Protein AF-A0AAV1I4Q6-F1 (afdb_monomer)

Mean predicted aligned error: 13.08 Å

Nearest PDB structures (foldseek):
  8sxq-assembly2_B  TM=5.895E-01  e=7.368E-01  Legionella pneumophila
  5jjo-assembly1_A  TM=5.258E-01  e=2.546E+00  Pseudomonas aeruginosa PAO1

InterPro domains:
  IPR011990 Tetratricopeptide-like helical domain superfamily [G3DSA:1.25.40.10] (28-161)

Secondary structure (DSSP, 8-state):
------------HHHHHHHHHHH-TT--GGG--HHHHHHHHHHHHTT-TTPPP-HHHHHHHHHHHHHTT-TTHHHHHHHHHHHTT--HHHHHHHHHHHHHTT-TTHHHHHHHHHHH-SSSSS---HHHHHHHHHHHTT-SSHHHHHHHHHHHHHHHHTT--SSPPTT-----TTHHHHHHHH--TT----------------------PPPP------------TTS------------STT-TT-HHHHHHHHHHHHHHHTTT----S-HHHHHHHHHHHSS--HHHHHHHHHHHHT---SPBTTTTB-HHHHHHHHHHHHHSGGGTTTHHHHHHHHHHHHHHTEETTEEPPHHHHHHHHHHTTTTTSSSTTS-----HHHHHHHHHHHHHHHHHHHHHT--HHHHHHHHTT---HHHHHHHHHHHHHHIIIIITTTSS-HHHHHHHHHHHHHH-

Sequence (456 aa):
MLFIAQGRRRRKPNAVLKKALQSSPRFTDAHLSAAEHIRVAEMYHYGRHEVVQDTARAMHHYREALAGGESRANMHVGILLYESSGPADECVACLLRAVGAGHHAALLHLGRVYEFGMIPRHHSDRLIAREIYRIASLSPDADVAREARTRGADIMASGASDEWVKGAAPLPPTVLTELRRVWNPEGTIPGPAQNEFRHRNAVHHRPRAPPRRRFNILAEQPVDIEAMVFQAPEMRIRNDSQNVHDSTVMAGTNAALRKLADKGYSTDGDTKATVVEMINASSLDSAGKENALRVLQSLGNDEHSRYGKSEQDALALVCARIEDPVNTENRAVLSDMLAQNLADNVVDGMIMCSSGKINRLTQTLQVLDADQTLVDIKPKWAVREEIADNASKVRDDVLGGLTDEERKGYDDDTDTTAAGRMRDALTQQCRKSYVEAGILSEEQLEAELSPFLTEF

Solvent-accessible surface area (backbone atoms only — not comparable to full-atom values): 25893 Å² total; per-residue (Å²): 136,89,82,82,81,81,76,77,74,79,73,55,68,67,63,53,51,50,49,46,67,74,74,35,103,75,69,56,77,91,74,57,50,31,72,50,22,43,56,54,12,48,27,21,58,56,33,40,94,90,35,70,64,32,62,68,61,13,50,52,25,24,51,50,5,43,75,61,66,34,61,70,29,27,32,54,50,15,50,50,25,60,76,66,57,43,64,58,70,59,21,53,53,23,16,50,52,11,30,46,63,53,37,64,63,24,36,58,55,50,16,45,44,25,50,27,20,65,38,51,74,42,51,46,37,59,67,61,14,36,52,38,16,55,57,28,38,58,39,82,51,65,66,47,13,49,53,19,46,51,53,35,48,50,50,57,73,70,62,67,60,96,66,80,66,89,82,67,76,77,71,63,91,47,59,70,53,50,44,64,70,35,55,58,73,83,60,74,59,75,71,77,79,75,76,82,76,84,75,83,86,84,85,88,89,83,88,86,86,84,84,92,78,83,93,78,94,76,83,93,77,86,83,79,77,85,78,74,77,83,70,73,72,82,75,76,80,73,58,69,86,72,49,68,83,35,67,32,28,53,35,12,41,41,49,24,52,49,57,47,54,73,70,68,65,72,60,84,69,81,53,63,64,60,49,50,52,34,37,71,73,27,89,62,54,76,67,40,40,52,36,18,52,56,44,64,71,65,52,44,79,63,66,34,89,89,62,79,40,18,46,46,43,45,44,26,46,43,50,51,52,44,69,32,76,80,20,63,89,38,27,68,61,38,38,32,38,43,30,50,39,33,20,65,37,42,58,97,87,37,74,59,55,71,64,41,49,42,43,37,47,57,52,33,45,43,81,61,35,76,58,65,80,53,39,66,66,48,47,58,69,55,54,48,46,53,49,32,44,47,37,37,49,42,43,52,57,55,59,73,70,47,53,74,67,57,44,48,27,43,78,68,73,74,36,62,65,66,33,49,53,35,43,54,53,44,51,56,55,49,40,57,66,26,38,76,66,51,41,35,54,69,70,56,46,51,65,68,42,45,68,39,58,74,44,81

Structure (mmCIF, N/CA/C/O backbone):
data_AF-A0AAV1I4Q6-F1
#
_entry.id   AF-A0AAV1I4Q6-F1
#
loop_
_atom_site.group_PDB
_atom_site.id
_atom_site.type_symbol
_atom_site.label_atom_id
_atom_site.label_alt_id
_atom_site.label_comp_id
_atom_site.label_asym_id
_atom_site.label_entity_id
_atom_site.label_seq_id
_atom_site.pdbx_PDB_ins_code
_atom_site.Cartn_x
_atom_site.Cartn_y
_atom_site.Cartn_z
_atom_site.occupancy
_atom_site.B_iso_or_equiv
_atom_site.auth_seq_id
_atom_site.auth_comp_id
_atom_site.auth_asym_id
_atom_site.auth_atom_id
_atom_site.pdbx_PDB_model_num
ATOM 1 N N . MET A 1 1 ? 50.032 -15.014 -28.961 1.00 33.94 1 MET A N 1
ATOM 2 C CA . MET A 1 1 ? 49.672 -13.591 -29.134 1.00 33.94 1 MET A CA 1
ATOM 3 C C . MET A 1 1 ? 48.203 -13.433 -28.778 1.00 33.94 1 MET A C 1
ATOM 5 O O . MET A 1 1 ? 47.351 -13.869 -29.538 1.00 33.94 1 MET A O 1
ATOM 9 N N . LEU A 1 2 ? 47.938 -12.927 -27.571 1.00 23.94 2 LEU A N 1
ATOM 10 C CA . LEU A 1 2 ? 46.602 -12.658 -27.033 1.00 23.94 2 LEU A CA 1
ATOM 11 C C . LEU A 1 2 ? 46.004 -11.426 -27.733 1.00 23.94 2 LEU A C 1
ATOM 13 O O . LEU A 1 2 ? 46.603 -10.355 -27.674 1.00 23.94 2 LEU A O 1
ATOM 17 N N . PHE A 1 3 ? 44.816 -11.554 -28.323 1.00 24.64 3 PHE A N 1
ATOM 18 C CA . PHE A 1 3 ? 43.959 -10.416 -28.660 1.00 24.64 3 PHE A CA 1
ATOM 19 C C . PHE A 1 3 ? 42.902 -10.275 -27.559 1.00 24.64 3 PHE A C 1
ATOM 21 O O . PHE A 1 3 ? 41.996 -11.096 -27.442 1.00 24.64 3 PHE A O 1
ATOM 28 N N . ILE A 1 4 ? 43.043 -9.246 -26.722 1.00 27.42 4 ILE A N 1
ATOM 29 C CA . ILE A 1 4 ? 42.044 -8.868 -25.718 1.00 27.42 4 ILE A CA 1
ATOM 30 C C . ILE A 1 4 ? 40.996 -7.996 -26.414 1.00 27.42 4 ILE A C 1
ATOM 32 O O . ILE A 1 4 ? 41.237 -6.826 -26.706 1.00 27.42 4 ILE A O 1
ATOM 36 N N . ALA A 1 5 ? 39.819 -8.567 -26.657 1.00 25.33 5 ALA A N 1
ATOM 37 C CA . ALA A 1 5 ? 38.618 -7.820 -27.000 1.00 25.33 5 ALA A CA 1
ATOM 38 C C . ALA A 1 5 ? 38.092 -7.114 -25.737 1.00 25.33 5 ALA A C 1
ATOM 40 O O . ALA A 1 5 ? 37.440 -7.721 -24.888 1.00 25.33 5 ALA A O 1
ATOM 41 N N . GLN A 1 6 ? 38.377 -5.818 -25.589 1.00 27.73 6 GLN A N 1
ATOM 42 C CA . GLN A 1 6 ? 37.713 -4.986 -24.585 1.00 27.73 6 GLN A CA 1
ATOM 43 C C . GLN A 1 6 ? 36.282 -4.673 -25.038 1.00 27.73 6 GLN A C 1
ATOM 45 O O . GLN A 1 6 ? 36.007 -3.644 -25.655 1.00 27.73 6 GLN A O 1
ATOM 50 N N . GLY A 1 7 ? 35.348 -5.558 -24.695 1.00 24.92 7 GLY A N 1
ATOM 51 C CA . GLY A 1 7 ? 33.927 -5.237 -24.691 1.00 24.92 7 GLY A CA 1
ATOM 52 C C . GLY A 1 7 ? 33.654 -4.152 -23.649 1.00 24.92 7 GLY A C 1
ATOM 53 O O . GLY A 1 7 ? 33.565 -4.432 -22.453 1.00 24.92 7 GLY A O 1
ATOM 54 N N . ARG A 1 8 ? 33.521 -2.893 -24.082 1.00 29.20 8 ARG A N 1
ATOM 55 C CA . ARG A 1 8 ? 32.974 -1.823 -23.238 1.00 29.20 8 ARG A CA 1
ATOM 56 C C . ARG A 1 8 ? 31.532 -2.194 -22.892 1.00 29.20 8 ARG A C 1
ATOM 58 O O . ARG A 1 8 ? 30.624 -1.948 -23.682 1.00 29.20 8 ARG A O 1
ATOM 65 N N . ARG A 1 9 ? 31.315 -2.782 -21.710 1.00 31.78 9 ARG A N 1
ATOM 66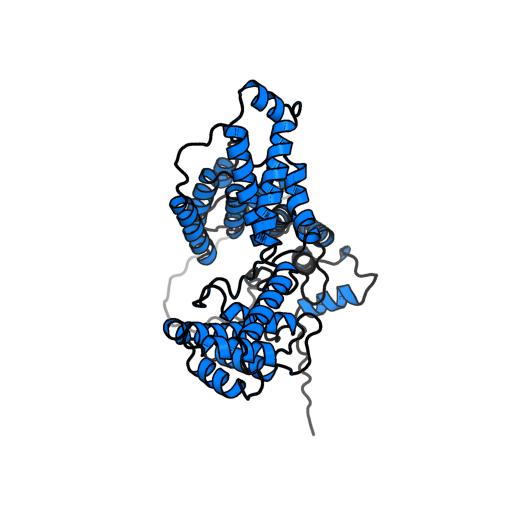 C CA . ARG A 1 9 ? 29.982 -2.916 -21.105 1.00 31.78 9 ARG A CA 1
ATOM 67 C C . ARG A 1 9 ? 29.333 -1.528 -21.122 1.00 31.78 9 ARG A C 1
ATOM 69 O O . ARG A 1 9 ? 29.797 -0.633 -20.412 1.00 31.78 9 ARG A O 1
ATOM 76 N N . ARG A 1 10 ? 28.305 -1.325 -21.956 1.00 34.28 10 ARG A N 1
ATOM 77 C CA . ARG A 1 10 ? 27.480 -0.109 -21.923 1.00 34.28 10 ARG A CA 1
ATOM 78 C C . ARG A 1 10 ? 26.954 0.021 -20.494 1.00 34.28 10 ARG A C 1
ATOM 80 O O . ARG A 1 10 ? 26.211 -0.839 -20.029 1.00 34.28 10 ARG A O 1
ATOM 87 N N . ARG A 1 11 ? 27.407 1.041 -19.759 1.00 35.88 11 ARG A N 1
ATOM 88 C CA . ARG A 1 11 ? 26.876 1.327 -18.420 1.00 35.88 11 ARG A CA 1
ATOM 89 C C . ARG A 1 11 ? 25.388 1.627 -18.577 1.00 35.88 11 ARG A C 1
ATOM 91 O O . ARG A 1 11 ? 25.022 2.393 -19.465 1.00 35.88 11 ARG A O 1
ATOM 98 N N . LYS A 1 12 ? 24.546 1.003 -17.748 1.00 45.59 12 LYS A N 1
ATOM 99 C CA . LYS A 1 12 ? 23.098 1.245 -17.766 1.00 45.59 12 LYS A CA 1
ATOM 100 C C . LYS A 1 12 ? 22.833 2.753 -17.603 1.00 45.59 12 LYS A C 1
ATOM 102 O O . LYS A 1 12 ? 23.526 3.368 -16.787 1.00 45.59 12 LYS A O 1
ATOM 107 N N . PRO A 1 13 ? 21.868 3.349 -18.329 1.00 54.97 13 PRO A N 1
ATOM 108 C CA . PRO A 1 13 ? 21.629 4.799 -18.331 1.00 54.97 13 PRO A CA 1
ATOM 109 C C . PRO A 1 13 ? 21.530 5.409 -16.924 1.00 54.97 13 PRO A C 1
ATOM 111 O O . PRO A 1 13 ? 22.144 6.436 -16.646 1.00 54.97 13 PRO A O 1
ATOM 114 N N . ASN A 1 14 ? 20.873 4.707 -15.997 1.00 52.88 14 ASN A N 1
ATOM 115 C CA . ASN A 1 14 ? 20.680 5.163 -14.618 1.00 52.88 14 ASN A CA 1
ATOM 116 C C . ASN A 1 14 ? 21.990 5.240 -13.815 1.00 52.88 14 ASN A C 1
ATOM 118 O O . ASN A 1 14 ? 22.148 6.120 -12.978 1.00 52.88 14 ASN A O 1
ATOM 122 N N . ALA A 1 15 ? 22.976 4.382 -14.104 1.00 57.41 15 ALA A N 1
ATOM 123 C CA . ALA A 1 15 ? 24.288 4.433 -13.452 1.00 57.41 15 ALA A CA 1
ATOM 124 C C . ALA A 1 15 ? 25.138 5.622 -13.938 1.00 57.41 15 ALA A C 1
ATOM 126 O O . ALA A 1 15 ? 26.004 6.112 -13.211 1.00 57.41 15 ALA A O 1
ATOM 127 N N . VAL A 1 16 ? 24.903 6.085 -15.171 1.00 60.69 16 VAL A N 1
ATOM 128 C CA . VAL A 1 16 ? 25.545 7.286 -15.725 1.00 60.69 16 VAL A CA 1
ATOM 129 C C . VAL A 1 16 ? 24.915 8.540 -15.119 1.00 60.69 16 VAL A C 1
ATOM 131 O O . VAL A 1 16 ? 25.653 9.396 -14.636 1.00 60.69 16 VAL A O 1
ATOM 134 N N . LEU A 1 17 ? 23.580 8.594 -15.058 1.00 61.66 17 LEU A N 1
ATOM 135 C CA . LEU A 1 17 ? 22.816 9.675 -14.420 1.00 61.66 17 LEU A CA 1
ATOM 136 C C . LEU A 1 17 ? 23.141 9.803 -12.924 1.00 61.66 17 LEU A C 1
ATOM 138 O O . LEU A 1 17 ? 23.484 10.893 -12.478 1.00 61.66 17 LEU A O 1
ATOM 142 N N . LYS A 1 18 ? 23.172 8.691 -12.172 1.00 63.41 18 LYS A N 1
ATOM 143 C CA . LYS A 1 18 ? 23.610 8.670 -10.763 1.00 63.41 18 LYS A CA 1
ATOM 144 C C . LYS A 1 18 ? 24.990 9.302 -10.595 1.00 63.41 18 LYS A C 1
ATOM 146 O O . LYS A 1 18 ? 25.177 10.190 -9.767 1.00 63.41 18 LYS A O 1
ATOM 151 N N . LYS A 1 19 ? 25.969 8.850 -11.389 1.00 61.34 19 LYS A N 1
ATOM 152 C CA . LYS A 1 19 ? 27.333 9.382 -11.312 1.00 61.34 19 LYS A CA 1
ATOM 153 C C . LYS A 1 19 ? 27.348 10.876 -11.640 1.00 61.34 1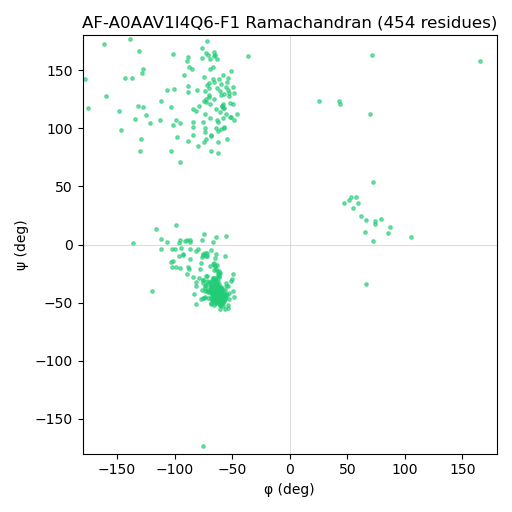9 LYS A C 1
ATOM 155 O O . LYS A 1 19 ? 28.062 11.613 -10.972 1.00 61.34 19 LYS A O 1
ATOM 160 N N . ALA A 1 20 ? 26.575 11.326 -12.624 1.00 60.16 20 ALA A N 1
ATOM 161 C CA . ALA A 1 20 ? 26.487 12.737 -12.985 1.00 60.16 20 ALA A CA 1
ATOM 162 C C . ALA A 1 20 ? 25.894 13.601 -11.851 1.00 60.16 20 ALA A C 1
ATOM 164 O O . ALA A 1 20 ? 26.474 14.639 -11.541 1.00 60.16 20 ALA A O 1
ATOM 165 N N . LEU A 1 21 ? 24.842 13.121 -11.174 1.00 62.12 21 LEU A N 1
ATOM 166 C CA . LEU A 1 21 ? 24.227 13.779 -10.011 1.00 62.12 21 LEU A CA 1
ATOM 167 C C . LEU A 1 21 ? 25.166 13.834 -8.790 1.00 62.12 21 LEU A C 1
ATOM 169 O O . LEU A 1 21 ? 25.215 14.843 -8.098 1.00 62.12 21 LEU A O 1
ATOM 173 N N . GLN A 1 22 ? 25.932 12.767 -8.527 1.00 60.41 22 GLN A N 1
ATOM 174 C CA . GLN A 1 22 ? 26.811 12.673 -7.348 1.00 60.41 22 GLN A CA 1
ATOM 175 C C . GLN A 1 22 ? 28.189 13.340 -7.525 1.00 60.41 22 GLN A C 1
ATOM 177 O O . GLN A 1 22 ? 28.803 13.744 -6.542 1.00 60.41 22 GLN A O 1
ATOM 182 N N . SER A 1 23 ? 28.721 13.418 -8.752 1.00 52.22 23 SER A N 1
ATOM 183 C CA . SER A 1 23 ? 30.114 13.844 -9.001 1.00 52.22 23 SER A CA 1
ATOM 184 C C . SER A 1 23 ? 30.291 15.281 -9.489 1.00 52.22 23 SER A C 1
ATOM 186 O O . SER A 1 23 ? 31.431 15.717 -9.646 1.00 52.22 23 SER A O 1
ATOM 188 N N . SER A 1 24 ? 29.210 16.030 -9.730 1.00 47.75 24 SER A N 1
ATOM 189 C CA . SER A 1 24 ? 29.313 17.374 -10.299 1.00 47.75 24 SER A CA 1
ATOM 190 C C . SER A 1 24 ? 28.430 18.390 -9.567 1.00 47.75 24 SER A C 1
ATOM 192 O O . SER A 1 24 ? 27.225 18.422 -9.801 1.00 47.75 24 SER A O 1
ATOM 194 N N . PRO A 1 25 ? 29.012 19.321 -8.785 1.00 44.41 25 PRO A N 1
ATOM 195 C CA . PRO A 1 25 ? 28.301 20.513 -8.306 1.00 44.41 25 PRO A CA 1
ATOM 196 C C . PRO A 1 25 ? 27.921 21.492 -9.441 1.00 44.41 25 PRO A C 1
ATOM 198 O O . PRO A 1 25 ? 27.380 22.560 -9.181 1.00 44.41 25 PRO A O 1
ATOM 201 N N . ARG A 1 26 ? 28.221 21.146 -10.704 1.00 41.97 26 ARG A N 1
ATOM 202 C CA . ARG A 1 26 ? 27.833 21.862 -11.929 1.00 41.97 26 ARG A CA 1
ATOM 203 C C . ARG A 1 26 ? 26.906 21.042 -12.831 1.00 41.97 26 ARG A C 1
ATOM 205 O O . ARG A 1 26 ? 26.774 21.381 -14.003 1.00 41.97 26 ARG A O 1
ATOM 212 N N . PHE A 1 27 ? 26.321 19.939 -12.356 1.00 53.28 27 PHE A N 1
ATOM 213 C CA . PHE A 1 27 ? 25.252 19.289 -13.114 1.00 53.28 27 PHE A CA 1
ATOM 214 C C . PHE A 1 27 ? 24.039 20.222 -13.097 1.00 53.28 27 PHE A C 1
ATOM 216 O O . PHE A 1 27 ? 23.304 20.283 -12.119 1.00 53.28 27 PHE A O 1
ATOM 223 N N . THR A 1 28 ? 23.921 21.043 -14.135 1.00 55.88 28 THR A N 1
ATOM 224 C CA . THR A 1 28 ? 22.830 21.995 -14.299 1.00 55.88 28 THR A CA 1
ATOM 225 C C . THR A 1 28 ? 21.679 21.308 -15.022 1.00 55.88 28 THR A C 1
ATOM 227 O O . THR A 1 28 ? 21.898 20.637 -16.032 1.00 55.88 28 THR A O 1
ATOM 230 N N . ASP A 1 29 ? 20.454 21.531 -14.543 1.00 60.56 29 ASP A N 1
ATOM 231 C CA . ASP A 1 29 ? 19.204 21.026 -15.138 1.00 60.56 29 ASP A CA 1
ATOM 232 C C . ASP A 1 29 ? 19.104 21.296 -16.652 1.00 60.56 29 ASP A C 1
ATOM 234 O O . ASP A 1 29 ? 18.505 20.523 -17.388 1.00 60.56 29 ASP A O 1
ATOM 238 N N . ALA A 1 30 ? 19.798 22.334 -17.134 1.00 60.41 30 ALA A N 1
ATOM 239 C CA . ALA A 1 30 ? 19.842 22.801 -18.519 1.00 60.41 30 ALA A CA 1
ATOM 240 C C . ALA A 1 30 ? 20.265 21.769 -19.593 1.00 60.41 30 ALA A C 1
ATOM 242 O O . ALA A 1 30 ? 20.174 22.075 -20.782 1.00 60.41 30 ALA A O 1
ATOM 243 N N . HIS A 1 31 ? 20.759 20.583 -19.221 1.00 69.50 31 HIS A N 1
ATOM 244 C CA . HIS A 1 31 ? 21.171 19.536 -20.170 1.00 69.50 31 HIS A CA 1
ATOM 245 C C . HIS A 1 31 ? 20.285 18.288 -20.167 1.00 69.50 31 HIS A C 1
ATOM 247 O O . HIS A 1 31 ? 20.525 17.385 -20.970 1.00 69.50 31 HIS A O 1
ATOM 253 N N . LEU A 1 32 ? 19.293 18.216 -19.282 1.00 81.06 32 LEU A N 1
ATOM 254 C CA . LEU A 1 32 ? 18.386 17.080 -19.218 1.00 81.06 32 LEU A CA 1
ATOM 255 C C . LEU A 1 32 ? 17.301 17.211 -20.291 1.00 81.06 32 LEU A C 1
ATOM 257 O O . LEU A 1 32 ? 16.669 18.252 -20.453 1.00 81.06 32 LEU A O 1
ATOM 261 N N . SER A 1 33 ? 17.053 16.131 -21.025 1.00 86.56 33 SER A N 1
ATOM 262 C CA . SER A 1 33 ? 15.824 16.004 -21.809 1.00 86.56 33 SER A CA 1
ATOM 263 C C . SER A 1 33 ? 14.609 15.837 -20.887 1.00 86.56 33 SER A C 1
ATOM 265 O O . SER A 1 33 ? 14.732 15.374 -19.751 1.00 86.56 33 SER A O 1
ATOM 267 N N . ALA A 1 34 ? 13.407 16.128 -21.392 1.00 85.94 34 ALA A N 1
ATOM 268 C CA . ALA A 1 34 ? 12.164 15.963 -20.630 1.00 85.94 34 ALA A CA 1
ATOM 269 C C . ALA A 1 34 ? 11.982 14.530 -20.075 1.00 85.94 34 ALA A C 1
ATOM 271 O O . ALA A 1 34 ? 11.538 14.337 -18.945 1.00 85.94 34 ALA A O 1
ATOM 272 N N . ALA A 1 35 ? 12.415 13.511 -20.825 1.00 84.06 35 ALA A N 1
ATOM 273 C CA . ALA A 1 35 ? 12.391 12.120 -20.371 1.00 84.06 35 ALA A CA 1
ATOM 274 C C . ALA A 1 35 ? 13.445 11.813 -19.288 1.00 84.06 35 ALA A C 1
ATOM 276 O O . ALA A 1 35 ? 13.230 10.947 -18.440 1.00 84.06 35 ALA A O 1
ATOM 277 N N . GLU A 1 36 ? 14.595 12.490 -19.302 1.00 85.19 36 GLU A N 1
ATOM 278 C CA . GLU A 1 36 ? 15.604 12.342 -18.248 1.00 85.19 36 GLU A CA 1
ATOM 279 C C . GLU A 1 36 ? 15.185 13.058 -16.966 1.00 85.1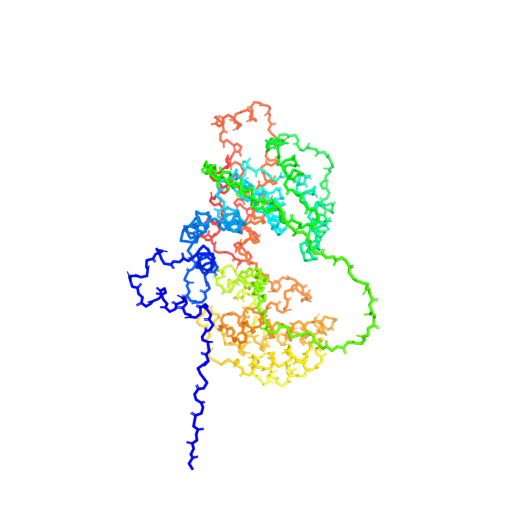9 36 GLU A C 1
ATOM 281 O O . GLU A 1 36 ? 15.438 12.529 -15.886 1.00 85.19 36 GLU A O 1
ATOM 286 N N . HIS A 1 37 ? 14.471 14.181 -17.073 1.00 87.69 37 HIS A N 1
ATOM 287 C CA . HIS A 1 37 ? 13.838 14.829 -15.928 1.00 87.69 37 HIS A CA 1
ATOM 288 C C . HIS A 1 37 ? 12.891 13.888 -15.179 1.00 87.69 37 HIS A C 1
ATOM 290 O O . HIS A 1 37 ? 12.990 13.812 -13.959 1.00 87.69 37 HIS A O 1
ATOM 296 N N . ILE A 1 38 ? 12.062 13.095 -15.875 1.00 86.00 38 ILE A N 1
ATOM 297 C CA . ILE A 1 38 ? 11.237 12.061 -15.219 1.00 86.00 38 ILE A CA 1
ATOM 298 C C . ILE A 1 38 ? 12.107 11.078 -14.435 1.00 86.00 38 ILE A C 1
ATOM 300 O O . ILE A 1 38 ? 11.829 10.812 -13.273 1.00 86.00 38 ILE A O 1
ATOM 304 N N . ARG A 1 39 ? 13.190 10.565 -15.029 1.00 84.19 39 ARG A N 1
ATOM 305 C CA . ARG A 1 39 ? 14.050 9.582 -14.348 1.00 84.19 39 ARG A CA 1
ATOM 306 C C . ARG A 1 39 ? 14.710 10.158 -13.101 1.00 84.19 39 ARG A C 1
ATOM 308 O O . ARG A 1 39 ? 14.813 9.467 -12.094 1.00 84.19 39 ARG A O 1
ATOM 315 N N . VAL A 1 40 ? 15.183 11.401 -13.167 1.00 84.31 40 VAL A N 1
ATOM 316 C CA . VAL A 1 40 ? 15.771 12.082 -12.005 1.00 84.31 40 VAL A CA 1
ATOM 317 C C . VAL A 1 40 ? 14.699 12.347 -10.948 1.00 84.31 40 VAL A C 1
ATOM 319 O O . VAL A 1 40 ? 14.934 12.097 -9.767 1.00 84.31 40 VAL A O 1
ATOM 322 N N . ALA A 1 41 ? 13.509 12.780 -11.367 1.00 87.38 41 ALA A N 1
ATOM 323 C CA . ALA A 1 41 ? 12.373 12.972 -10.480 1.00 87.38 41 ALA A CA 1
ATOM 324 C C . ALA A 1 41 ? 12.000 11.675 -9.755 1.00 87.38 41 ALA A C 1
ATOM 326 O O . ALA A 1 41 ? 11.847 11.699 -8.544 1.00 87.38 41 ALA A O 1
ATOM 327 N N . GLU A 1 42 ? 11.941 10.536 -10.448 1.00 81.25 42 GLU A N 1
ATOM 328 C CA . GLU A 1 42 ? 11.680 9.224 -9.846 1.00 81.25 42 GLU A CA 1
ATOM 329 C C . GLU A 1 42 ? 12.765 8.813 -8.843 1.00 81.25 42 GLU A C 1
ATOM 331 O O . GLU A 1 42 ? 12.452 8.234 -7.805 1.00 81.25 42 GLU A O 1
ATOM 336 N N . MET A 1 43 ? 14.040 9.126 -9.109 1.00 77.75 43 MET A N 1
ATOM 337 C CA . MET A 1 43 ? 15.117 8.856 -8.149 1.00 77.75 43 MET A CA 1
ATOM 338 C C . MET A 1 43 ? 14.899 9.604 -6.834 1.00 77.75 43 MET A C 1
ATOM 340 O O . MET A 1 43 ? 15.042 8.996 -5.776 1.00 77.75 43 MET A O 1
ATOM 344 N N . TYR A 1 44 ? 14.524 10.885 -6.898 1.00 81.12 44 TYR A N 1
ATOM 345 C CA . TYR A 1 44 ? 14.198 11.676 -5.711 1.00 81.12 44 TYR A CA 1
ATOM 346 C C . TYR A 1 44 ? 12.846 11.297 -5.098 1.00 81.12 44 TYR A C 1
ATOM 348 O O . TYR A 1 44 ? 12.730 11.252 -3.882 1.00 81.12 44 TYR A O 1
ATOM 356 N N . HIS A 1 45 ? 11.834 10.987 -5.907 1.00 80.50 45 HIS A N 1
ATOM 357 C CA . HIS A 1 45 ? 10.494 10.634 -5.437 1.00 80.50 45 HIS A CA 1
ATOM 358 C C . HIS A 1 45 ? 10.525 9.352 -4.604 1.00 80.50 45 HIS A C 1
ATOM 360 O O . HIS A 1 45 ? 9.906 9.276 -3.548 1.00 80.50 45 HIS A O 1
ATOM 366 N N . TYR A 1 46 ? 11.299 8.371 -5.065 1.00 71.25 46 TYR A N 1
ATOM 367 C CA . TYR A 1 46 ? 11.353 7.027 -4.499 1.00 71.25 46 TYR A CA 1
ATOM 368 C C . TYR A 1 46 ? 12.637 6.737 -3.713 1.00 71.25 46 TYR A C 1
ATOM 370 O O . TYR A 1 46 ? 12.844 5.612 -3.275 1.00 71.25 46 TYR A O 1
ATOM 378 N N . GLY A 1 47 ? 13.546 7.706 -3.581 1.00 66.62 47 GLY A N 1
ATOM 379 C CA . GLY A 1 47 ? 14.821 7.506 -2.886 1.00 66.62 47 GLY A CA 1
ATOM 380 C C . GLY A 1 47 ? 15.675 6.366 -3.471 1.00 66.62 47 GLY A C 1
ATOM 381 O O . GLY A 1 47 ? 16.236 5.547 -2.741 1.00 66.62 47 GLY A O 1
ATOM 382 N N . ARG A 1 48 ? 15.737 6.248 -4.804 1.00 64.31 48 ARG A N 1
ATOM 383 C CA . ARG A 1 48 ? 16.410 5.124 -5.481 1.00 64.31 48 ARG A CA 1
ATOM 384 C C . ARG A 1 48 ? 17.884 5.385 -5.736 1.00 64.31 48 ARG A C 1
ATOM 386 O O . ARG A 1 48 ? 18.333 6.514 -5.880 1.00 64.31 48 ARG A O 1
ATOM 393 N N . HIS A 1 49 ? 18.637 4.298 -5.906 1.00 64.75 49 HIS A N 1
ATOM 394 C CA . HIS A 1 49 ? 20.041 4.340 -6.323 1.00 64.75 49 HIS A CA 1
ATOM 395 C C . HIS A 1 49 ? 20.959 5.136 -5.373 1.00 64.75 49 HIS A C 1
ATOM 397 O O . HIS A 1 49 ? 21.922 5.745 -5.839 1.00 64.75 49 HIS A O 1
ATOM 403 N N . GLU A 1 50 ? 20.700 5.075 -4.059 1.00 63.28 50 GLU A N 1
ATOM 404 C CA . GLU A 1 50 ? 21.400 5.844 -3.005 1.00 63.28 50 GLU A CA 1
ATOM 405 C C . GLU A 1 50 ? 21.159 7.363 -3.075 1.00 63.28 50 GLU A C 1
ATOM 407 O O . GLU A 1 50 ? 21.946 8.150 -2.549 1.00 63.28 50 GLU A O 1
ATOM 412 N N . VAL A 1 51 ? 20.081 7.791 -3.734 1.00 66.50 51 VAL A N 1
ATOM 413 C CA . VAL A 1 51 ? 19.560 9.155 -3.623 1.00 66.50 51 VAL A CA 1
ATOM 414 C C . VAL A 1 51 ? 18.577 9.181 -2.457 1.00 66.50 51 VAL A C 1
ATOM 416 O O . VAL A 1 51 ? 17.729 8.302 -2.349 1.00 66.50 51 VAL A O 1
ATOM 419 N N . VAL A 1 52 ? 18.703 10.160 -1.561 1.00 69.69 52 VAL A N 1
ATOM 420 C CA . VAL A 1 52 ? 17.739 10.345 -0.466 1.00 69.69 52 VAL A CA 1
ATOM 421 C C . VAL A 1 52 ? 16.423 10.850 -1.051 1.00 69.69 52 VAL A C 1
ATOM 423 O O . VAL A 1 52 ? 16.436 11.687 -1.956 1.00 69.69 52 VAL A O 1
ATOM 426 N N . GLN A 1 53 ? 15.303 10.335 -0.544 1.00 76.75 53 GLN A N 1
ATOM 427 C CA . GLN A 1 53 ? 13.983 10.790 -0.955 1.00 76.75 53 GLN A CA 1
ATOM 428 C C . GLN A 1 53 ? 13.836 12.305 -0.723 1.00 76.75 53 GLN A C 1
ATOM 430 O O . GLN A 1 53 ? 14.123 12.796 0.366 1.00 76.75 53 GLN A O 1
ATOM 435 N N . ASP A 1 54 ? 13.396 13.038 -1.745 1.00 80.44 54 ASP A N 1
ATOM 436 C CA . ASP A 1 54 ? 13.193 14.490 -1.712 1.00 80.44 54 ASP A CA 1
ATOM 437 C C . ASP A 1 54 ? 12.006 14.852 -2.616 1.00 80.44 54 ASP A C 1
ATOM 439 O O . ASP A 1 54 ? 12.115 14.936 -3.843 1.00 80.44 54 ASP A O 1
ATOM 443 N N . THR A 1 55 ? 10.839 15.035 -2.000 1.00 84.88 55 THR A N 1
ATOM 444 C CA . THR A 1 55 ? 9.583 15.318 -2.709 1.00 84.88 55 THR A CA 1
ATOM 445 C C . THR A 1 55 ? 9.615 16.664 -3.428 1.00 84.88 55 THR A C 1
ATOM 447 O O . THR A 1 55 ? 9.064 16.785 -4.521 1.00 84.88 55 THR A O 1
ATOM 450 N N . ALA A 1 56 ? 10.303 17.667 -2.876 1.00 87.62 56 ALA A N 1
ATOM 451 C CA . ALA A 1 56 ? 10.403 18.990 -3.482 1.00 87.62 56 ALA A CA 1
ATOM 452 C C . ALA A 1 56 ? 11.233 18.945 -4.772 1.00 87.62 56 ALA A C 1
ATOM 454 O O . ALA A 1 56 ? 10.810 19.473 -5.804 1.00 87.62 56 ALA A O 1
ATOM 455 N N . ARG A 1 57 ? 12.380 18.254 -4.752 1.00 87.50 57 ARG A N 1
ATOM 456 C CA . ARG A 1 57 ? 13.194 18.046 -5.962 1.00 87.50 57 ARG A CA 1
ATOM 457 C C . ARG A 1 57 ? 12.498 17.158 -6.982 1.00 87.50 57 ARG A C 1
ATOM 459 O O . ARG A 1 57 ? 12.590 17.429 -8.178 1.00 87.50 57 ARG A O 1
ATOM 466 N N . ALA A 1 58 ? 11.788 16.126 -6.528 1.00 89.62 58 ALA A N 1
ATOM 467 C CA . ALA A 1 58 ? 10.975 15.302 -7.412 1.00 89.62 58 ALA A CA 1
ATOM 468 C C . ALA A 1 58 ? 9.926 16.150 -8.148 1.00 89.62 58 ALA A C 1
ATOM 470 O O . ALA A 1 58 ? 9.863 16.113 -9.376 1.00 89.62 58 ALA A O 1
ATOM 471 N N . MET A 1 59 ? 9.167 16.973 -7.414 1.00 93.00 59 MET A N 1
ATOM 472 C CA . MET A 1 59 ? 8.158 17.868 -7.986 1.00 93.00 59 MET A CA 1
ATOM 473 C C . MET A 1 59 ? 8.766 18.849 -8.991 1.00 93.00 59 MET A C 1
ATOM 475 O O . MET A 1 59 ? 8.226 19.018 -10.084 1.00 93.00 59 MET A O 1
ATOM 479 N N . HIS A 1 60 ? 9.904 19.464 -8.646 1.00 93.00 60 HIS A N 1
ATOM 480 C CA . HIS A 1 60 ? 10.643 20.355 -9.545 1.00 93.00 60 HIS A CA 1
ATOM 481 C C . HIS A 1 60 ? 10.944 19.671 -10.881 1.00 93.00 60 HIS A C 1
ATOM 483 O O . HIS A 1 60 ? 10.530 20.150 -11.933 1.00 93.00 60 HIS A O 1
ATOM 489 N N . HIS A 1 61 ? 11.574 18.496 -10.854 1.00 91.25 61 HIS A N 1
ATOM 490 C CA . HIS A 1 61 ? 11.928 17.793 -12.084 1.00 91.25 61 HIS A CA 1
ATOM 491 C C . HIS A 1 61 ? 10.714 17.266 -12.865 1.00 91.25 61 HIS A C 1
ATOM 493 O O . HIS A 1 61 ? 10.737 17.301 -14.095 1.00 91.25 61 HIS A O 1
ATOM 499 N N . TYR A 1 62 ? 9.633 16.827 -12.211 1.00 94.06 62 TYR A N 1
ATOM 500 C CA . TYR A 1 62 ? 8.405 16.485 -12.938 1.00 94.06 62 TYR A CA 1
ATOM 501 C C . TYR A 1 62 ? 7.798 17.706 -13.644 1.00 94.06 62 TYR A C 1
ATOM 503 O O . TYR A 1 62 ? 7.329 17.589 -14.777 1.00 94.06 62 TYR A O 1
ATOM 511 N N . ARG A 1 63 ? 7.840 18.890 -13.020 1.00 94.31 63 ARG A N 1
ATOM 512 C CA . ARG A 1 63 ? 7.378 20.137 -13.648 1.00 94.31 63 ARG A CA 1
ATOM 513 C C . ARG A 1 63 ? 8.275 20.569 -14.811 1.00 94.31 63 ARG A C 1
ATOM 515 O O . ARG A 1 63 ? 7.742 20.972 -15.842 1.00 94.31 63 ARG A O 1
ATOM 522 N N . GLU A 1 64 ? 9.590 20.384 -14.713 1.00 92.44 64 GLU A N 1
ATOM 523 C CA . GLU A 1 64 ? 10.508 20.599 -15.844 1.00 92.44 64 GLU A CA 1
ATOM 524 C C . GLU A 1 64 ? 10.222 19.637 -17.010 1.00 92.44 64 GLU A C 1
ATOM 526 O O . GLU A 1 64 ? 10.201 20.047 -18.171 1.00 92.44 64 GLU A O 1
ATOM 531 N N . ALA A 1 65 ? 9.910 18.366 -16.729 1.00 92.25 65 ALA A N 1
ATOM 532 C CA . ALA A 1 65 ? 9.490 17.420 -17.764 1.00 92.25 65 ALA A CA 1
ATOM 533 C C . ALA A 1 65 ? 8.206 17.883 -18.481 1.00 92.25 65 ALA A C 1
ATOM 535 O O . ALA A 1 65 ? 8.137 17.839 -19.712 1.00 92.25 65 ALA A O 1
ATOM 536 N N . LEU A 1 66 ? 7.218 18.392 -17.733 1.00 91.94 66 LEU A N 1
ATOM 537 C CA . LEU A 1 66 ? 6.002 18.980 -18.308 1.00 91.94 66 LEU A CA 1
ATOM 538 C C . LEU A 1 66 ? 6.300 20.210 -19.170 1.00 91.94 66 LEU A C 1
ATOM 540 O O . LEU A 1 66 ? 5.751 20.326 -20.267 1.00 91.94 66 LEU A O 1
ATOM 544 N N . ALA A 1 67 ? 7.180 21.103 -18.709 1.00 92.00 67 ALA A N 1
ATOM 545 C CA . ALA A 1 67 ? 7.617 22.271 -19.475 1.00 92.00 67 ALA A CA 1
ATOM 546 C C . ALA A 1 67 ? 8.327 21.865 -20.780 1.00 92.00 67 ALA A C 1
ATOM 548 O O . ALA A 1 67 ? 8.157 22.514 -21.812 1.00 92.00 67 ALA A O 1
ATOM 549 N N . GLY A 1 68 ? 9.050 20.743 -20.757 1.00 86.50 68 GLY A N 1
ATOM 550 C CA . GLY A 1 68 ? 9.655 20.105 -21.925 1.00 86.50 68 GLY A CA 1
ATOM 551 C C . GLY A 1 68 ? 8.685 19.322 -22.825 1.00 86.50 68 GLY A C 1
ATOM 552 O O . GLY A 1 68 ? 9.134 18.707 -23.792 1.00 86.50 68 GLY A O 1
ATOM 553 N N . GLY A 1 69 ? 7.377 19.331 -22.536 1.00 86.69 69 GLY A N 1
ATOM 554 C CA . GLY A 1 69 ? 6.333 18.698 -23.351 1.00 86.69 69 GLY A CA 1
ATOM 555 C C . GLY A 1 69 ? 6.096 17.210 -23.079 1.00 86.69 69 GLY A C 1
ATOM 556 O O . GLY A 1 69 ? 5.367 16.561 -23.829 1.00 86.69 69 GLY A O 1
ATOM 557 N N . GLU A 1 70 ? 6.681 16.648 -22.021 1.00 88.38 70 GLU A N 1
ATOM 558 C CA . GLU A 1 70 ? 6.504 15.241 -21.662 1.00 88.38 70 GLU A CA 1
ATOM 559 C C . GLU A 1 70 ? 5.219 15.042 -20.844 1.00 88.38 70 GLU A C 1
ATOM 561 O O . GLU A 1 70 ? 5.195 15.184 -19.620 1.00 88.38 70 GLU A O 1
ATOM 566 N N . SER A 1 71 ? 4.125 14.695 -21.525 1.00 85.88 71 SER A N 1
ATOM 567 C CA . SER A 1 71 ? 2.796 14.549 -20.915 1.00 85.88 71 SER A CA 1
ATOM 568 C C . SER A 1 71 ? 2.720 13.457 -19.843 1.00 85.88 71 SER A C 1
ATOM 570 O O . SER A 1 71 ? 1.900 13.595 -18.929 1.00 85.88 71 SER A O 1
ATOM 572 N N . ARG A 1 72 ? 3.595 12.436 -19.889 1.00 85.38 72 ARG A N 1
ATOM 573 C CA . ARG A 1 72 ? 3.706 11.382 -18.859 1.00 85.38 72 ARG A CA 1
ATOM 574 C C . ARG A 1 72 ? 3.930 11.934 -17.463 1.00 85.38 72 ARG A C 1
ATOM 576 O O . ARG A 1 72 ? 3.429 11.369 -16.492 1.00 85.38 72 ARG A O 1
ATOM 583 N N . ALA A 1 73 ? 4.637 13.057 -17.353 1.00 89.69 73 ALA A N 1
ATOM 584 C CA . ALA A 1 73 ? 4.919 13.674 -16.067 1.00 89.69 73 ALA A CA 1
ATOM 585 C C . ALA A 1 73 ? 3.642 14.109 -15.326 1.00 89.69 73 ALA A C 1
ATOM 587 O O . ALA A 1 73 ? 3.659 14.156 -14.101 1.00 89.69 73 ALA A O 1
ATOM 588 N N . ASN A 1 74 ? 2.511 14.328 -16.017 1.00 91.94 74 ASN A N 1
ATOM 589 C CA . ASN A 1 74 ? 1.241 14.658 -15.358 1.00 91.94 74 ASN A CA 1
ATOM 590 C C . ASN A 1 74 ? 0.791 13.552 -14.399 1.00 91.94 74 ASN A C 1
ATOM 592 O O . ASN A 1 74 ? 0.282 13.857 -13.324 1.00 91.94 74 ASN A O 1
ATOM 596 N N . MET A 1 75 ? 1.004 12.282 -14.763 1.00 91.75 75 MET A N 1
ATOM 597 C CA . MET A 1 75 ? 0.652 11.160 -13.893 1.00 91.75 75 MET A CA 1
ATOM 598 C C . MET A 1 75 ? 1.460 11.231 -12.597 1.00 91.75 75 MET A C 1
ATOM 600 O O . MET A 1 75 ? 0.898 11.156 -11.511 1.00 91.75 75 MET A O 1
ATOM 604 N N . HIS A 1 76 ? 2.770 11.443 -12.715 1.00 91.12 76 HIS A N 1
ATOM 605 C CA . HIS A 1 76 ? 3.668 11.497 -11.569 1.00 91.12 76 HIS A CA 1
ATOM 606 C C . HIS A 1 76 ? 3.442 12.724 -10.681 1.00 91.12 76 HIS A C 1
ATOM 608 O O . HIS A 1 76 ? 3.511 12.595 -9.464 1.00 91.12 76 HIS A O 1
ATOM 614 N N . VAL A 1 77 ? 3.130 13.890 -11.262 1.00 94.38 77 VAL A N 1
ATOM 615 C CA . VAL A 1 77 ? 2.733 15.074 -10.481 1.00 94.38 77 VAL A CA 1
ATOM 616 C C . VAL A 1 77 ? 1.461 14.783 -9.691 1.00 94.38 77 VAL A C 1
ATOM 618 O O . VAL A 1 77 ? 1.428 15.054 -8.497 1.00 94.38 77 VAL A O 1
ATOM 621 N N . GLY A 1 78 ? 0.442 14.191 -10.324 1.00 91.94 78 GLY A N 1
ATOM 622 C CA . GLY A 1 78 ? -0.800 13.820 -9.643 1.00 91.94 78 GLY A CA 1
ATOM 623 C C . GLY A 1 78 ? -0.567 12.845 -8.487 1.00 91.94 78 GLY A C 1
ATOM 624 O O . GLY A 1 78 ? -1.048 13.075 -7.384 1.00 91.94 78 GLY A O 1
ATOM 625 N N . ILE A 1 79 ? 0.241 11.803 -8.707 1.00 89.44 79 ILE A N 1
ATOM 626 C CA . ILE A 1 79 ? 0.617 10.842 -7.657 1.00 89.44 79 ILE A CA 1
ATOM 627 C C . ILE A 1 79 ? 1.348 11.540 -6.510 1.00 89.44 79 ILE A C 1
ATOM 629 O O . ILE A 1 79 ? 0.977 11.357 -5.358 1.00 89.44 79 ILE A O 1
ATOM 633 N N . LEU A 1 80 ? 2.353 12.365 -6.812 1.00 88.56 80 LEU A N 1
ATOM 634 C CA . LEU A 1 80 ? 3.135 13.047 -5.785 1.00 88.56 80 LEU A CA 1
ATOM 635 C C . LEU A 1 80 ? 2.268 14.014 -4.969 1.00 88.56 80 LEU A C 1
ATOM 637 O O . LEU A 1 80 ? 2.419 14.071 -3.754 1.00 88.56 80 LEU A O 1
ATOM 641 N N . LEU A 1 81 ? 1.342 14.732 -5.615 1.00 88.81 81 LEU A N 1
ATOM 642 C CA . LEU A 1 81 ? 0.367 15.585 -4.931 1.00 88.81 81 LEU A CA 1
ATOM 643 C C . LEU A 1 81 ? -0.568 14.772 -4.035 1.00 88.81 81 LEU A C 1
ATOM 645 O O . LEU A 1 81 ? -0.837 15.192 -2.916 1.00 88.81 81 LEU A O 1
ATOM 649 N N . TYR A 1 82 ? -1.045 13.618 -4.498 1.00 85.69 82 TYR A N 1
ATOM 650 C CA . TYR A 1 82 ? -1.850 12.718 -3.677 1.00 85.69 82 TYR A CA 1
ATOM 651 C C . TYR A 1 82 ? -1.072 12.230 -2.449 1.00 85.69 82 TYR A C 1
ATOM 653 O O . TYR A 1 82 ? -1.517 12.400 -1.316 1.00 85.69 82 TYR A O 1
ATOM 661 N N . GLU A 1 83 ? 0.129 11.693 -2.665 1.00 80.88 83 GLU A N 1
ATOM 662 C CA . GLU A 1 83 ? 0.979 11.154 -1.604 1.00 80.88 83 GLU A CA 1
ATOM 663 C C . GLU A 1 83 ? 1.413 12.225 -0.602 1.00 80.88 83 GLU A C 1
ATOM 665 O O . GLU A 1 83 ? 1.532 11.926 0.584 1.00 80.88 83 GLU A O 1
ATOM 670 N N . SER A 1 84 ? 1.657 13.458 -1.051 1.00 79.81 84 SER A N 1
ATOM 671 C CA . SER A 1 84 ? 2.068 14.573 -0.196 1.00 79.81 84 SER A CA 1
ATOM 672 C C . SER A 1 84 ? 0.905 15.373 0.391 1.00 79.81 84 SER A C 1
ATOM 674 O O . SER A 1 84 ? 1.171 16.411 0.993 1.00 79.81 84 SER A O 1
ATOM 676 N N . SER A 1 85 ? -0.348 14.963 0.162 1.00 78.88 85 SER A N 1
ATOM 677 C 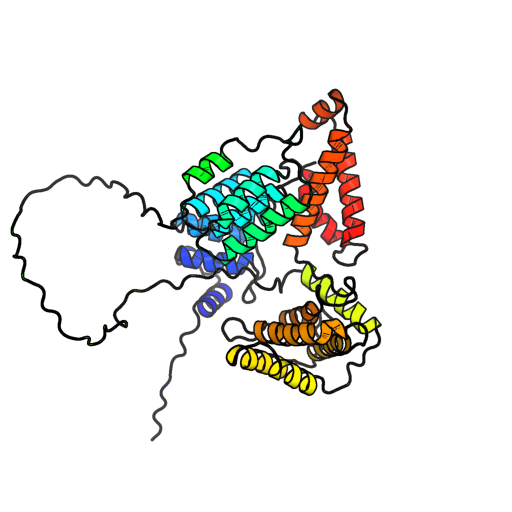CA . SER A 1 85 ? -1.544 15.724 0.565 1.00 78.88 85 SER A CA 1
ATOM 678 C C . SER A 1 85 ? -1.522 17.175 0.049 1.00 78.88 85 SER A C 1
ATOM 680 O O . SER A 1 85 ? -1.830 18.122 0.765 1.00 78.88 85 SER A O 1
ATOM 682 N N . GLY A 1 86 ? -1.079 17.357 -1.198 1.00 83.25 86 GLY A N 1
ATOM 683 C CA . GLY A 1 86 ? -1.051 18.643 -1.895 1.00 83.25 86 GLY A CA 1
ATOM 684 C C . GLY A 1 86 ? -2.437 19.099 -2.382 1.00 83.25 86 GLY A C 1
ATOM 685 O O . GLY A 1 86 ? -3.443 18.457 -2.093 1.00 83.25 86 GLY A O 1
ATOM 686 N N . PRO A 1 87 ? -2.524 20.195 -3.157 1.00 85.69 87 PRO A N 1
ATOM 687 C CA . PRO A 1 87 ? -3.806 20.729 -3.622 1.00 85.69 87 PRO A CA 1
ATOM 688 C C . PRO A 1 87 ? -4.626 19.718 -4.443 1.00 85.69 87 PRO A C 1
ATOM 690 O O . PRO A 1 87 ? -4.184 19.263 -5.505 1.00 85.69 87 PRO A O 1
ATOM 693 N N . ALA A 1 88 ? -5.839 19.398 -3.979 1.00 83.50 88 ALA A N 1
ATOM 694 C CA . ALA A 1 88 ? -6.684 18.366 -4.586 1.00 83.50 88 ALA A CA 1
ATOM 695 C C . ALA A 1 88 ? -7.093 18.686 -6.032 1.00 83.50 88 ALA A C 1
ATOM 697 O O . ALA A 1 88 ? -7.037 17.810 -6.896 1.00 83.50 88 ALA A O 1
ATOM 698 N N . ASP A 1 89 ? -7.418 19.947 -6.326 1.00 84.75 89 ASP A N 1
ATOM 699 C CA . ASP A 1 89 ? -7.778 20.380 -7.680 1.00 84.75 89 ASP A CA 1
ATOM 700 C C . ASP A 1 89 ? -6.626 20.183 -8.677 1.00 84.75 89 ASP A C 1
ATOM 702 O O . ASP A 1 89 ? -6.836 19.719 -9.801 1.00 84.75 89 ASP A O 1
ATOM 706 N N . GLU A 1 90 ? -5.388 20.490 -8.267 1.00 89.88 90 GLU A N 1
ATOM 707 C CA . GLU A 1 90 ? -4.201 20.277 -9.103 1.00 89.88 90 GLU A CA 1
ATOM 708 C C . GLU A 1 90 ? -3.945 18.777 -9.305 1.00 89.88 90 GLU A C 1
ATOM 710 O O . GLU A 1 90 ? -3.684 18.349 -10.432 1.00 89.88 90 GLU A O 1
ATOM 715 N N . CYS A 1 91 ? -4.094 17.972 -8.246 1.00 90.75 91 CYS A N 1
ATOM 716 C CA . CYS A 1 91 ? -3.972 16.516 -8.303 1.00 90.75 91 CYS A CA 1
ATOM 717 C C . CYS A 1 91 ? -4.940 15.910 -9.332 1.00 90.75 91 CYS A C 1
ATOM 719 O O . CYS A 1 91 ? -4.508 15.253 -10.287 1.00 90.75 91 CYS A O 1
ATOM 721 N N . VAL A 1 92 ? -6.240 16.203 -9.205 1.00 90.06 92 VAL A N 1
ATOM 722 C CA . VAL A 1 92 ? -7.289 15.714 -10.113 1.00 90.06 92 VAL A CA 1
ATOM 723 C C . VAL A 1 92 ? -7.041 16.187 -11.547 1.00 90.06 92 VAL A C 1
ATOM 725 O O . VAL A 1 92 ? -7.105 15.385 -12.482 1.00 90.06 92 VAL A O 1
ATOM 728 N N . ALA A 1 93 ? -6.692 17.462 -11.748 1.00 90.62 93 ALA A N 1
ATOM 729 C CA . ALA A 1 93 ? -6.417 18.005 -13.077 1.00 90.62 93 ALA A CA 1
ATOM 730 C C . ALA A 1 93 ? -5.188 17.360 -13.744 1.00 90.62 93 ALA A C 1
ATOM 732 O O . ALA A 1 93 ? -5.184 17.114 -14.954 1.00 90.62 93 ALA A O 1
ATOM 733 N N . CYS A 1 94 ? -4.128 17.078 -12.984 1.00 92.69 94 CYS A N 1
ATOM 734 C CA . CYS A 1 94 ? -2.961 16.340 -13.463 1.00 92.69 94 CYS A CA 1
ATOM 735 C C . CYS A 1 94 ? -3.329 14.908 -13.869 1.00 92.69 94 CYS A C 1
ATOM 737 O O . CYS A 1 94 ? -2.998 14.484 -14.979 1.00 92.69 94 CYS A O 1
ATOM 739 N N . LEU A 1 95 ? -4.073 14.186 -13.032 1.00 91.94 95 LEU A N 1
ATOM 740 C CA . LEU A 1 95 ? -4.488 12.816 -13.335 1.00 91.94 95 LEU A CA 1
ATOM 741 C C . LEU A 1 95 ? -5.404 12.752 -14.566 1.00 91.94 95 LEU A C 1
ATOM 743 O O . LEU A 1 95 ? -5.155 11.943 -15.458 1.00 91.94 95 LEU A O 1
ATOM 747 N N . LEU A 1 96 ? -6.382 13.654 -14.702 1.00 91.25 96 LEU A N 1
ATOM 748 C CA . LEU A 1 96 ? -7.238 13.733 -15.896 1.00 91.25 96 LEU A CA 1
ATOM 749 C C . LEU A 1 96 ? -6.438 14.017 -17.177 1.00 91.25 96 LEU A C 1
ATOM 751 O O . LEU A 1 96 ? -6.683 13.394 -18.212 1.00 91.25 96 LEU A O 1
ATOM 755 N N . ARG A 1 97 ? -5.440 14.911 -17.122 1.00 89.81 97 ARG A N 1
ATOM 756 C CA . ARG A 1 97 ? -4.539 15.157 -18.263 1.00 89.81 97 ARG A CA 1
ATOM 757 C C . ARG A 1 97 ? -3.730 13.917 -18.635 1.00 89.81 97 ARG A C 1
ATOM 759 O O . ARG A 1 97 ? -3.543 13.655 -19.821 1.00 89.81 97 ARG A O 1
ATOM 766 N N . ALA A 1 98 ? -3.272 13.149 -17.648 1.00 90.81 98 ALA A N 1
ATOM 767 C CA . ALA A 1 98 ? -2.569 11.895 -17.892 1.00 90.81 98 ALA A CA 1
ATOM 768 C C . ALA A 1 98 ? -3.479 10.848 -18.557 1.00 90.81 98 ALA A C 1
ATOM 770 O O . ALA A 1 98 ? -3.057 10.207 -19.521 1.00 90.81 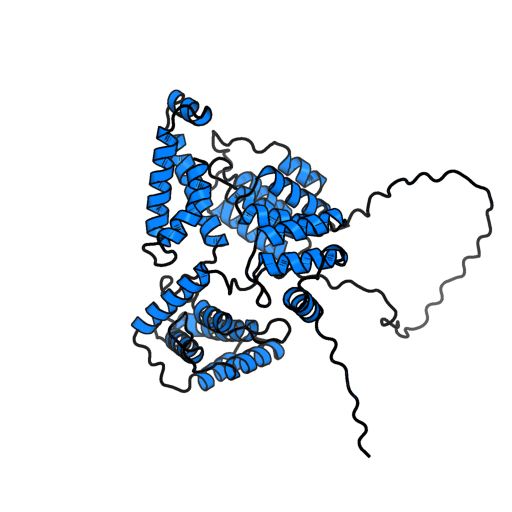98 ALA A O 1
ATOM 771 N N . VAL A 1 99 ? -4.740 10.738 -18.120 1.00 89.00 99 VAL A N 1
ATOM 772 C CA . VAL A 1 99 ? -5.743 9.879 -18.769 1.00 89.00 99 VAL A CA 1
ATOM 773 C C . VAL A 1 99 ? -5.947 10.284 -20.233 1.00 89.00 99 VAL A C 1
ATOM 775 O O . VAL A 1 99 ? -5.873 9.427 -21.111 1.00 89.00 99 VAL A O 1
ATOM 778 N N . GLY A 1 100 ? -6.109 11.581 -20.517 1.00 86.38 100 GLY A N 1
ATOM 779 C CA . GLY A 1 100 ? -6.254 12.093 -21.889 1.00 86.38 100 GLY A CA 1
ATOM 780 C C . GLY A 1 100 ? -5.042 11.868 -22.795 1.00 86.38 100 GLY A C 1
ATOM 781 O O . GLY A 1 100 ? -5.179 11.829 -24.016 1.00 86.38 100 GLY A O 1
ATOM 782 N N . ALA A 1 101 ? -3.859 11.679 -22.209 1.00 84.31 101 ALA A N 1
ATOM 783 C CA . ALA A 1 101 ? -2.640 11.304 -22.921 1.00 84.31 101 ALA A CA 1
ATOM 784 C C . ALA A 1 101 ? -2.483 9.779 -23.110 1.00 84.31 101 ALA A C 1
ATOM 786 O O . ALA A 1 101 ? -1.479 9.336 -23.665 1.00 84.31 101 ALA A O 1
ATOM 787 N N . GLY A 1 102 ? -3.451 8.971 -22.661 1.00 84.00 102 GLY A N 1
ATOM 788 C CA . GLY A 1 102 ? -3.419 7.510 -22.762 1.00 84.00 102 GLY A CA 1
ATOM 789 C C . GLY A 1 102 ? -2.712 6.807 -21.598 1.00 84.00 102 GLY A C 1
ATOM 790 O O . GLY A 1 102 ? -2.390 5.623 -21.707 1.00 84.00 102 GLY A O 1
ATOM 791 N N . HIS A 1 103 ? -2.466 7.477 -20.468 1.00 86.12 103 HIS A N 1
ATOM 792 C CA . HIS A 1 103 ? -1.896 6.839 -19.274 1.00 86.12 103 HIS A CA 1
ATOM 793 C C . HIS A 1 103 ? -2.999 6.260 -18.391 1.00 86.12 103 HIS A C 1
ATOM 795 O O . HIS A 1 103 ? -3.503 6.905 -17.477 1.00 86.12 103 HIS A O 1
ATOM 801 N N . HIS A 1 104 ? -3.360 5.010 -18.665 1.00 85.19 104 HIS A N 1
ATOM 802 C CA . HIS A 1 104 ? -4.505 4.342 -18.052 1.00 85.19 104 HIS A CA 1
ATOM 803 C C . HIS A 1 104 ? -4.335 4.127 -16.538 1.00 85.19 104 HIS A C 1
ATOM 805 O O . HIS A 1 104 ? -5.311 4.202 -15.798 1.00 85.19 104 HIS A O 1
ATOM 811 N N . ALA A 1 105 ? -3.098 3.964 -16.050 1.00 87.50 105 ALA A N 1
ATOM 812 C CA . ALA A 1 105 ? -2.801 3.866 -14.618 1.00 87.50 105 ALA A CA 1
ATOM 813 C C . ALA A 1 105 ? -3.218 5.119 -13.819 1.00 87.50 105 ALA A C 1
ATOM 815 O O . ALA A 1 105 ? -3.530 5.015 -12.634 1.00 87.50 105 ALA A O 1
ATOM 816 N N . ALA A 1 106 ? -3.315 6.292 -14.462 1.00 90.12 106 ALA A N 1
ATOM 817 C CA . ALA A 1 106 ? -3.802 7.509 -13.814 1.00 90.12 106 ALA A CA 1
ATOM 818 C C . ALA A 1 106 ? -5.255 7.380 -13.323 1.00 90.12 106 ALA A C 1
ATOM 820 O O . ALA A 1 106 ? -5.634 8.051 -12.367 1.00 90.12 106 ALA A O 1
ATOM 821 N N . LEU A 1 107 ? -6.057 6.488 -13.917 1.00 91.50 107 LEU A N 1
ATOM 822 C CA . LEU A 1 107 ? -7.410 6.204 -13.441 1.00 91.50 107 LEU A CA 1
ATOM 823 C C . LEU A 1 107 ? -7.433 5.534 -12.071 1.00 91.50 107 LEU A C 1
ATOM 825 O O . LEU A 1 107 ? -8.338 5.808 -11.292 1.00 91.50 107 LEU A O 1
ATOM 829 N N . LEU A 1 108 ? -6.471 4.652 -11.776 1.00 91.31 108 LEU A N 1
ATOM 830 C CA . LEU A 1 108 ? -6.406 3.994 -10.470 1.00 91.31 108 LEU A CA 1
ATOM 831 C C . LEU A 1 108 ? -6.151 5.027 -9.376 1.00 91.31 108 LEU A C 1
ATOM 833 O O . LEU A 1 108 ? -6.821 5.013 -8.347 1.00 91.31 108 LEU A O 1
ATOM 837 N N . HIS A 1 109 ? -5.227 5.952 -9.636 1.00 91.12 109 HIS A N 1
ATOM 838 C CA . HIS A 1 109 ? -4.928 7.059 -8.735 1.00 91.12 109 HIS A CA 1
ATOM 839 C C . HIS A 1 109 ? -6.093 8.038 -8.625 1.00 91.12 109 HIS A C 1
ATOM 841 O O . HIS A 1 109 ? -6.416 8.461 -7.522 1.00 91.12 109 HIS A O 1
ATOM 847 N N . LEU A 1 110 ? -6.778 8.339 -9.733 1.00 91.06 110 LEU A N 1
ATOM 848 C CA . LEU A 1 110 ? -7.977 9.171 -9.691 1.00 91.06 110 LEU A CA 1
ATOM 849 C C . LEU A 1 110 ? -9.061 8.494 -8.846 1.00 91.06 110 LEU A C 1
ATOM 851 O O . LEU A 1 110 ? -9.641 9.137 -7.986 1.00 91.06 110 LEU A O 1
ATOM 855 N N . GLY A 1 111 ? -9.277 7.188 -9.011 1.00 91.12 111 GLY A N 1
ATOM 856 C CA . GLY A 1 111 ? -10.181 6.419 -8.159 1.00 91.12 111 GLY A CA 1
ATOM 857 C C . GLY A 1 111 ? -9.795 6.503 -6.680 1.00 91.12 111 GLY A C 1
ATOM 858 O O . GLY A 1 111 ? -10.668 6.753 -5.862 1.00 91.12 111 GLY A O 1
ATOM 859 N N . ARG A 1 112 ? -8.498 6.397 -6.344 1.00 89.94 112 ARG A N 1
ATOM 860 C CA . ARG A 1 112 ? -7.991 6.471 -4.956 1.00 89.94 112 ARG A CA 1
ATOM 861 C C . ARG A 1 112 ? -8.218 7.834 -4.314 1.00 89.94 112 ARG A C 1
ATOM 863 O O . ARG A 1 112 ? -8.595 7.898 -3.148 1.00 89.94 112 ARG A O 1
ATOM 870 N N . VAL A 1 113 ? -8.028 8.909 -5.085 1.00 88.19 113 VAL A N 1
ATOM 871 C CA . VAL A 1 113 ? -8.327 10.285 -4.656 1.00 88.19 113 VAL A CA 1
ATOM 872 C C . VAL A 1 113 ? -9.771 10.392 -4.168 1.00 88.19 113 VAL A C 1
ATOM 874 O O . VAL A 1 113 ? -10.011 10.978 -3.118 1.00 88.19 113 VAL A O 1
ATOM 877 N N . TYR A 1 114 ? -10.721 9.788 -4.888 1.00 86.50 114 TYR A N 1
ATOM 878 C CA . TYR A 1 114 ? -12.125 9.769 -4.475 1.00 86.50 114 TYR A CA 1
ATOM 879 C C . TYR A 1 114 ? -12.426 8.685 -3.434 1.00 86.50 114 TYR A C 1
ATOM 881 O O . TYR A 1 114 ? -13.274 8.898 -2.585 1.00 86.50 114 TYR A O 1
ATOM 889 N N . GLU A 1 115 ? -11.760 7.534 -3.444 1.00 86.19 115 GLU A N 1
ATOM 890 C CA . GLU A 1 115 ? -12.039 6.452 -2.491 1.00 86.19 115 GLU A CA 1
ATOM 891 C C . GLU A 1 115 ? -11.661 6.834 -1.059 1.00 86.19 115 GLU A C 1
ATOM 893 O O . GLU A 1 115 ? -12.429 6.571 -0.137 1.00 86.19 115 GLU A O 1
ATOM 898 N N . PHE A 1 116 ? -10.508 7.477 -0.882 1.00 83.94 116 PHE A N 1
ATOM 899 C CA . PHE A 1 116 ? -9.989 7.845 0.437 1.00 83.94 116 PHE A CA 1
ATOM 900 C C . PHE A 1 116 ? -10.210 9.319 0.785 1.00 83.94 116 PHE A C 1
ATOM 902 O O . PHE A 1 116 ? -10.094 9.697 1.948 1.00 83.94 116 PHE A O 1
ATOM 909 N N . GLY A 1 117 ? -10.554 10.152 -0.202 1.00 81.56 117 GLY A N 1
ATOM 910 C CA . GLY A 1 117 ? -10.493 11.604 -0.054 1.00 81.56 117 GLY A CA 1
ATOM 911 C C . GLY A 1 117 ? -9.043 12.100 -0.012 1.00 81.56 117 GLY A C 1
ATOM 912 O O . GLY A 1 117 ? -8.107 11.327 0.196 1.00 81.56 117 GLY A O 1
ATOM 913 N N . MET A 1 118 ? -8.831 13.400 -0.233 1.00 76.00 118 MET A N 1
ATOM 914 C CA . MET A 1 118 ? -7.486 13.997 -0.145 1.00 76.00 118 MET A CA 1
ATOM 915 C C . MET A 1 118 ? -7.194 14.703 1.181 1.00 76.00 118 MET A C 1
ATOM 917 O O . MET A 1 118 ? -6.022 14.873 1.495 1.00 76.00 118 MET A O 1
ATOM 921 N N . ILE A 1 119 ? -8.212 15.073 1.962 1.00 63.53 119 ILE A N 1
ATOM 922 C CA . ILE A 1 119 ? -8.098 15.702 3.295 1.00 63.53 119 ILE A CA 1
ATOM 923 C C . ILE A 1 119 ? -9.437 15.538 4.035 1.00 63.53 119 ILE A C 1
ATOM 925 O O . ILE A 1 119 ? -10.438 15.168 3.418 1.00 63.53 119 ILE A O 1
ATOM 929 N N . PRO A 1 120 ? -9.543 15.889 5.324 1.00 57.19 120 PRO A N 1
ATOM 930 C CA . PRO A 1 120 ? -10.831 15.846 5.993 1.00 57.19 120 PRO A CA 1
ATOM 931 C C . PRO A 1 120 ? -11.873 16.832 5.449 1.00 57.19 120 PRO A C 1
ATOM 933 O O . PRO A 1 120 ? -13.046 16.548 5.629 1.00 57.19 120 PRO A O 1
ATOM 936 N N . ARG A 1 121 ? -11.548 17.905 4.708 1.00 68.50 121 ARG A N 1
ATOM 937 C CA . ARG A 1 121 ? -12.574 18.692 3.964 1.00 68.50 121 ARG A CA 1
ATOM 938 C C . ARG A 1 121 ? -12.875 18.167 2.555 1.00 68.50 121 ARG A C 1
ATOM 940 O O . ARG A 1 121 ? -13.946 18.414 2.010 1.00 68.50 121 ARG A O 1
ATOM 947 N N . HIS A 1 122 ? -11.964 17.400 1.968 1.00 70.25 122 HIS A N 1
ATOM 948 C CA . HIS A 1 122 ? -12.101 16.752 0.660 1.00 70.25 122 HIS A CA 1
ATOM 949 C C . HIS A 1 122 ? -12.392 15.277 0.905 1.00 70.25 122 HIS A C 1
ATOM 951 O O . HIS A 1 122 ? -11.496 14.432 0.901 1.00 70.25 122 HIS A O 1
ATOM 957 N N . HIS A 1 123 ? -13.661 15.014 1.202 1.00 70.06 123 HIS A N 1
ATOM 958 C CA . HIS A 1 123 ? -14.155 13.712 1.612 1.00 70.06 123 HIS A CA 1
ATOM 959 C C . HIS A 1 123 ? -13.990 12.636 0.545 1.00 70.06 123 HIS A C 1
ATOM 961 O O . HIS A 1 123 ? -13.896 12.911 -0.654 1.00 70.06 123 HIS A O 1
ATOM 967 N N . SER A 1 124 ? -14.030 11.390 1.008 1.00 79.69 124 SER A N 1
ATOM 968 C CA . SER A 1 124 ? -14.240 10.269 0.111 1.00 79.69 124 SER A CA 1
ATOM 969 C C . SER A 1 124 ? -15.599 10.390 -0.594 1.00 79.69 124 SER A C 1
ATOM 971 O O . SER A 1 124 ? -16.593 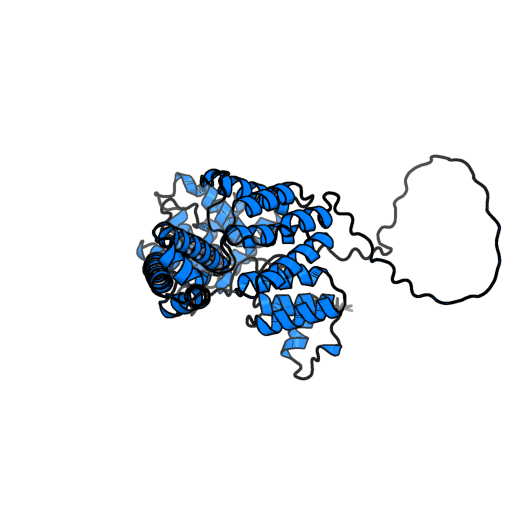10.838 -0.024 1.00 79.69 124 SER A O 1
ATOM 973 N N . ASP A 1 125 ? -15.647 10.001 -1.859 1.00 80.19 125 ASP A N 1
ATOM 974 C CA . ASP A 1 125 ? -16.857 9.730 -2.619 1.00 80.19 125 ASP A CA 1
ATOM 975 C C . ASP A 1 125 ? -16.690 8.358 -3.275 1.00 80.19 125 ASP A C 1
ATOM 977 O O . ASP A 1 125 ? -16.159 8.197 -4.381 1.00 80.19 125 ASP A O 1
ATOM 981 N N . ARG A 1 126 ? -17.146 7.336 -2.550 1.00 80.56 126 ARG A N 1
ATOM 982 C CA . ARG A 1 126 ? -17.046 5.943 -2.987 1.00 80.56 126 ARG A CA 1
ATOM 983 C C . ARG A 1 126 ? -17.893 5.654 -4.230 1.00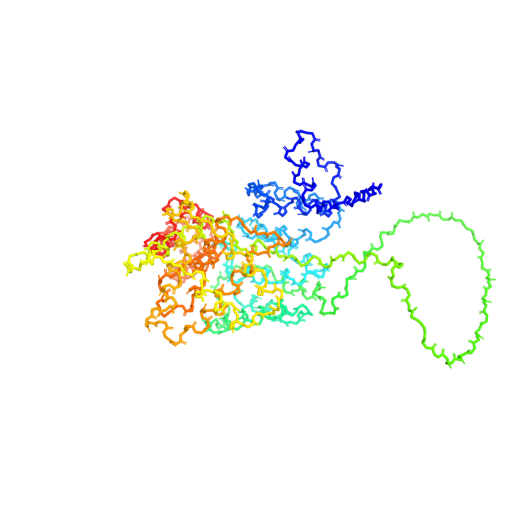 80.56 126 ARG A C 1
ATOM 985 O O . ARG A 1 126 ? -17.573 4.717 -4.959 1.00 80.56 126 ARG A O 1
ATOM 992 N N . LEU A 1 127 ? -18.928 6.451 -4.522 1.00 79.19 127 LEU A N 1
ATOM 993 C CA . LEU A 1 127 ? -19.751 6.283 -5.726 1.00 79.19 127 LEU A CA 1
ATOM 994 C C . LEU A 1 127 ? -19.004 6.766 -6.970 1.00 79.19 127 LEU A C 1
ATOM 996 O O . LEU A 1 127 ? -18.961 6.050 -7.975 1.00 79.19 127 LEU A O 1
ATOM 1000 N N . ILE A 1 128 ? -18.369 7.939 -6.892 1.00 83.56 128 ILE A N 1
ATOM 1001 C CA . ILE A 1 128 ? -17.493 8.438 -7.956 1.00 83.56 128 ILE A CA 1
ATOM 1002 C C . ILE A 1 128 ? -16.287 7.509 -8.117 1.00 83.56 128 ILE A C 1
ATOM 1004 O O . ILE A 1 128 ? -15.986 7.113 -9.244 1.00 83.56 128 ILE A O 1
ATOM 1008 N N . ALA A 1 129 ? -15.645 7.093 -7.020 1.00 88.31 129 ALA A N 1
ATOM 1009 C CA . ALA A 1 129 ? -14.533 6.143 -7.063 1.00 88.31 129 ALA A CA 1
ATOM 1010 C C . ALA A 1 129 ? -14.933 4.831 -7.754 1.00 88.31 129 ALA A C 1
ATOM 1012 O O . ALA A 1 129 ? -14.242 4.381 -8.668 1.00 88.31 129 ALA A O 1
ATOM 1013 N N . ARG A 1 130 ? -16.094 4.257 -7.401 1.00 85.75 130 ARG A N 1
ATOM 1014 C CA . ARG A 1 130 ? -16.643 3.057 -8.050 1.00 85.75 130 ARG A CA 1
ATOM 1015 C C . ARG A 1 130 ? -16.833 3.259 -9.547 1.00 85.75 130 ARG A C 1
ATOM 1017 O O . ARG A 1 130 ? -16.469 2.379 -10.324 1.00 85.75 130 ARG A O 1
ATOM 1024 N N . GLU A 1 131 ? -17.396 4.388 -9.970 1.00 85.12 131 GLU A N 1
ATOM 1025 C CA . GLU A 1 131 ? -17.596 4.662 -11.396 1.00 85.12 131 GLU A CA 1
ATOM 1026 C C . GLU A 1 131 ? -16.259 4.837 -12.133 1.00 85.12 131 GLU A C 1
ATOM 1028 O O . GLU A 1 131 ? -16.095 4.316 -13.239 1.00 85.12 131 GLU A O 1
ATOM 1033 N N . ILE A 1 132 ? -15.268 5.483 -11.510 1.00 89.38 132 ILE A N 1
ATOM 1034 C CA . ILE A 1 132 ? -13.905 5.579 -12.050 1.00 89.38 132 ILE A CA 1
ATOM 1035 C C . ILE A 1 132 ? -13.273 4.188 -12.170 1.00 89.38 132 ILE A C 1
ATOM 1037 O O . ILE A 1 132 ? -12.728 3.862 -13.224 1.00 89.38 132 ILE A O 1
ATOM 1041 N N . TYR A 1 133 ? -13.384 3.332 -11.152 1.00 90.38 133 TYR A N 1
ATOM 1042 C CA . TYR A 1 133 ? -12.878 1.959 -11.211 1.00 90.38 133 TYR A CA 1
ATOM 1043 C C . TYR A 1 133 ? -13.621 1.106 -12.236 1.00 90.38 133 TYR A C 1
ATOM 1045 O O . TYR A 1 133 ? -13.003 0.306 -12.939 1.00 90.38 133 TYR A O 1
ATOM 1053 N N . ARG A 1 134 ? -14.926 1.317 -12.423 1.00 88.00 134 ARG A N 1
ATOM 1054 C CA . ARG A 1 134 ? -15.679 0.679 -13.506 1.00 88.00 134 ARG A CA 1
ATOM 1055 C C . ARG A 1 134 ? -15.118 1.084 -14.869 1.00 88.00 134 ARG A C 1
ATOM 1057 O O . ARG A 1 134 ? -14.910 0.214 -15.710 1.00 88.00 134 ARG A O 1
ATOM 1064 N N . ILE A 1 135 ? -14.824 2.366 -15.084 1.00 87.88 135 ILE A N 1
ATOM 1065 C CA . ILE A 1 135 ? -14.169 2.852 -16.310 1.00 87.88 135 ILE A CA 1
ATOM 1066 C C . ILE A 1 135 ? -12.771 2.231 -16.454 1.00 87.88 135 ILE A C 1
ATOM 1068 O O . ILE A 1 135 ? -12.442 1.699 -17.513 1.00 87.88 135 ILE A O 1
ATOM 1072 N N . ALA A 1 136 ? -11.979 2.210 -15.383 1.00 90.25 136 ALA A N 1
ATOM 1073 C CA . ALA A 1 136 ? -10.630 1.653 -15.383 1.00 90.25 136 ALA A CA 1
ATOM 1074 C C . ALA A 1 136 ? -10.583 0.142 -15.626 1.00 90.25 136 ALA A C 1
ATOM 1076 O O . ALA A 1 136 ? -9.636 -0.356 -16.232 1.00 90.25 136 ALA A O 1
ATOM 1077 N N . SER A 1 137 ? -11.633 -0.586 -15.244 1.00 88.94 137 SER A N 1
ATOM 1078 C CA . SER A 1 137 ? -11.770 -2.019 -15.521 1.00 88.94 137 SER A CA 1
ATOM 1079 C C . SER A 1 137 ? -11.854 -2.355 -17.016 1.00 88.94 137 SER A C 1
ATOM 1081 O O . SER A 1 137 ? -11.621 -3.505 -17.389 1.00 88.94 137 SER A O 1
ATOM 1083 N N . LEU A 1 138 ? -12.165 -1.357 -17.855 1.00 87.75 138 LEU A N 1
ATOM 1084 C CA . LEU A 1 138 ? -12.216 -1.449 -19.317 1.00 87.75 138 LEU A CA 1
ATOM 1085 C C . LEU A 1 138 ? -10.879 -1.092 -19.981 1.00 87.75 138 LEU A C 1
ATOM 1087 O O . LEU A 1 138 ? -10.803 -1.044 -21.206 1.00 87.75 138 LEU A O 1
ATOM 1091 N N . SER A 1 139 ? -9.842 -0.806 -19.192 1.00 86.06 139 SER A N 1
ATOM 1092 C CA . SER A 1 139 ? -8.506 -0.516 -19.702 1.00 86.06 139 SER A CA 1
ATOM 1093 C C . SER A 1 139 ? -7.952 -1.698 -20.519 1.00 86.06 139 SER A C 1
ATOM 1095 O O . SER A 1 139 ? -8.064 -2.842 -20.070 1.00 86.06 139 SER A O 1
ATOM 1097 N N . PRO A 1 140 ? -7.297 -1.458 -21.672 1.00 85.19 140 PRO A N 1
ATOM 1098 C CA . PRO A 1 140 ? -6.518 -2.476 -22.376 1.00 85.19 140 PRO A CA 1
ATOM 1099 C C . PRO A 1 140 ? -5.304 -2.964 -21.568 1.00 85.19 140 PRO A C 1
ATOM 1101 O O . PRO A 1 140 ? -4.811 -4.064 -21.811 1.00 85.19 140 PRO A O 1
ATOM 1104 N N . ASP A 1 141 ? -4.827 -2.180 -20.595 1.00 84.25 141 ASP A N 1
ATOM 1105 C CA . ASP A 1 141 ? -3.819 -2.632 -19.633 1.00 84.25 141 ASP A CA 1
ATOM 1106 C C . ASP A 1 141 ? -4.460 -3.606 -18.628 1.00 84.25 141 ASP A C 1
ATOM 1108 O O . ASP A 1 141 ? -5.309 -3.221 -17.817 1.00 84.25 141 ASP A O 1
ATOM 1112 N N . ALA A 1 142 ? -4.049 -4.877 -18.694 1.00 83.81 142 ALA A N 1
ATOM 1113 C CA . ALA A 1 142 ? -4.616 -5.963 -17.900 1.00 83.81 142 ALA A CA 1
ATOM 1114 C C . ALA A 1 142 ? -4.393 -5.800 -16.388 1.00 83.81 142 ALA A C 1
ATOM 1116 O O . ALA A 1 142 ? -5.246 -6.237 -15.607 1.00 83.81 142 ALA A O 1
ATOM 1117 N N . ASP A 1 143 ? -3.288 -5.176 -15.971 1.00 82.75 143 ASP A N 1
ATOM 1118 C CA . ASP A 1 143 ? -2.988 -4.941 -14.560 1.00 82.75 143 ASP A CA 1
ATOM 1119 C C . ASP A 1 143 ? -3.875 -3.830 -14.008 1.00 82.75 143 ASP A C 1
ATOM 1121 O O . ASP A 1 143 ? -4.522 -4.027 -12.975 1.00 82.75 143 ASP A O 1
ATOM 1125 N N . VAL A 1 144 ? -4.008 -2.727 -14.753 1.00 86.00 144 VAL A N 1
ATOM 1126 C CA . VAL A 1 144 ? -4.951 -1.648 -14.423 1.00 86.00 144 VAL A CA 1
ATOM 1127 C C . VAL A 1 144 ? -6.373 -2.187 -14.338 1.00 86.00 144 VAL A C 1
ATOM 1129 O O . VAL A 1 144 ? -7.078 -1.952 -13.357 1.00 86.00 144 VAL A O 1
ATOM 1132 N N . ALA A 1 145 ? -6.787 -2.960 -15.342 1.00 86.06 145 ALA A N 1
ATOM 1133 C CA . ALA A 1 145 ? -8.131 -3.504 -15.405 1.00 86.06 145 ALA A CA 1
ATOM 1134 C C . ALA A 1 145 ? -8.422 -4.461 -14.238 1.00 86.06 145 ALA A C 1
ATOM 1136 O O . ALA A 1 145 ? -9.523 -4.461 -13.687 1.00 86.06 145 ALA A O 1
ATOM 1137 N N . ARG A 1 146 ? -7.442 -5.286 -13.854 1.00 86.56 146 ARG A N 1
ATOM 1138 C CA . ARG A 1 146 ? -7.554 -6.224 -12.732 1.00 86.56 146 ARG A CA 1
ATOM 1139 C C . ARG A 1 146 ? -7.637 -5.497 -11.396 1.00 86.56 146 ARG A C 1
ATOM 1141 O O . ARG A 1 146 ? -8.563 -5.782 -10.645 1.00 86.56 146 ARG A O 1
ATOM 1148 N N . GLU A 1 147 ? -6.725 -4.566 -11.119 1.00 88.19 147 GLU A N 1
ATOM 1149 C CA . GLU A 1 147 ? -6.739 -3.796 -9.868 1.00 88.19 147 GLU A CA 1
ATOM 1150 C C . GLU A 1 147 ? -8.038 -2.997 -9.720 1.00 88.19 147 GLU A C 1
ATOM 1152 O O . GLU A 1 147 ? -8.663 -3.020 -8.662 1.00 88.19 147 GLU A O 1
ATOM 1157 N N . ALA A 1 148 ? -8.501 -2.370 -10.803 1.00 88.19 148 ALA A N 1
ATOM 1158 C CA . ALA A 1 148 ? -9.755 -1.631 -10.807 1.00 88.19 148 ALA A CA 1
ATOM 1159 C C . ALA A 1 148 ? -10.973 -2.517 -10.500 1.00 88.19 148 ALA A C 1
ATOM 1161 O O . ALA A 1 148 ? -11.864 -2.100 -9.762 1.00 88.19 148 ALA A O 1
ATOM 1162 N N . ARG A 1 149 ? -11.021 -3.753 -11.024 1.00 89.50 149 ARG A N 1
ATOM 1163 C CA . ARG A 1 149 ? -12.095 -4.706 -10.687 1.00 89.50 149 ARG A CA 1
ATOM 1164 C C . ARG A 1 149 ? -12.087 -5.070 -9.209 1.00 89.50 149 ARG A C 1
ATOM 1166 O O . ARG A 1 149 ? -13.157 -5.111 -8.612 1.00 89.50 149 ARG A O 1
ATOM 1173 N N . THR A 1 150 ? -10.909 -5.325 -8.642 1.00 89.06 150 THR A N 1
ATOM 1174 C CA . THR A 1 150 ? -10.765 -5.636 -7.216 1.00 89.06 150 THR A CA 1
ATOM 1175 C C . THR A 1 150 ? -11.261 -4.473 -6.366 1.00 89.06 150 THR A C 1
ATOM 1177 O O . THR A 1 150 ? -12.216 -4.648 -5.620 1.00 89.06 150 THR A O 1
ATOM 1180 N N . ARG A 1 151 ? -10.732 -3.261 -6.576 1.00 88.50 151 ARG A N 1
ATOM 1181 C CA . ARG A 1 151 ? -11.150 -2.080 -5.803 1.00 88.50 151 ARG A CA 1
ATOM 1182 C C . ARG A 1 151 ? -12.634 -1.754 -5.965 1.00 88.50 151 ARG A C 1
ATOM 1184 O O . ARG A 1 151 ? -13.327 -1.475 -4.992 1.00 88.50 151 ARG A O 1
ATOM 1191 N N . GLY A 1 152 ? -13.160 -1.850 -7.187 1.00 86.44 152 GLY A N 1
ATOM 1192 C CA . GLY A 1 152 ? -14.591 -1.683 -7.434 1.00 86.44 152 GLY A CA 1
ATOM 1193 C C . GLY A 1 152 ? -15.452 -2.704 -6.677 1.00 86.44 152 GLY A C 1
ATOM 1194 O O . GLY A 1 152 ? -16.512 -2.342 -6.171 1.00 86.44 152 GLY A O 1
ATOM 1195 N N . ALA A 1 153 ? -15.001 -3.958 -6.570 1.00 86.25 153 ALA A N 1
ATOM 1196 C CA . ALA A 1 153 ? -15.683 -4.997 -5.799 1.00 86.25 153 ALA A CA 1
ATOM 1197 C C . ALA A 1 153 ? -15.588 -4.757 -4.284 1.00 86.25 153 ALA A C 1
ATOM 1199 O O . ALA A 1 153 ? -16.589 -4.932 -3.590 1.00 86.25 153 ALA A O 1
ATOM 1200 N N . ASP A 1 154 ? -14.438 -4.300 -3.786 1.00 85.12 154 ASP A N 1
ATOM 1201 C CA . ASP A 1 154 ? -14.224 -3.994 -2.367 1.00 85.12 154 ASP A CA 1
ATOM 1202 C C . ASP A 1 154 ? -15.148 -2.861 -1.894 1.00 85.12 154 ASP A C 1
ATOM 1204 O O . ASP A 1 154 ? -15.802 -2.978 -0.853 1.00 85.12 154 ASP A O 1
ATOM 1208 N N . ILE A 1 155 ? -15.309 -1.807 -2.706 1.00 83.12 155 ILE A N 1
ATOM 1209 C CA . ILE A 1 155 ? -16.273 -0.733 -2.425 1.00 83.12 155 ILE A CA 1
ATOM 1210 C C . ILE A 1 155 ? -17.698 -1.293 -2.309 1.00 83.12 155 ILE A C 1
ATOM 1212 O O . ILE A 1 155 ? -18.414 -0.950 -1.367 1.00 83.12 155 ILE A O 1
ATOM 1216 N N . MET A 1 156 ? -18.107 -2.184 -3.217 1.00 79.81 156 MET A N 1
ATOM 1217 C CA . MET A 1 156 ? -19.438 -2.805 -3.175 1.00 79.81 156 MET A CA 1
ATOM 1218 C C . MET A 1 156 ? -19.623 -3.701 -1.946 1.00 79.81 156 MET A C 1
ATOM 1220 O O . MET A 1 156 ? -20.683 -3.680 -1.321 1.00 79.81 156 MET A O 1
ATOM 1224 N N . ALA A 1 157 ? -18.595 -4.468 -1.581 1.00 81.06 157 ALA A N 1
ATOM 1225 C CA . ALA A 1 157 ? -18.615 -5.335 -0.408 1.00 81.06 157 ALA A CA 1
ATOM 1226 C C . ALA A 1 157 ? -18.689 -4.539 0.905 1.00 81.06 157 ALA A C 1
ATOM 1228 O O . ALA A 1 157 ? -19.274 -5.017 1.875 1.00 81.06 157 ALA A O 1
ATOM 1229 N N . SER A 1 158 ? -18.160 -3.310 0.929 1.00 72.56 158 SER A N 1
ATOM 1230 C CA . SER A 1 158 ? -18.199 -2.426 2.102 1.00 72.56 158 SER A CA 1
ATOM 1231 C C . SER A 1 158 ? -19.597 -1.904 2.464 1.00 72.56 158 SER A C 1
ATOM 1233 O O . SER A 1 158 ? -19.747 -1.227 3.479 1.00 72.56 158 SER A O 1
ATOM 1235 N N . GLY A 1 159 ? -20.623 -2.206 1.659 1.00 65.00 159 GLY A N 1
ATOM 1236 C CA . GLY A 1 159 ? -21.995 -1.772 1.919 1.00 65.00 159 GLY A CA 1
ATOM 1237 C C . GLY A 1 159 ? -22.239 -0.290 1.637 1.00 65.00 159 GLY A C 1
ATOM 1238 O O . GLY A 1 159 ? -23.234 0.245 2.118 1.00 65.00 159 GLY A O 1
ATOM 1239 N N . ALA A 1 160 ? -21.358 0.366 0.867 1.00 61.09 160 ALA A N 1
ATOM 1240 C CA . ALA A 1 160 ? -21.608 1.703 0.337 1.00 61.09 160 ALA A CA 1
ATOM 1241 C C . ALA A 1 160 ? -22.907 1.663 -0.486 1.00 61.09 160 ALA A C 1
ATOM 1243 O O . ALA A 1 160 ? -22.932 1.136 -1.601 1.00 61.09 160 ALA A O 1
ATOM 1244 N N . SER A 1 161 ? -24.006 2.131 0.109 1.00 48.22 161 SER A N 1
ATOM 1245 C CA . SER A 1 161 ? -25.304 2.193 -0.550 1.00 48.22 161 SER A CA 1
ATOM 1246 C C . SER A 1 161 ? -25.236 3.204 -1.694 1.00 48.22 161 SER A C 1
ATOM 1248 O O . SER A 1 161 ? -24.468 4.162 -1.653 1.00 48.22 161 SER A O 1
ATOM 1250 N N . ASP A 1 162 ? -26.063 3.023 -2.725 1.00 48.69 162 ASP A N 1
ATOM 1251 C CA . ASP A 1 162 ? -26.213 3.998 -3.818 1.00 48.69 162 ASP A CA 1
ATOM 1252 C C . ASP A 1 162 ? -26.793 5.359 -3.342 1.00 48.69 162 ASP A C 1
ATOM 1254 O O . ASP A 1 162 ? -27.093 6.230 -4.161 1.00 48.69 162 ASP A O 1
ATOM 1258 N N . GLU A 1 163 ? -26.972 5.563 -2.031 1.00 44.84 163 GLU A N 1
ATOM 1259 C CA . GLU A 1 163 ? -27.418 6.822 -1.448 1.00 44.84 163 GLU A CA 1
ATOM 1260 C C . GLU A 1 163 ? -26.232 7.768 -1.255 1.00 44.84 163 GLU A C 1
ATOM 1262 O O . GLU A 1 163 ? -25.308 7.522 -0.483 1.00 44.84 163 GLU A O 1
ATOM 1267 N N . TRP A 1 164 ? -26.286 8.892 -1.964 1.00 47.38 164 TRP A N 1
ATOM 1268 C CA . TRP A 1 164 ? -25.424 10.040 -1.720 1.00 47.38 164 TRP A CA 1
ATOM 1269 C C . TRP A 1 164 ? -25.493 10.442 -0.239 1.00 47.38 164 TRP A C 1
ATOM 1271 O O . TRP A 1 164 ? -26.574 10.750 0.274 1.00 47.38 164 TRP A O 1
ATOM 1281 N N . VAL A 1 165 ? -24.346 10.454 0.445 1.00 50.00 165 VAL A N 1
ATOM 1282 C CA . VAL A 1 165 ? -24.259 10.922 1.833 1.00 50.00 165 VAL A CA 1
ATOM 1283 C C . VAL A 1 165 ? -24.611 12.409 1.855 1.00 50.00 165 VAL A C 1
ATOM 1285 O O . VAL A 1 165 ? -23.927 13.239 1.251 1.00 50.00 165 VAL A O 1
ATOM 1288 N N . LYS A 1 166 ? -25.707 12.754 2.542 1.00 37.78 166 LYS A N 1
ATOM 1289 C CA . LYS A 1 166 ? -26.136 14.146 2.714 1.00 37.78 166 LYS A CA 1
ATOM 1290 C C . LYS A 1 166 ? -25.021 14.968 3.360 1.00 37.78 166 LYS A C 1
ATOM 1292 O O . LYS A 1 166 ? -24.659 14.711 4.500 1.00 37.78 166 LYS A O 1
ATOM 1297 N N . GLY A 1 167 ? -24.527 15.976 2.639 1.00 44.31 167 GLY A N 1
ATOM 1298 C CA . GLY A 1 167 ? -23.488 16.892 3.126 1.00 44.31 167 GLY A CA 1
ATOM 1299 C C . GLY A 1 167 ? -22.095 16.670 2.534 1.00 44.31 167 GLY A C 1
ATOM 1300 O O . GLY A 1 167 ? -21.160 17.345 2.958 1.00 44.31 167 GLY A O 1
ATOM 1301 N N . ALA A 1 168 ? -21.955 15.778 1.547 1.00 47.53 168 ALA A N 1
ATOM 1302 C CA . ALA A 1 168 ? -20.800 15.764 0.658 1.00 47.53 168 ALA A CA 1
ATOM 1303 C C . ALA A 1 168 ? -20.695 17.119 -0.071 1.00 47.53 168 ALA A C 1
ATOM 1305 O O . ALA A 1 168 ? -21.615 17.518 -0.790 1.00 47.53 168 ALA A O 1
ATOM 1306 N N . ALA A 1 169 ? -19.592 17.845 0.110 1.00 40.03 169 ALA A N 1
ATOM 1307 C CA . ALA A 1 169 ? -19.254 18.948 -0.773 1.00 40.03 169 ALA A CA 1
ATOM 1308 C C . ALA A 1 169 ? -19.133 18.378 -2.198 1.00 40.03 169 ALA A C 1
ATOM 1310 O O . ALA A 1 169 ? -18.316 17.491 -2.439 1.00 40.03 169 ALA A O 1
ATOM 1311 N N . PRO A 1 170 ? -19.935 18.822 -3.175 1.00 44.22 170 PRO A N 1
ATOM 1312 C CA . PRO A 1 170 ? -19.780 18.315 -4.524 1.00 44.22 170 PRO A CA 1
ATOM 1313 C C . PRO A 1 170 ? -18.391 18.719 -5.026 1.00 44.22 170 PRO A C 1
ATOM 1315 O O . PRO A 1 170 ? -18.166 19.882 -5.363 1.00 44.22 170 PRO A O 1
ATOM 1318 N N . LEU A 1 171 ? -17.460 17.762 -5.130 1.00 47.66 171 LEU A N 1
ATOM 1319 C CA . LEU A 1 171 ? -16.393 17.909 -6.111 1.00 47.66 171 LEU A CA 1
ATOM 1320 C C . LEU A 1 171 ? -17.093 18.121 -7.455 1.00 47.66 171 LEU A C 1
ATOM 1322 O O . LEU A 1 171 ? -18.126 17.488 -7.714 1.00 47.66 171 LEU A O 1
ATOM 1326 N N . PRO A 1 172 ? -16.619 19.082 -8.260 1.00 47.84 172 PRO A N 1
ATOM 1327 C CA . PRO A 1 172 ? -17.434 19.676 -9.298 1.00 47.84 172 PRO A CA 1
ATOM 1328 C C . PRO A 1 172 ? -18.022 18.582 -10.207 1.00 47.84 172 PRO A C 1
ATOM 1330 O O . PRO A 1 172 ? -17.320 17.610 -10.508 1.00 47.84 172 PRO A O 1
ATOM 1333 N N . PRO A 1 173 ? -19.272 18.732 -10.700 1.00 50.66 173 PRO A N 1
ATOM 1334 C CA . PRO A 1 173 ? -19.945 17.799 -11.628 1.00 50.66 173 PRO A CA 1
ATOM 1335 C C . PRO A 1 173 ? -19.183 17.503 -12.941 1.00 50.66 173 PRO A C 1
ATOM 1337 O O . PRO A 1 173 ? -19.695 16.885 -13.878 1.00 50.66 173 PRO A O 1
ATOM 1340 N N . THR A 1 174 ? -17.951 17.984 -13.040 1.00 64.56 174 THR A N 1
ATOM 1341 C CA . THR A 1 174 ? -17.045 17.917 -14.161 1.00 64.56 174 THR A CA 1
ATOM 1342 C C . THR A 1 174 ? -16.169 16.674 -14.145 1.00 64.56 174 THR A C 1
ATOM 1344 O O . THR A 1 174 ? -15.810 16.268 -15.233 1.00 64.56 174 THR A O 1
ATOM 1347 N N . VAL A 1 175 ? -15.845 16.000 -13.027 1.00 77.62 175 VAL A N 1
ATOM 1348 C CA . VAL A 1 175 ? -14.827 14.919 -13.099 1.00 77.62 175 VAL A CA 1
ATOM 1349 C C . VAL A 1 175 ? -15.253 13.754 -13.990 1.00 77.62 175 VAL A C 1
ATOM 1351 O O . VAL A 1 175 ? -14.513 13.391 -14.893 1.00 77.62 175 VAL A O 1
ATOM 1354 N N . LEU A 1 176 ? -16.458 13.204 -13.811 1.00 76.88 176 LEU A N 1
ATOM 1355 C CA . LEU A 1 176 ? -16.953 12.116 -14.662 1.00 76.88 176 LEU A CA 1
ATOM 1356 C C . LEU A 1 176 ? -17.227 12.607 -16.087 1.00 76.88 176 LEU A C 1
ATOM 1358 O O . LEU A 1 176 ? -17.060 11.854 -17.043 1.00 76.88 176 LEU A O 1
ATOM 1362 N N . THR A 1 177 ? -17.625 13.869 -16.236 1.00 80.44 177 THR A N 1
ATOM 1363 C CA . THR A 1 177 ? -17.881 14.503 -17.535 1.00 80.44 177 THR A CA 1
ATOM 1364 C C . THR A 1 177 ? -16.586 14.680 -18.333 1.00 80.44 177 THR A C 1
ATOM 1366 O O . THR A 1 177 ? -16.492 14.235 -19.475 1.00 80.44 177 THR A O 1
ATOM 1369 N N . GLU A 1 178 ? -15.562 15.267 -17.720 1.00 80.94 178 GLU A N 1
ATOM 1370 C CA . GLU A 1 178 ? -14.222 15.433 -18.276 1.00 80.94 178 GLU A CA 1
ATOM 1371 C C . GLU A 1 178 ? -13.557 14.078 -18.465 1.00 80.94 178 GLU A C 1
ATOM 1373 O O . GLU A 1 178 ? -12.976 13.839 -19.516 1.00 80.94 178 GLU A O 1
ATOM 1378 N N . LEU A 1 179 ? -13.715 13.145 -17.524 1.00 82.06 179 LEU A N 1
ATOM 1379 C CA . LEU A 1 179 ? -13.207 11.789 -17.670 1.00 82.06 179 LEU A CA 1
ATOM 1380 C C . LEU A 1 179 ? -13.802 11.114 -18.905 1.00 82.06 179 LEU A C 1
ATOM 1382 O O . LEU A 1 179 ? -13.057 10.585 -19.717 1.00 82.06 179 LEU A O 1
ATOM 1386 N N . ARG A 1 180 ? -15.122 11.187 -19.109 1.00 81.19 180 ARG A N 1
ATOM 1387 C CA . ARG A 1 180 ? -15.776 10.670 -20.324 1.00 81.19 180 ARG A CA 1
ATOM 1388 C C . ARG A 1 180 ? -15.300 11.362 -21.600 1.00 81.19 180 ARG A C 1
ATOM 1390 O O . ARG A 1 180 ? -15.348 10.752 -22.662 1.00 81.19 180 ARG A O 1
ATOM 1397 N N . ARG A 1 181 ? -14.863 12.620 -21.512 1.00 81.94 181 ARG A N 1
ATOM 1398 C CA . ARG A 1 181 ? -14.308 13.376 -22.639 1.00 81.94 181 ARG A CA 1
ATOM 1399 C C . ARG A 1 181 ? -12.875 12.960 -22.972 1.00 81.94 181 ARG A C 1
ATOM 1401 O O . ARG A 1 181 ? -12.526 12.935 -24.148 1.00 81.94 181 ARG A O 1
ATOM 1408 N N . VAL A 1 182 ? -12.044 12.694 -21.965 1.00 81.75 182 VAL A N 1
ATOM 1409 C CA . VAL A 1 182 ? -10.613 12.394 -22.151 1.00 81.75 182 VAL A CA 1
ATOM 1410 C C . VAL A 1 182 ? -10.312 10.898 -22.216 1.00 81.75 182 VAL A C 1
ATOM 1412 O O . VAL A 1 182 ? -9.268 10.508 -22.730 1.00 81.75 182 VAL A O 1
ATOM 1415 N N . TRP A 1 183 ? -11.205 10.053 -21.705 1.00 79.62 183 TRP A N 1
ATOM 1416 C CA . TRP A 1 183 ? -11.037 8.608 -21.708 1.00 79.62 183 TRP A CA 1
ATOM 1417 C C . TRP A 1 183 ? -11.257 8.028 -23.100 1.00 79.62 183 TRP A C 1
ATOM 1419 O O . TRP A 1 183 ? -12.330 8.166 -23.687 1.00 79.62 183 TRP A O 1
ATOM 1429 N N . ASN A 1 184 ? -10.247 7.315 -23.589 1.00 72.25 184 ASN A N 1
ATOM 1430 C CA . ASN A 1 184 ? -10.307 6.575 -24.836 1.00 72.25 184 ASN A CA 1
ATOM 1431 C C . ASN A 1 184 ? -10.026 5.086 -24.570 1.00 72.25 184 ASN A C 1
ATOM 1433 O O . ASN A 1 184 ? -8.862 4.724 -24.389 1.00 72.25 184 ASN A O 1
ATOM 1437 N N . PRO A 1 185 ? -11.052 4.215 -24.577 1.00 63.06 185 PRO A N 1
ATOM 1438 C CA . PRO A 1 185 ? -10.875 2.793 -24.287 1.00 63.06 185 PRO A CA 1
ATOM 1439 C C . PRO A 1 185 ? -10.046 2.052 -25.350 1.00 63.06 185 PRO A C 1
ATOM 1441 O O . PRO A 1 185 ? -9.555 0.962 -25.078 1.00 63.06 185 PRO A O 1
ATOM 1444 N N . GLU A 1 186 ? -9.862 2.623 -26.547 1.00 64.31 186 GLU A N 1
ATOM 1445 C CA . GLU A 1 186 ? -9.056 2.019 -27.618 1.00 64.31 186 GLU A CA 1
ATOM 1446 C C . GLU A 1 186 ? -7.558 2.360 -27.521 1.00 64.31 186 GLU A C 1
ATOM 1448 O O . GLU A 1 186 ? -6.761 1.873 -28.323 1.00 64.31 186 GLU A O 1
ATOM 1453 N N . GLY A 1 187 ? -7.149 3.209 -26.569 1.00 52.91 187 GLY A N 1
ATOM 1454 C CA . GLY A 1 187 ? -5.741 3.551 -26.341 1.00 52.91 187 GLY A CA 1
ATOM 1455 C C . GLY A 1 187 ? -5.052 4.305 -27.487 1.00 52.91 187 GLY A C 1
ATOM 1456 O O . GLY A 1 187 ? -3.831 4.469 -27.470 1.00 52.91 187 GLY A O 1
ATOM 1457 N N . THR A 1 188 ? -5.793 4.792 -28.488 1.00 48.94 188 THR A N 1
ATOM 1458 C CA . THR A 1 188 ? -5.223 5.642 -29.537 1.00 48.94 188 THR A CA 1
ATOM 1459 C C . THR A 1 188 ? -4.849 6.996 -28.938 1.00 48.94 188 THR A C 1
ATOM 1461 O O . THR A 1 188 ? -5.714 7.793 -28.577 1.00 48.94 188 THR A O 1
ATOM 1464 N N . ILE A 1 189 ? -3.543 7.253 -28.815 1.00 40.69 189 ILE A N 1
ATOM 1465 C CA . ILE A 1 189 ? -3.005 8.572 -28.467 1.00 40.69 189 ILE A CA 1
ATOM 1466 C C . ILE A 1 189 ? -3.521 9.546 -29.535 1.00 40.69 189 ILE A C 1
ATOM 1468 O O . ILE A 1 189 ? -3.175 9.370 -30.711 1.00 40.69 189 ILE A O 1
ATOM 1472 N N . PRO A 1 190 ? -4.330 10.565 -29.194 1.00 36.78 190 PRO A N 1
ATOM 1473 C CA . PRO A 1 190 ? -4.600 11.637 -30.134 1.00 36.78 190 PRO A CA 1
ATOM 1474 C C . PRO A 1 190 ? -3.245 12.270 -30.451 1.00 36.78 190 PRO A C 1
ATOM 1476 O O . PRO A 1 190 ? -2.579 12.794 -29.557 1.00 36.78 190 PRO A O 1
ATOM 1479 N N . GLY A 1 191 ? -2.786 12.155 -31.700 1.00 29.45 191 GLY A N 1
ATOM 1480 C CA . GLY A 1 191 ? -1.544 12.798 -32.128 1.00 29.45 191 GLY A CA 1
ATOM 1481 C C . GLY A 1 191 ? -1.571 14.284 -31.748 1.00 29.45 191 GLY A C 1
ATOM 1482 O O . GLY A 1 191 ? -2.660 14.866 -31.696 1.00 29.45 191 GLY A O 1
ATOM 1483 N N . PRO A 1 192 ? -0.413 14.907 -31.454 1.00 31.58 192 PRO A N 1
ATOM 1484 C CA . PRO A 1 192 ? -0.388 16.284 -30.988 1.00 31.58 192 PRO A CA 1
ATOM 1485 C C . PRO A 1 192 ? -1.164 17.143 -31.979 1.00 31.58 192 PRO A C 1
ATOM 1487 O O . PRO A 1 192 ? -0.915 17.068 -33.187 1.00 31.58 192 PRO A O 1
ATOM 1490 N N . ALA A 1 193 ? -2.124 17.918 -31.464 1.00 33.66 193 ALA A N 1
ATOM 1491 C CA . ALA A 1 193 ? -2.799 18.951 -32.229 1.00 33.66 193 ALA A CA 1
ATOM 1492 C C . ALA A 1 193 ? -1.708 19.728 -32.966 1.00 33.66 193 ALA A C 1
ATOM 1494 O O . ALA A 1 193 ? -0.837 20.333 -32.337 1.00 33.66 193 ALA A O 1
ATOM 1495 N N . GLN A 1 194 ? -1.684 19.602 -34.293 1.00 30.48 194 GLN A N 1
ATOM 1496 C CA . GLN A 1 194 ? -0.716 20.302 -35.114 1.00 30.48 194 GLN A CA 1
ATOM 1497 C C . GLN A 1 194 ? -0.904 21.782 -34.813 1.00 30.48 194 GLN A C 1
ATOM 1499 O O . GLN A 1 194 ? -1.926 22.365 -35.169 1.00 30.48 194 GLN A O 1
ATOM 1504 N N . ASN A 1 195 ? 0.068 22.374 -34.118 1.00 30.00 195 ASN A N 1
ATOM 1505 C CA . ASN A 1 195 ? 0.201 23.814 -34.056 1.00 30.00 195 ASN A CA 1
ATOM 1506 C C . ASN A 1 195 ? 0.196 24.302 -35.505 1.00 30.00 195 ASN A C 1
ATOM 1508 O O . ASN A 1 195 ? 1.138 24.036 -36.255 1.00 30.00 195 ASN A O 1
ATOM 1512 N N . GLU A 1 196 ? -0.881 24.980 -35.899 1.00 28.03 196 GLU A N 1
ATOM 1513 C CA . GLU A 1 196 ? -0.968 25.734 -37.142 1.00 28.03 196 GLU A CA 1
ATOM 1514 C C . GLU A 1 196 ? 0.070 26.865 -37.098 1.00 28.03 196 GLU A C 1
ATOM 1516 O O . GLU A 1 196 ? -0.239 28.035 -36.871 1.00 28.03 196 GLU A O 1
ATOM 1521 N N . PHE A 1 197 ? 1.335 26.534 -37.350 1.00 27.59 197 PHE A N 1
ATOM 1522 C CA . PHE A 1 197 ? 2.309 27.515 -37.790 1.00 27.59 197 PHE A CA 1
ATOM 1523 C C . PHE A 1 197 ? 1.973 27.873 -39.236 1.00 27.59 197 PHE A C 1
ATOM 1525 O O . PHE A 1 197 ? 2.416 27.248 -40.199 1.00 27.59 197 PHE A O 1
ATOM 1532 N N . ARG A 1 198 ? 1.142 28.909 -39.377 1.00 27.88 198 ARG A N 1
ATOM 1533 C CA . ARG A 1 198 ? 0.937 29.632 -40.631 1.00 27.88 198 ARG A CA 1
ATOM 1534 C C . ARG A 1 198 ? 2.278 30.176 -41.125 1.00 27.88 198 ARG A C 1
ATOM 1536 O O . ARG A 1 198 ? 2.692 31.258 -40.717 1.00 27.88 198 ARG A O 1
ATOM 1543 N N . HIS A 1 199 ? 2.898 29.496 -42.084 1.00 29.09 199 HIS A N 1
ATOM 1544 C CA . HIS A 1 199 ? 3.832 30.140 -43.002 1.00 29.09 199 HIS A CA 1
ATOM 1545 C C . HIS A 1 199 ? 3.164 30.356 -44.361 1.00 29.09 199 HIS A C 1
ATOM 1547 O O . HIS A 1 199 ? 2.705 29.434 -45.030 1.00 29.09 199 HIS A O 1
ATOM 1553 N N . ARG A 1 200 ? 3.070 31.640 -44.722 1.00 26.14 200 ARG A N 1
ATOM 1554 C CA . ARG A 1 200 ? 2.562 32.160 -45.992 1.00 26.14 200 ARG A CA 1
ATOM 1555 C C . ARG A 1 200 ? 3.438 31.695 -47.168 1.00 26.14 200 ARG A C 1
ATOM 1557 O O . ARG A 1 200 ? 4.648 31.850 -47.112 1.00 26.14 200 ARG A O 1
ATOM 1564 N N . ASN A 1 201 ? 2.756 31.242 -48.224 1.00 25.47 201 ASN A N 1
ATOM 1565 C CA . ASN A 1 201 ? 3.050 31.321 -49.666 1.00 25.47 201 ASN A CA 1
ATOM 1566 C C . ASN A 1 201 ? 4.475 31.039 -50.190 1.00 25.47 201 ASN A C 1
ATOM 1568 O O . ASN A 1 201 ? 5.360 31.865 -50.008 1.00 25.47 201 ASN A O 1
ATOM 1572 N N . ALA A 1 202 ? 4.603 30.029 -51.070 1.00 25.19 202 ALA A N 1
ATOM 1573 C CA . ALA A 1 202 ? 4.863 30.258 -52.506 1.00 25.19 202 ALA A CA 1
ATOM 1574 C C . ALA A 1 202 ? 4.855 28.966 -53.374 1.00 25.19 202 ALA A C 1
ATOM 1576 O O . ALA A 1 202 ? 5.713 28.107 -53.241 1.00 25.19 202 ALA A O 1
ATOM 1577 N N . VAL A 1 203 ? 3.898 28.935 -54.314 1.00 25.62 203 VAL A N 1
ATOM 1578 C CA . VAL A 1 203 ? 3.991 28.541 -55.744 1.00 25.62 203 VAL A CA 1
ATOM 1579 C C . VAL A 1 203 ? 4.235 27.068 -56.169 1.00 25.62 203 VAL A C 1
ATOM 1581 O O . VAL A 1 203 ? 5.313 26.507 -56.047 1.00 25.62 203 VAL A O 1
ATOM 1584 N N . HIS A 1 204 ? 3.171 26.526 -56.788 1.00 29.17 204 HIS A N 1
ATOM 1585 C CA . HIS A 1 204 ? 3.029 25.559 -57.899 1.00 29.17 204 HIS A CA 1
ATOM 1586 C C . HIS A 1 204 ? 4.128 24.525 -58.233 1.00 29.17 204 HIS A C 1
ATOM 1588 O O . HIS A 1 204 ? 5.205 24.873 -58.694 1.00 29.17 204 HIS A O 1
ATOM 1594 N N . HIS A 1 205 ? 3.757 23.233 -58.233 1.00 25.48 205 HIS A N 1
ATOM 1595 C CA . HIS A 1 205 ? 3.374 22.459 -59.436 1.00 25.48 205 HIS A CA 1
ATOM 1596 C C . HIS A 1 205 ? 2.957 21.011 -59.064 1.00 25.48 205 HIS A C 1
ATOM 1598 O O . HIS A 1 205 ? 3.543 20.364 -58.203 1.00 25.48 205 HIS A O 1
ATOM 1604 N N . ARG A 1 206 ? 1.937 20.479 -59.745 1.00 25.80 206 ARG A N 1
ATOM 1605 C CA . ARG A 1 206 ? 1.578 19.045 -59.869 1.00 25.80 206 ARG A CA 1
ATOM 1606 C C . ARG A 1 206 ? 1.365 18.777 -61.375 1.00 25.80 206 ARG A C 1
ATOM 1608 O O . ARG A 1 206 ? 1.139 19.764 -62.079 1.00 25.80 206 ARG A O 1
ATOM 1615 N N . PRO A 1 207 ? 1.285 17.528 -61.891 1.00 37.47 207 PRO A N 1
ATOM 1616 C CA . PRO A 1 207 ? 1.484 16.206 -61.263 1.00 37.47 207 PRO A CA 1
ATOM 1617 C C . PRO A 1 207 ? 2.268 15.192 -62.148 1.00 37.47 207 PRO A C 1
ATOM 1619 O O . PRO A 1 207 ? 2.491 15.425 -63.332 1.00 37.47 207 PRO A O 1
ATOM 1622 N N . ARG A 1 208 ? 2.560 13.986 -61.629 1.00 24.89 208 ARG A N 1
ATOM 1623 C CA . ARG A 1 208 ? 2.486 12.728 -62.413 1.00 24.89 208 ARG A CA 1
ATOM 1624 C C . ARG A 1 208 ? 2.366 11.506 -61.493 1.00 24.89 208 ARG A C 1
ATOM 1626 O O . ARG A 1 208 ? 3.157 11.341 -60.574 1.00 24.89 208 ARG A O 1
ATOM 1633 N N . ALA A 1 209 ? 1.359 10.672 -61.748 1.00 32.16 209 ALA A N 1
ATOM 1634 C CA . ALA A 1 209 ? 1.137 9.386 -61.084 1.00 32.16 209 ALA A CA 1
ATOM 1635 C C . ALA A 1 209 ? 1.811 8.243 -61.873 1.00 32.16 209 ALA A C 1
ATOM 1637 O O . ALA A 1 209 ? 1.795 8.302 -63.106 1.00 32.16 209 ALA A O 1
ATOM 1638 N N . PRO A 1 210 ? 2.340 7.189 -61.221 1.00 27.33 210 PRO A N 1
ATOM 1639 C CA . PRO A 1 210 ? 2.741 5.958 -61.895 1.00 27.33 210 PRO A CA 1
ATOM 1640 C C . PRO A 1 210 ? 1.698 4.825 -61.730 1.00 27.33 210 PRO A C 1
ATOM 1642 O O . PRO A 1 210 ? 0.786 4.926 -60.904 1.00 27.33 210 PRO A O 1
ATOM 1645 N N . PRO A 1 211 ? 1.778 3.762 -62.556 1.00 27.92 211 PRO A N 1
ATOM 1646 C CA . PRO A 1 211 ? 0.671 2.845 -62.816 1.00 27.92 211 PRO A CA 1
ATOM 1647 C C . PRO A 1 211 ? 0.577 1.693 -61.807 1.00 27.92 211 PRO A C 1
ATOM 1649 O O . PRO A 1 211 ? 1.574 1.217 -61.269 1.00 27.92 211 PRO A O 1
ATOM 1652 N N . ARG A 1 212 ? -0.644 1.176 -61.627 1.00 33.19 212 ARG A N 1
ATOM 1653 C CA . ARG A 1 212 ? -0.930 -0.073 -60.905 1.00 33.19 212 ARG A CA 1
ATOM 1654 C C . ARG A 1 212 ? -0.424 -1.281 -61.707 1.00 33.19 212 ARG A C 1
ATOM 1656 O O . ARG A 1 212 ? -0.803 -1.439 -62.869 1.00 33.19 212 ARG A O 1
ATOM 1663 N N . ARG A 1 213 ? 0.352 -2.176 -61.083 1.00 28.31 213 ARG A N 1
ATOM 1664 C CA . ARG A 1 213 ? 0.605 -3.537 -61.591 1.00 28.31 213 ARG A CA 1
ATOM 1665 C C . ARG A 1 213 ? 0.328 -4.602 -60.530 1.00 28.31 213 ARG A C 1
ATOM 1667 O O . ARG A 1 213 ? 0.423 -4.358 -59.336 1.00 28.31 213 ARG A O 1
ATOM 1674 N N . ARG A 1 214 ? -0.129 -5.736 -61.063 1.00 25.73 214 ARG A N 1
ATOM 1675 C CA . ARG A 1 214 ? -0.858 -6.847 -60.447 1.00 25.73 214 ARG A CA 1
ATOM 1676 C C . ARG A 1 214 ? -0.020 -7.682 -59.476 1.00 25.73 214 ARG A C 1
ATOM 1678 O O . ARG A 1 214 ? 1.178 -7.850 -59.670 1.00 25.73 214 ARG A O 1
ATOM 1685 N N . PHE A 1 215 ? -0.738 -8.242 -58.505 1.00 28.56 215 PHE A N 1
ATOM 1686 C CA . PHE A 1 215 ? -0.336 -9.296 -57.581 1.00 28.56 215 PHE A CA 1
ATOM 1687 C C . PHE A 1 215 ? 0.317 -10.484 -58.298 1.00 28.56 215 PHE A C 1
ATOM 1689 O O . PHE A 1 215 ? -0.270 -11.031 -59.227 1.00 28.56 215 PHE A O 1
ATOM 1696 N N . ASN A 1 216 ? 1.477 -10.907 -57.792 1.00 25.33 216 ASN A N 1
ATOM 1697 C CA . ASN A 1 216 ? 1.982 -12.272 -57.896 1.00 25.33 216 ASN A CA 1
ATOM 1698 C C . ASN A 1 216 ? 2.429 -12.697 -56.492 1.00 25.33 216 ASN A C 1
ATOM 1700 O O . ASN A 1 216 ? 3.286 -12.058 -55.888 1.00 25.33 216 ASN A O 1
ATOM 1704 N N . ILE A 1 217 ? 1.796 -13.751 -55.981 1.00 34.75 217 ILE A N 1
ATOM 1705 C CA . ILE A 1 217 ? 2.122 -14.431 -54.727 1.00 34.75 217 ILE A CA 1
ATOM 1706 C C . ILE A 1 217 ? 3.282 -15.380 -55.023 1.00 34.75 217 ILE A C 1
ATOM 1708 O O . ILE A 1 217 ? 3.085 -16.332 -55.772 1.00 34.75 217 ILE A O 1
ATOM 1712 N N . LEU A 1 218 ? 4.458 -15.140 -54.439 1.00 26.94 218 LEU A N 1
ATOM 1713 C CA . LEU A 1 218 ? 5.526 -16.134 -54.307 1.00 26.94 218 LEU A CA 1
ATOM 1714 C C . LEU A 1 218 ? 6.319 -15.883 -53.014 1.00 26.94 218 LEU A C 1
ATOM 1716 O O . LEU A 1 218 ? 6.962 -14.851 -52.879 1.00 26.94 218 LEU A O 1
ATOM 1720 N N . ALA A 1 219 ? 6.211 -16.866 -52.117 1.00 25.97 219 ALA A N 1
ATOM 1721 C CA . ALA A 1 219 ? 7.163 -17.365 -51.119 1.00 25.97 219 ALA A CA 1
ATOM 1722 C C . ALA A 1 219 ? 8.007 -16.383 -50.274 1.00 25.97 219 ALA A C 1
ATOM 1724 O O . ALA A 1 219 ? 8.827 -15.612 -50.764 1.00 25.97 219 ALA A O 1
ATOM 1725 N N . GLU A 1 220 ? 7.845 -16.550 -48.962 1.00 40.00 220 GLU A N 1
ATOM 1726 C CA . GLU A 1 220 ? 8.550 -15.921 -47.848 1.00 40.00 220 GLU A CA 1
ATOM 1727 C C . GLU A 1 220 ? 10.084 -16.037 -47.924 1.00 40.00 220 GLU A C 1
ATOM 1729 O O . GLU A 1 220 ? 10.643 -17.128 -48.047 1.00 40.00 220 GLU A O 1
ATOM 1734 N N . GLN A 1 221 ? 10.755 -14.896 -47.751 1.00 28.75 221 GLN A N 1
ATOM 1735 C CA . GLN A 1 221 ? 12.126 -14.756 -47.248 1.00 28.75 221 GLN A CA 1
ATOM 1736 C C . GLN A 1 221 ? 12.129 -13.569 -46.254 1.00 28.75 221 GLN A C 1
ATOM 1738 O O . GLN A 1 221 ? 11.370 -12.616 -46.452 1.00 28.75 221 GLN A O 1
ATOM 1743 N N . PRO A 1 222 ? 12.903 -13.650 -45.158 1.00 27.38 222 PRO A N 1
ATOM 1744 C CA . PRO A 1 222 ? 12.629 -12.964 -43.893 1.00 27.38 222 PRO A CA 1
ATOM 1745 C C . PRO A 1 222 ? 12.909 -11.458 -43.927 1.00 27.38 222 PRO A C 1
ATOM 1747 O O . PRO A 1 222 ? 13.871 -10.997 -44.538 1.00 27.38 222 PRO A O 1
ATOM 1750 N N . VAL A 1 223 ? 12.067 -10.699 -43.222 1.00 28.39 223 VAL A N 1
ATOM 1751 C CA . VAL A 1 223 ? 12.265 -9.267 -42.974 1.00 28.39 223 VAL A CA 1
ATOM 1752 C C . VAL A 1 223 ? 13.441 -9.088 -42.015 1.00 28.39 223 VAL A C 1
ATOM 1754 O O . VAL A 1 223 ? 13.461 -9.672 -40.933 1.00 28.39 223 VAL A O 1
ATOM 1757 N N . ASP A 1 224 ? 14.399 -8.261 -42.420 1.00 29.52 224 ASP A N 1
ATOM 1758 C CA . ASP A 1 224 ? 15.487 -7.768 -41.581 1.00 29.52 224 ASP A CA 1
ATOM 1759 C C . ASP A 1 224 ? 14.933 -6.721 -40.598 1.00 29.52 224 ASP A C 1
ATOM 1761 O O . ASP A 1 224 ? 14.691 -5.562 -40.943 1.00 29.52 224 ASP A O 1
ATOM 1765 N N . ILE A 1 225 ? 14.640 -7.183 -39.380 1.00 29.50 225 ILE A N 1
ATOM 1766 C CA . ILE A 1 225 ? 14.040 -6.408 -38.282 1.00 29.50 225 ILE A CA 1
ATOM 1767 C C . ILE A 1 225 ? 15.080 -5.482 -37.614 1.00 29.50 225 ILE A C 1
ATOM 1769 O O . ILE A 1 225 ? 14.709 -4.589 -36.852 1.00 29.50 225 ILE A O 1
ATOM 1773 N N . GLU A 1 226 ? 16.379 -5.614 -37.915 1.00 29.83 226 GLU A N 1
ATOM 1774 C CA . GLU A 1 226 ? 17.426 -4.824 -37.248 1.00 29.83 226 GLU A CA 1
ATOM 1775 C C . GLU A 1 226 ? 17.588 -3.389 -37.786 1.00 29.83 226 GLU A C 1
ATOM 1777 O O . GLU A 1 226 ? 18.297 -2.577 -37.186 1.00 29.83 226 GLU A O 1
ATOM 1782 N N . ALA A 1 227 ? 16.858 -2.997 -38.834 1.00 29.08 227 ALA A N 1
ATOM 1783 C CA . ALA A 1 227 ? 16.851 -1.624 -39.333 1.00 29.08 227 ALA A CA 1
ATOM 1784 C C . ALA A 1 227 ? 15.688 -0.780 -38.764 1.00 29.08 227 ALA A C 1
ATOM 1786 O O . ALA A 1 227 ? 14.787 -0.337 -39.471 1.00 29.08 227 ALA A O 1
ATOM 1787 N N . MET A 1 228 ? 15.807 -0.459 -37.472 1.00 29.31 228 MET A N 1
ATOM 1788 C CA . MET A 1 228 ? 15.554 0.898 -36.956 1.00 29.31 228 MET A CA 1
ATOM 1789 C C . MET A 1 228 ? 14.103 1.414 -36.888 1.00 29.31 228 MET A C 1
ATOM 1791 O O . MET A 1 228 ? 13.829 2.562 -37.240 1.00 29.31 228 MET A O 1
ATOM 1795 N N . VAL A 1 229 ? 13.208 0.662 -36.247 1.00 26.62 229 VAL A N 1
ATOM 1796 C CA . VAL A 1 229 ? 12.196 1.307 -35.392 1.00 26.62 229 VAL A CA 1
ATOM 1797 C C . VAL A 1 229 ? 12.737 1.284 -33.970 1.00 26.62 229 VAL A C 1
ATOM 1799 O O . VAL A 1 229 ? 12.766 0.247 -33.313 1.00 26.62 229 VAL A O 1
ATOM 1802 N N . PHE A 1 230 ? 13.203 2.438 -33.495 1.00 28.61 230 PHE A N 1
ATOM 1803 C CA . PHE A 1 230 ? 13.478 2.664 -32.080 1.00 28.61 230 PHE A CA 1
ATOM 1804 C C . PHE A 1 230 ? 12.123 2.663 -31.360 1.00 28.61 230 PHE A C 1
ATOM 1806 O O . PHE A 1 230 ? 11.533 3.714 -31.119 1.00 28.61 230 PHE A O 1
ATOM 1813 N N . GLN A 1 231 ? 11.581 1.476 -31.074 1.00 26.16 231 GLN A N 1
ATOM 1814 C CA . GLN A 1 231 ? 10.560 1.353 -30.048 1.00 26.16 231 GLN A CA 1
ATOM 1815 C C . GLN A 1 231 ? 11.243 1.787 -28.757 1.00 26.16 231 GLN A C 1
ATOM 1817 O O . GLN A 1 231 ? 12.107 1.087 -28.224 1.00 26.16 231 GLN A O 1
ATOM 1822 N N . ALA A 1 232 ? 10.912 2.996 -28.299 1.00 25.42 232 ALA A N 1
ATOM 1823 C CA . ALA A 1 232 ? 11.156 3.354 -26.919 1.00 25.42 232 ALA A CA 1
ATOM 1824 C C . ALA A 1 232 ? 10.578 2.197 -26.091 1.00 25.42 232 ALA A C 1
ATOM 1826 O O . ALA A 1 232 ? 9.404 1.873 -26.290 1.00 25.42 232 ALA A O 1
ATOM 1827 N N . PRO A 1 233 ? 11.386 1.513 -25.263 1.00 24.59 233 PRO A N 1
ATOM 1828 C CA . PRO A 1 233 ? 10.870 0.416 -24.467 1.00 24.59 233 PRO A CA 1
ATOM 1829 C C . PRO A 1 233 ? 9.671 0.952 -23.693 1.00 24.59 233 PRO A C 1
ATOM 1831 O O . PRO A 1 233 ? 9.761 2.049 -23.129 1.00 24.59 233 PRO A O 1
ATOM 1834 N N . GLU A 1 234 ? 8.560 0.213 -23.696 1.00 27.47 234 GLU A N 1
ATOM 1835 C CA . GLU A 1 234 ? 7.487 0.445 -22.738 1.00 27.47 234 GLU A CA 1
ATOM 1836 C C . GLU A 1 234 ? 8.144 0.533 -21.362 1.00 27.47 234 GLU A C 1
ATOM 1838 O O . GLU A 1 234 ? 8.651 -0.454 -20.819 1.00 27.47 234 GLU A O 1
ATOM 1843 N N . MET A 1 235 ? 8.212 1.749 -20.818 1.00 30.61 235 MET A N 1
ATOM 1844 C CA . MET A 1 235 ? 8.564 1.933 -19.425 1.00 30.61 235 MET A CA 1
ATOM 1845 C C . MET A 1 235 ? 7.384 1.373 -18.655 1.00 30.61 235 MET A C 1
ATOM 1847 O O . MET A 1 235 ? 6.402 2.066 -18.409 1.00 30.61 235 MET A O 1
ATOM 1851 N N . ARG A 1 236 ? 7.482 0.097 -18.281 1.00 26.16 236 ARG A N 1
ATOM 1852 C CA . ARG A 1 236 ? 6.763 -0.403 -17.121 1.00 26.16 236 ARG A CA 1
ATOM 1853 C C . ARG A 1 236 ? 7.260 0.429 -15.952 1.00 26.16 236 ARG A C 1
ATOM 1855 O O . ARG A 1 236 ? 8.360 0.197 -15.449 1.00 26.16 236 ARG A O 1
ATOM 1862 N N . ILE A 1 237 ? 6.472 1.436 -15.588 1.00 29.89 237 ILE A N 1
ATOM 1863 C CA . ILE A 1 237 ? 6.642 2.219 -14.372 1.00 29.89 237 ILE A CA 1
ATOM 1864 C C . ILE A 1 237 ? 6.463 1.224 -13.234 1.00 29.89 237 ILE A C 1
ATOM 1866 O O . ILE A 1 237 ? 5.365 0.957 -12.759 1.00 29.89 237 ILE A O 1
ATOM 1870 N N . ARG A 1 238 ? 7.562 0.592 -12.833 1.00 34.25 238 ARG A N 1
ATOM 1871 C CA . ARG A 1 238 ? 7.618 -0.058 -11.540 1.00 34.25 238 ARG A CA 1
ATOM 1872 C C . ARG A 1 238 ? 7.772 1.099 -10.571 1.00 34.25 238 ARG A C 1
ATOM 1874 O O . ARG A 1 238 ? 8.846 1.706 -10.518 1.00 34.25 238 ARG A O 1
ATOM 1881 N N . ASN A 1 239 ? 6.674 1.396 -9.869 1.00 34.84 239 ASN A N 1
ATOM 1882 C CA . ASN A 1 239 ? 6.594 2.099 -8.581 1.00 34.84 239 ASN A CA 1
ATOM 1883 C C . ASN A 1 239 ? 7.789 1.717 -7.687 1.00 34.84 239 ASN A C 1
ATOM 1885 O O . ASN A 1 239 ? 8.445 0.729 -8.014 1.00 34.84 239 ASN A O 1
ATOM 1889 N N . ASP A 1 240 ? 8.159 2.456 -6.631 1.00 45.72 240 ASP A N 1
ATOM 1890 C CA . ASP A 1 240 ? 9.199 1.971 -5.695 1.00 45.72 240 ASP A CA 1
ATOM 1891 C C . ASP A 1 240 ? 8.803 0.595 -5.186 1.00 45.72 240 ASP A C 1
ATOM 1893 O O . ASP A 1 240 ? 8.003 0.478 -4.266 1.00 45.72 240 ASP A O 1
ATOM 1897 N N . SER A 1 241 ? 9.238 -0.463 -5.877 1.00 45.25 241 SER A N 1
ATOM 1898 C CA . SER A 1 241 ? 8.358 -1.630 -5.991 1.00 45.25 241 SER A CA 1
ATOM 1899 C C . SER A 1 241 ? 8.298 -2.395 -4.679 1.00 45.25 241 SER A C 1
ATOM 1901 O O . SER A 1 241 ? 7.505 -3.319 -4.545 1.00 45.25 241 SER A O 1
ATOM 1903 N N . GLN A 1 242 ? 9.131 -1.992 -3.715 1.00 50.88 242 GLN A N 1
ATOM 1904 C CA . GLN A 1 242 ? 9.413 -2.706 -2.491 1.00 50.88 242 GLN A CA 1
ATOM 1905 C C . GLN A 1 242 ? 9.446 -1.805 -1.238 1.00 50.88 242 GLN A C 1
ATOM 1907 O O . GLN A 1 242 ? 9.724 -2.336 -0.166 1.00 50.88 242 GLN A O 1
ATOM 1912 N N . ASN A 1 243 ? 9.193 -0.483 -1.338 1.00 60.38 243 ASN A N 1
ATOM 1913 C CA . ASN A 1 243 ? 9.182 0.469 -0.203 1.00 60.38 243 ASN A CA 1
ATOM 1914 C C . ASN A 1 243 ? 10.406 0.327 0.734 1.00 60.38 243 ASN A C 1
ATOM 1916 O O . ASN A 1 243 ? 10.317 0.426 1.955 1.00 60.38 243 ASN A O 1
ATOM 1920 N N . VAL A 1 244 ? 11.578 0.013 0.177 1.00 51.12 244 VAL A N 1
ATOM 1921 C CA . VAL A 1 244 ? 12.747 -0.475 0.941 1.00 51.12 244 VAL A CA 1
ATOM 1922 C C . VAL A 1 244 ? 13.485 0.604 1.723 1.00 51.12 244 VAL A C 1
ATOM 1924 O O . VAL A 1 244 ? 14.361 0.276 2.522 1.00 51.12 244 VAL A O 1
ATOM 1927 N N . HIS A 1 245 ? 13.127 1.868 1.510 1.00 64.25 245 HIS A N 1
ATOM 1928 C CA . HIS A 1 245 ? 13.567 3.019 2.299 1.00 64.25 245 HIS A CA 1
ATOM 1929 C C . HIS A 1 245 ? 12.431 3.655 3.110 1.00 64.25 245 HIS A C 1
ATOM 1931 O O . HIS A 1 245 ? 12.656 4.649 3.798 1.00 64.25 245 HIS A O 1
ATOM 1937 N N . ASP A 1 246 ? 11.242 3.056 3.079 1.00 75.31 246 ASP A N 1
ATOM 1938 C CA . ASP A 1 246 ? 10.093 3.508 3.844 1.00 75.31 246 ASP A CA 1
ATOM 1939 C C . ASP A 1 246 ? 10.289 3.177 5.330 1.00 75.31 246 ASP A C 1
ATOM 1941 O O . ASP A 1 246 ? 10.496 2.024 5.726 1.00 75.31 246 ASP A O 1
ATOM 1945 N N . SER A 1 247 ? 10.238 4.207 6.173 1.00 77.62 247 SER A N 1
ATOM 1946 C CA . SER A 1 247 ? 10.456 4.070 7.611 1.00 77.62 247 SER A CA 1
ATOM 1947 C C . SER A 1 247 ? 9.414 3.183 8.295 1.00 77.62 247 SER A C 1
ATOM 1949 O O . SER A 1 247 ? 9.749 2.514 9.270 1.00 77.62 247 SER A O 1
ATOM 1951 N N . THR A 1 248 ? 8.178 3.156 7.789 1.00 80.56 248 THR A N 1
ATOM 1952 C CA . THR A 1 248 ? 7.077 2.347 8.338 1.00 80.56 248 THR A CA 1
ATOM 1953 C C . THR A 1 248 ? 7.267 0.868 8.006 1.00 80.56 248 THR A C 1
ATOM 1955 O O . THR A 1 248 ? 7.171 0.014 8.886 1.00 80.56 248 THR A O 1
ATOM 1958 N N . VAL A 1 249 ? 7.716 0.566 6.784 1.00 84.94 249 VAL A N 1
ATOM 1959 C CA . VAL A 1 249 ? 8.090 -0.795 6.369 1.00 84.94 249 VAL A CA 1
ATOM 1960 C C . VAL A 1 249 ? 9.250 -1.321 7.199 1.00 84.94 249 VAL A C 1
ATOM 1962 O O . VAL A 1 249 ? 9.225 -2.458 7.673 1.00 84.94 249 VAL A O 1
ATOM 1965 N N . MET A 1 250 ? 10.268 -0.490 7.415 1.00 85.44 250 MET A N 1
ATOM 1966 C CA . MET A 1 250 ? 11.406 -0.855 8.253 1.00 85.44 250 MET A CA 1
ATOM 1967 C C . MET A 1 250 ? 11.009 -1.099 9.710 1.00 85.44 250 MET A C 1
ATOM 1969 O O . MET A 1 250 ? 11.502 -2.052 10.316 1.00 85.44 250 MET A O 1
ATOM 1973 N N . ALA A 1 251 ? 10.137 -0.259 10.273 1.00 84.75 251 ALA A N 1
ATOM 1974 C CA . ALA A 1 251 ? 9.631 -0.420 11.633 1.00 84.75 251 ALA A CA 1
ATOM 1975 C C . ALA A 1 251 ? 8.826 -1.720 11.774 1.00 84.75 251 ALA A C 1
ATOM 1977 O O . ALA A 1 251 ? 9.146 -2.536 12.641 1.00 84.75 251 ALA A O 1
ATOM 1978 N N . GLY A 1 252 ? 7.884 -1.971 10.859 1.00 88.12 252 GLY A N 1
ATOM 1979 C CA . GLY A 1 252 ? 7.097 -3.205 10.820 1.00 88.12 252 GLY A CA 1
ATOM 1980 C C . GLY A 1 252 ? 7.967 -4.453 10.648 1.00 88.12 252 GLY A C 1
ATOM 1981 O O . GLY A 1 252 ? 7.779 -5.443 11.352 1.00 88.12 252 GLY A O 1
ATOM 1982 N N . THR A 1 253 ? 8.992 -4.390 9.790 1.00 92.06 253 THR A N 1
ATOM 1983 C CA . THR A 1 253 ? 9.959 -5.489 9.611 1.00 92.06 253 THR A CA 1
ATOM 1984 C C . THR A 1 253 ? 10.699 -5.788 10.914 1.00 92.06 253 THR A C 1
ATOM 1986 O O . THR A 1 253 ? 10.842 -6.947 11.296 1.00 92.06 253 THR A O 1
ATOM 1989 N N . ASN A 1 254 ? 11.154 -4.751 11.622 1.00 91.19 254 ASN A N 1
ATOM 1990 C CA . ASN A 1 254 ? 11.849 -4.904 12.899 1.00 91.19 254 ASN A CA 1
ATOM 1991 C C . ASN A 1 254 ? 10.921 -5.487 13.980 1.00 91.19 254 ASN A C 1
ATOM 1993 O O . ASN A 1 254 ? 11.311 -6.400 14.705 1.00 91.19 254 ASN A O 1
ATOM 1997 N N . ALA A 1 255 ? 9.676 -5.009 14.057 1.00 90.25 255 ALA A N 1
ATOM 1998 C CA . ALA A 1 255 ? 8.669 -5.534 14.976 1.00 90.25 255 ALA A CA 1
ATOM 1999 C C . ALA A 1 255 ? 8.364 -7.017 14.704 1.00 90.25 255 ALA A C 1
ATOM 2001 O O . ALA A 1 255 ? 8.355 -7.821 15.635 1.00 90.25 255 ALA A O 1
ATOM 2002 N N . ALA A 1 256 ? 8.190 -7.398 13.436 1.00 93.25 256 ALA A N 1
ATOM 2003 C CA . ALA A 1 256 ? 7.966 -8.781 13.025 1.00 93.25 256 ALA A CA 1
ATOM 2004 C C . ALA A 1 256 ? 9.153 -9.695 13.377 1.00 93.25 256 ALA A C 1
ATOM 2006 O O . ALA A 1 256 ? 8.959 -10.762 13.955 1.00 93.25 256 ALA A O 1
ATOM 2007 N N . LEU A 1 257 ? 10.392 -9.264 13.106 1.00 94.94 257 LEU A N 1
ATOM 2008 C CA . LEU A 1 257 ? 11.591 -10.034 13.461 1.00 94.94 257 LEU A CA 1
ATOM 2009 C C . LEU A 1 257 ? 11.741 -10.230 14.974 1.00 94.94 257 LEU A C 1
ATOM 2011 O O . LEU A 1 257 ? 12.156 -11.306 15.403 1.00 94.94 257 LEU A O 1
ATOM 2015 N N . ARG A 1 258 ? 11.380 -9.229 15.787 1.00 92.44 258 ARG A N 1
ATOM 2016 C CA . ARG A 1 258 ? 11.342 -9.366 17.253 1.00 92.44 258 ARG A CA 1
ATOM 2017 C C . ARG A 1 258 ? 10.292 -10.381 17.689 1.00 92.44 258 ARG A C 1
ATOM 2019 O O . ARG A 1 258 ? 10.638 -11.328 18.381 1.00 92.44 258 ARG A O 1
ATOM 2026 N N . LYS A 1 259 ? 9.053 -10.254 17.196 1.00 93.88 259 LYS A N 1
ATOM 2027 C CA . LYS A 1 259 ? 7.973 -11.213 17.483 1.00 93.88 259 LYS A CA 1
ATOM 2028 C C . LYS A 1 259 ? 8.353 -12.646 17.092 1.00 93.88 259 LYS A C 1
ATOM 2030 O O . LYS A 1 259 ? 8.013 -13.576 17.813 1.00 93.88 259 LYS A O 1
ATOM 2035 N N . LEU A 1 260 ? 9.053 -12.829 15.967 1.00 95.06 260 LEU A N 1
ATOM 2036 C CA . LEU A 1 260 ? 9.583 -14.126 15.533 1.00 95.06 260 LEU A CA 1
ATOM 2037 C C . LEU A 1 260 ? 10.676 -14.646 16.472 1.00 95.06 260 LEU A C 1
ATOM 2039 O O . LEU A 1 260 ? 10.651 -15.816 16.842 1.00 95.06 260 LEU A O 1
ATOM 2043 N N . ALA A 1 261 ? 11.618 -13.792 16.876 1.00 93.12 261 ALA A N 1
ATOM 2044 C CA . ALA A 1 261 ? 12.668 -14.164 17.822 1.00 93.12 261 ALA A CA 1
ATOM 2045 C C . ALA A 1 261 ? 12.090 -14.570 19.192 1.00 93.12 261 ALA A C 1
ATOM 2047 O O . ALA A 1 261 ? 12.554 -15.544 19.784 1.00 93.12 261 ALA A O 1
ATOM 2048 N N . ASP A 1 262 ? 11.029 -13.901 19.647 1.00 94.19 262 ASP A N 1
ATOM 2049 C CA . ASP A 1 262 ? 10.337 -14.201 20.907 1.00 94.19 262 ASP A CA 1
ATOM 2050 C C . ASP A 1 262 ? 9.637 -15.575 20.904 1.00 94.19 262 ASP A C 1
ATOM 2052 O O . ASP A 1 262 ? 9.316 -16.106 21.968 1.00 94.19 262 ASP A O 1
ATOM 2056 N N . LYS A 1 263 ? 9.434 -16.201 19.731 1.00 93.12 263 LYS A N 1
ATOM 2057 C CA . LYS A 1 263 ? 8.951 -17.593 19.630 1.00 93.12 263 LYS A CA 1
ATOM 2058 C C . LYS A 1 263 ? 10.021 -18.626 20.019 1.00 93.12 263 LYS A C 1
ATOM 2060 O O . LYS A 1 263 ? 9.690 -19.799 20.164 1.00 93.12 263 LYS A O 1
ATOM 2065 N N . GLY A 1 264 ? 11.279 -18.215 20.202 1.00 90.50 264 GLY A N 1
ATOM 2066 C CA . GLY A 1 264 ? 12.363 -19.083 20.671 1.00 90.50 264 GLY A CA 1
ATOM 2067 C C . GLY A 1 264 ? 12.969 -19.995 19.600 1.00 90.50 264 GLY A C 1
ATOM 2068 O O . GLY A 1 264 ? 13.559 -21.020 19.939 1.00 90.50 264 GLY A O 1
ATOM 2069 N N . TYR A 1 265 ? 12.826 -19.655 18.316 1.00 90.94 265 TYR A N 1
ATOM 2070 C CA . TYR A 1 265 ? 13.458 -20.404 17.229 1.00 90.94 265 TYR A CA 1
ATOM 2071 C C . TYR A 1 265 ? 14.990 -20.294 17.286 1.00 90.94 265 TYR A C 1
ATOM 2073 O O . TYR A 1 265 ? 15.537 -19.217 17.533 1.00 90.94 265 TYR A O 1
ATOM 2081 N N . SER A 1 266 ? 15.684 -21.402 17.011 1.00 83.75 266 SER A N 1
ATOM 2082 C CA . SER A 1 266 ? 17.139 -21.397 16.838 1.00 83.75 266 SER A CA 1
ATOM 2083 C C . SER A 1 266 ? 17.506 -20.756 15.502 1.00 83.75 266 SER A C 1
ATOM 2085 O O . SER A 1 266 ? 16.958 -21.129 14.467 1.00 83.75 266 SER A O 1
ATOM 2087 N N . THR A 1 267 ? 18.469 -19.836 15.517 1.00 82.31 267 THR A N 1
ATOM 2088 C CA . THR A 1 267 ? 19.140 -19.341 14.304 1.00 82.31 267 THR A CA 1
ATOM 2089 C C . THR A 1 267 ? 20.437 -20.100 14.011 1.00 82.31 267 THR A C 1
ATOM 2091 O O . THR A 1 267 ? 21.062 -19.877 12.977 1.00 82.31 267 THR A O 1
ATOM 2094 N N . ASP A 1 268 ? 20.824 -21.031 14.888 1.00 72.00 268 ASP A N 1
ATOM 2095 C CA . ASP A 1 268 ? 22.014 -21.860 14.735 1.00 72.00 268 ASP A CA 1
ATOM 2096 C C . ASP A 1 268 ? 21.684 -23.074 13.852 1.00 72.00 268 ASP A C 1
ATOM 2098 O O . ASP A 1 268 ? 21.069 -24.043 14.305 1.00 72.00 268 ASP A O 1
ATOM 2102 N N . GLY A 1 269 ? 22.067 -23.019 12.574 1.00 71.19 269 GLY A N 1
ATOM 2103 C CA . GLY A 1 269 ? 21.888 -24.124 11.628 1.00 71.19 269 GLY A CA 1
ATOM 2104 C C . GLY A 1 269 ? 22.072 -23.724 10.162 1.00 71.19 269 GLY A C 1
ATOM 2105 O O . GLY A 1 269 ? 21.920 -22.559 9.794 1.00 71.19 269 GLY A O 1
ATOM 2106 N N . ASP A 1 270 ? 22.382 -24.698 9.299 1.00 79.31 270 ASP A N 1
ATOM 2107 C CA . ASP A 1 270 ? 22.446 -24.468 7.850 1.00 79.31 270 ASP A CA 1
ATOM 2108 C C . ASP A 1 270 ? 21.040 -24.473 7.236 1.00 79.31 270 ASP A C 1
ATOM 2110 O O . ASP A 1 270 ? 20.556 -25.476 6.713 1.00 79.31 270 ASP A O 1
ATOM 2114 N N . THR A 1 271 ? 20.383 -23.316 7.295 1.00 90.81 271 THR A N 1
ATOM 2115 C CA . THR A 1 271 ? 19.047 -23.116 6.711 1.00 90.81 271 THR A CA 1
ATOM 2116 C C . THR A 1 271 ? 19.086 -23.131 5.174 1.00 90.81 271 THR A C 1
ATOM 2118 O O . THR A 1 271 ? 18.064 -23.334 4.517 1.00 90.81 271 THR A O 1
ATOM 2121 N N . LYS A 1 272 ? 20.257 -22.932 4.547 1.00 92.12 272 LYS A N 1
ATOM 2122 C CA . LYS A 1 272 ? 20.342 -22.766 3.088 1.00 92.12 272 LYS A CA 1
ATOM 2123 C C . LYS A 1 272 ? 19.993 -24.050 2.347 1.00 92.12 272 LYS A C 1
ATOM 2125 O O . LYS A 1 272 ? 19.367 -23.959 1.296 1.00 92.12 272 LYS A O 1
ATOM 2130 N N . ALA A 1 273 ? 20.349 -25.220 2.880 1.00 92.81 273 ALA A N 1
ATOM 2131 C CA . ALA A 1 273 ? 20.019 -26.505 2.263 1.00 92.81 273 ALA A CA 1
ATOM 2132 C C . ALA A 1 273 ? 18.499 -26.696 2.124 1.00 92.81 273 ALA A C 1
ATOM 2134 O O . ALA A 1 273 ? 18.006 -26.919 1.018 1.00 92.81 273 ALA A O 1
ATOM 2135 N N . THR A 1 274 ? 17.755 -26.487 3.211 1.00 93.06 274 THR A N 1
ATOM 2136 C CA . THR A 1 274 ? 16.287 -26.515 3.218 1.00 93.06 274 THR A CA 1
ATOM 2137 C C . THR A 1 274 ? 15.699 -25.532 2.204 1.00 93.06 274 THR A C 1
ATOM 2139 O O . THR A 1 274 ? 14.806 -25.870 1.428 1.00 93.06 274 THR A O 1
ATOM 2142 N N . VAL A 1 275 ? 16.225 -24.306 2.147 1.00 97.00 275 VAL A N 1
ATOM 2143 C CA . VAL A 1 275 ? 15.713 -23.282 1.224 1.00 97.00 275 VAL A CA 1
ATOM 2144 C C . VAL A 1 275 ? 16.023 -23.625 -0.235 1.00 97.00 275 VAL A C 1
ATOM 2146 O O . VAL A 1 275 ? 15.213 -23.338 -1.112 1.00 97.00 275 VAL A O 1
ATOM 2149 N N . VAL A 1 276 ? 17.147 -24.288 -0.526 1.00 97.88 276 VAL A N 1
ATOM 2150 C CA . VAL A 1 276 ? 17.428 -24.823 -1.869 1.00 97.88 276 VAL A CA 1
ATOM 2151 C C . VAL A 1 276 ? 16.366 -25.847 -2.278 1.00 97.88 276 VAL A C 1
ATOM 2153 O O . VAL A 1 276 ? 15.907 -25.813 -3.421 1.00 97.88 276 VAL A O 1
ATOM 2156 N N . GLU A 1 277 ? 15.934 -26.723 -1.369 1.00 96.62 277 GLU A N 1
ATOM 2157 C CA . GLU A 1 277 ? 14.843 -27.668 -1.638 1.00 96.62 277 GLU A CA 1
ATOM 2158 C C . GLU A 1 277 ? 13.523 -26.940 -1.923 1.00 96.62 277 GLU A C 1
ATOM 2160 O O . GLU A 1 277 ? 12.872 -27.237 -2.929 1.00 96.62 277 GLU A O 1
ATOM 2165 N N . MET A 1 278 ? 13.180 -25.925 -1.120 1.00 97.31 278 MET A N 1
ATOM 2166 C CA . MET A 1 278 ? 12.000 -25.077 -1.348 1.00 97.31 278 MET A CA 1
ATOM 2167 C C . MET A 1 278 ? 12.051 -24.379 -2.717 1.00 97.31 278 MET A C 1
ATOM 2169 O O . MET A 1 278 ? 11.082 -24.430 -3.474 1.00 97.31 278 MET A O 1
ATOM 2173 N N . ILE A 1 279 ? 13.193 -23.787 -3.092 1.00 98.19 279 ILE A N 1
ATOM 2174 C CA . ILE A 1 279 ? 13.375 -23.134 -4.400 1.00 98.19 279 ILE A CA 1
ATOM 2175 C C . ILE A 1 279 ? 13.216 -24.145 -5.536 1.00 98.19 279 ILE A C 1
ATOM 2177 O O . ILE A 1 279 ? 12.543 -23.859 -6.527 1.00 98.19 279 ILE A O 1
ATOM 2181 N N . ASN A 1 280 ? 13.806 -25.333 -5.416 1.00 97.25 280 ASN A N 1
ATOM 2182 C CA . ASN A 1 280 ? 13.706 -26.354 -6.455 1.00 97.25 280 ASN A CA 1
ATOM 2183 C C . ASN A 1 280 ? 12.261 -26.837 -6.650 1.00 97.25 280 ASN A C 1
ATOM 2185 O O . ASN A 1 280 ? 11.848 -27.030 -7.798 1.00 97.25 280 ASN A O 1
ATOM 2189 N N . ALA A 1 281 ? 11.496 -26.965 -5.562 1.00 96.69 281 ALA A N 1
ATOM 2190 C CA . ALA A 1 281 ? 10.089 -27.361 -5.576 1.00 96.69 281 ALA A CA 1
ATOM 2191 C C . ALA A 1 281 ? 9.118 -26.235 -5.991 1.00 96.69 281 ALA A C 1
ATOM 2193 O O . ALA A 1 281 ? 7.976 -26.530 -6.336 1.00 96.69 281 ALA A O 1
ATOM 2194 N N . SER A 1 282 ? 9.562 -24.972 -5.984 1.00 97.50 282 SER A N 1
ATOM 2195 C CA . SER A 1 282 ? 8.719 -23.808 -6.288 1.00 97.50 282 SER A CA 1
ATOM 2196 C C . SER A 1 282 ? 8.205 -23.757 -7.733 1.00 97.50 282 SER A C 1
ATOM 2198 O O . SER A 1 282 ? 8.760 -24.377 -8.655 1.00 97.50 282 SER A O 1
ATOM 2200 N N . SER A 1 283 ? 7.170 -22.938 -7.915 1.00 95.75 283 SER A N 1
ATOM 2201 C CA . SER A 1 283 ? 6.488 -22.600 -9.164 1.00 95.75 283 SER A CA 1
ATOM 2202 C C . SER A 1 283 ? 7.303 -21.694 -10.098 1.00 95.75 283 SER A C 1
ATOM 2204 O O . SER A 1 283 ? 6.914 -21.493 -11.250 1.00 95.75 283 SER A O 1
ATOM 2206 N N . LEU A 1 284 ? 8.451 -21.186 -9.634 1.00 93.62 284 LEU A N 1
ATOM 2207 C CA . LEU A 1 284 ? 9.347 -20.330 -10.409 1.00 93.62 284 LEU A CA 1
ATOM 2208 C C . LEU A 1 284 ? 9.824 -20.997 -11.707 1.00 93.62 284 LEU A C 1
ATOM 2210 O O . LEU A 1 284 ? 10.117 -22.196 -11.761 1.00 93.62 284 LEU A O 1
ATOM 2214 N N . ASP A 1 285 ? 10.002 -20.179 -12.744 1.00 96.19 285 ASP A N 1
ATOM 2215 C CA . ASP A 1 285 ? 10.706 -20.594 -13.953 1.00 96.19 285 ASP A CA 1
ATOM 2216 C C . ASP A 1 285 ? 12.224 -20.725 -13.708 1.00 96.19 285 ASP A C 1
ATOM 2218 O O . ASP A 1 285 ? 12.750 -20.435 -12.628 1.00 96.19 285 ASP A O 1
ATOM 2222 N N . SER A 1 286 ? 12.965 -21.191 -14.716 1.00 96.12 286 SER A N 1
ATOM 2223 C CA . SER A 1 286 ? 14.409 -21.414 -14.579 1.00 96.12 286 SER A CA 1
ATOM 2224 C C . SER A 1 286 ? 15.182 -20.137 -14.224 1.00 96.12 286 SER A C 1
ATOM 2226 O O . SER A 1 286 ? 16.128 -20.202 -13.440 1.00 96.12 286 SER A O 1
ATOM 2228 N N . ALA A 1 287 ? 14.774 -18.982 -14.760 1.00 94.38 287 ALA A N 1
ATOM 2229 C CA . ALA A 1 287 ? 15.424 -17.701 -14.488 1.00 94.38 287 ALA A CA 1
ATOM 2230 C C . ALA A 1 287 ? 15.133 -17.208 -13.060 1.00 94.38 287 ALA A C 1
ATOM 2232 O O . ALA A 1 287 ? 16.026 -16.709 -12.374 1.00 94.38 287 ALA A O 1
ATOM 2233 N N . GLY A 1 288 ? 13.899 -17.389 -12.588 1.00 94.56 288 GLY A N 1
ATOM 2234 C CA . GLY A 1 288 ? 13.482 -17.107 -11.221 1.00 94.56 288 GLY A CA 1
ATOM 2235 C C . GLY A 1 288 ? 14.245 -17.953 -10.207 1.00 94.56 288 GLY A C 1
ATOM 2236 O O . GLY A 1 288 ? 14.792 -17.406 -9.250 1.00 94.56 288 GLY A O 1
ATOM 2237 N N . LYS A 1 289 ? 14.380 -19.264 -10.455 1.00 97.88 289 LYS A N 1
ATOM 2238 C CA . LYS A 1 289 ? 15.177 -20.164 -9.600 1.00 97.88 289 LYS A CA 1
ATOM 2239 C C . LYS A 1 289 ? 16.649 -19.752 -9.556 1.00 97.88 289 LYS A C 1
ATOM 2241 O O . LYS A 1 289 ? 17.238 -19.720 -8.478 1.00 97.88 289 LYS A O 1
ATOM 2246 N N . GLU A 1 290 ? 17.236 -19.367 -10.692 1.00 97.38 290 GLU A N 1
ATOM 2247 C CA . GLU A 1 290 ? 18.609 -18.843 -10.731 1.00 97.38 290 GLU A CA 1
ATOM 2248 C C . GLU A 1 290 ? 18.753 -17.563 -9.892 1.00 97.38 290 GLU A C 1
ATOM 2250 O O . GLU A 1 290 ? 19.689 -17.442 -9.097 1.00 97.38 290 GLU A O 1
ATOM 2255 N N . ASN A 1 291 ? 17.815 -16.620 -10.017 1.00 96.00 291 ASN A N 1
ATOM 2256 C CA . ASN A 1 291 ? 17.818 -15.392 -9.223 1.00 96.00 291 ASN A CA 1
ATOM 2257 C C . ASN A 1 291 ? 17.696 -15.681 -7.720 1.00 96.00 291 ASN A C 1
ATOM 2259 O O . ASN A 1 291 ? 18.494 -15.154 -6.943 1.00 96.00 291 ASN A O 1
ATOM 2263 N N . ALA A 1 292 ? 16.769 -16.554 -7.317 1.00 97.25 292 ALA A N 1
ATOM 2264 C CA . ALA A 1 292 ? 16.578 -16.932 -5.919 1.00 97.25 292 ALA A CA 1
ATOM 2265 C C . ALA A 1 292 ? 17.843 -17.564 -5.317 1.00 97.25 292 ALA A C 1
ATOM 2267 O O . ALA A 1 292 ? 18.288 -17.159 -4.242 1.00 97.25 292 ALA A O 1
ATOM 2268 N N . LEU A 1 293 ? 18.483 -18.494 -6.038 1.00 98.12 293 LEU A N 1
ATOM 2269 C CA . LEU A 1 293 ? 19.732 -19.129 -5.603 1.00 98.12 293 LEU A CA 1
ATOM 2270 C C . LEU A 1 293 ? 20.880 -18.120 -5.482 1.00 98.12 293 LEU A C 1
ATOM 2272 O O . LEU A 1 293 ? 21.634 -18.158 -4.508 1.00 98.12 293 LEU A O 1
ATOM 2276 N N . ARG A 1 294 ? 21.004 -17.183 -6.432 1.00 97.00 294 ARG A N 1
ATOM 2277 C CA . ARG A 1 294 ? 22.009 -16.108 -6.369 1.00 97.00 294 ARG A CA 1
ATOM 2278 C C . ARG A 1 294 ? 21.817 -15.223 -5.138 1.00 97.00 294 ARG A C 1
ATOM 2280 O O . ARG A 1 294 ? 22.802 -14.862 -4.495 1.00 97.00 294 ARG A O 1
ATOM 2287 N N . VAL A 1 295 ? 20.574 -14.883 -4.798 1.00 96.00 295 VAL A N 1
ATOM 2288 C CA . VAL A 1 295 ? 20.267 -14.089 -3.600 1.00 96.00 295 VAL A CA 1
ATOM 2289 C C . VAL A 1 295 ? 20.560 -14.887 -2.334 1.00 96.00 295 VAL A C 1
ATOM 2291 O O . VAL A 1 295 ? 21.269 -14.370 -1.472 1.00 96.00 295 VAL A O 1
ATOM 2294 N N . LEU A 1 296 ? 20.118 -16.145 -2.250 1.00 97.50 296 LEU A N 1
ATOM 2295 C CA . LEU A 1 296 ? 20.381 -17.040 -1.116 1.00 97.50 296 LEU A CA 1
ATOM 2296 C C . LEU A 1 296 ? 21.885 -17.178 -0.822 1.00 97.50 296 LEU A C 1
ATOM 2298 O O . LEU A 1 296 ? 22.321 -17.110 0.329 1.00 97.50 296 LEU A O 1
ATOM 2302 N N . GLN A 1 297 ? 22.698 -17.318 -1.872 1.00 96.06 297 GLN A N 1
ATOM 2303 C CA . GLN A 1 297 ? 24.157 -17.380 -1.756 1.00 96.06 297 GLN A CA 1
ATOM 2304 C C . GLN A 1 297 ? 24.769 -16.061 -1.268 1.00 96.06 297 GLN A C 1
ATOM 2306 O O . GLN A 1 297 ? 25.800 -16.081 -0.600 1.00 96.06 297 GLN A O 1
ATOM 2311 N N . SER A 1 298 ? 24.130 -14.927 -1.563 1.00 95.25 298 SER A N 1
ATOM 2312 C CA . SER A 1 298 ? 24.599 -13.594 -1.171 1.00 95.25 298 SER A CA 1
ATOM 2313 C C . SER A 1 298 ? 24.259 -13.190 0.267 1.00 95.25 298 SER A C 1
ATOM 2315 O O . SER A 1 298 ? 24.667 -12.104 0.682 1.00 95.25 298 SER A O 1
ATOM 2317 N N . LEU A 1 299 ? 23.487 -14.001 1.005 1.00 94.88 299 LEU A N 1
ATOM 2318 C CA . LEU A 1 299 ? 23.064 -13.649 2.361 1.00 94.88 299 LEU A CA 1
ATOM 2319 C C . LEU A 1 299 ? 24.247 -13.664 3.336 1.00 94.88 299 LEU A C 1
ATOM 2321 O O . LEU A 1 299 ? 24.907 -14.694 3.505 1.00 94.88 299 LEU A O 1
ATOM 2325 N N . GLY A 1 300 ? 24.506 -12.520 3.967 1.00 91.81 300 GLY A N 1
ATOM 2326 C CA . GLY A 1 300 ? 25.603 -12.302 4.909 1.00 91.81 300 GLY A CA 1
ATOM 2327 C C . GLY A 1 300 ? 25.255 -12.645 6.361 1.00 91.81 300 GLY A C 1
ATOM 2328 O O . GLY A 1 300 ? 24.085 -12.716 6.732 1.00 91.81 300 GLY A O 1
ATOM 2329 N N . ASN A 1 301 ? 26.299 -12.830 7.174 1.00 93.12 301 ASN A N 1
ATOM 2330 C CA . ASN A 1 301 ? 26.211 -13.073 8.623 1.00 93.12 301 ASN A CA 1
ATOM 2331 C C . ASN A 1 301 ? 26.467 -11.812 9.463 1.00 93.12 301 ASN A C 1
ATOM 2333 O O . ASN A 1 301 ? 26.371 -11.863 10.684 1.00 93.12 301 ASN A O 1
ATOM 2337 N N . ASP A 1 302 ? 26.813 -10.692 8.828 1.00 92.56 302 ASP A N 1
ATOM 2338 C CA . ASP A 1 302 ? 27.049 -9.443 9.544 1.00 92.56 302 ASP A CA 1
ATOM 2339 C C . ASP A 1 302 ? 25.726 -8.894 10.086 1.00 92.56 302 ASP A C 1
ATOM 2341 O O . ASP A 1 302 ? 24.716 -8.847 9.375 1.00 92.56 302 ASP A O 1
ATOM 2345 N N . GLU A 1 303 ? 25.732 -8.467 11.347 1.00 93.31 303 GLU A N 1
ATOM 2346 C CA . GLU A 1 303 ? 24.551 -7.903 11.988 1.00 93.31 303 GLU A CA 1
ATOM 2347 C C . GLU A 1 303 ? 24.152 -6.582 11.318 1.00 93.31 303 GLU A C 1
ATOM 2349 O O . GLU A 1 303 ? 24.940 -5.637 11.204 1.00 93.31 303 GLU A O 1
ATOM 2354 N N . HIS A 1 304 ? 22.898 -6.494 10.875 1.00 92.00 304 HIS A N 1
ATOM 2355 C CA . HIS A 1 304 ? 22.385 -5.280 10.264 1.00 92.00 304 HIS A CA 1
ATOM 2356 C C . HIS A 1 304 ? 22.033 -4.243 11.337 1.00 92.00 304 HIS A C 1
ATOM 2358 O O . HIS A 1 304 ? 21.105 -4.445 12.122 1.00 92.00 304 HIS A O 1
ATOM 2364 N N . SER A 1 305 ? 22.687 -3.077 11.298 1.00 87.62 305 SER A N 1
ATOM 2365 C CA . SER A 1 305 ? 22.583 -2.010 12.314 1.00 87.62 305 SER A CA 1
ATOM 2366 C C . SER A 1 305 ? 21.157 -1.580 12.680 1.00 87.62 305 SER A C 1
ATOM 2368 O O . SER A 1 305 ? 20.900 -1.175 13.809 1.00 87.62 305 SER A O 1
ATOM 2370 N N . ARG A 1 306 ? 20.216 -1.654 11.732 1.00 84.00 306 ARG A N 1
ATOM 2371 C CA . ARG A 1 306 ? 18.803 -1.310 11.967 1.00 84.00 306 ARG A CA 1
ATOM 2372 C C . ARG A 1 306 ? 17.988 -2.424 12.629 1.00 84.00 306 ARG A C 1
ATOM 2374 O O . ARG A 1 306 ? 17.064 -2.121 13.379 1.00 84.00 306 ARG A O 1
ATOM 2381 N N . TYR A 1 307 ? 18.272 -3.682 12.299 1.00 89.38 307 TYR A N 1
ATOM 2382 C CA . TYR A 1 307 ? 17.425 -4.817 12.685 1.00 89.38 307 TYR A CA 1
ATOM 2383 C C . TYR A 1 307 ? 18.008 -5.623 13.848 1.00 89.38 307 TYR A C 1
ATOM 2385 O O . TYR A 1 307 ? 17.285 -6.416 14.438 1.00 89.38 307 TYR A O 1
ATOM 2393 N N . GLY A 1 308 ? 19.294 -5.440 14.176 1.00 90.75 308 GLY A N 1
ATOM 2394 C CA . GLY A 1 308 ? 19.975 -6.242 15.201 1.00 90.75 308 GLY A CA 1
ATOM 2395 C C . GLY A 1 308 ? 20.021 -7.735 14.851 1.00 90.75 308 GLY A C 1
ATOM 2396 O O . GLY A 1 308 ? 20.035 -8.587 15.733 1.00 90.75 308 GLY A O 1
ATOM 2397 N N . LYS A 1 309 ? 19.934 -8.051 13.554 1.00 92.94 309 LYS A N 1
ATOM 2398 C CA . LYS A 1 309 ? 19.889 -9.398 12.978 1.00 92.94 309 LYS A CA 1
ATOM 2399 C C . LYS A 1 309 ? 20.663 -9.389 11.668 1.00 92.94 309 LYS A C 1
ATOM 2401 O O . LYS A 1 309 ? 20.606 -8.397 10.933 1.00 92.94 309 LYS A O 1
ATOM 2406 N N . SER A 1 310 ? 21.376 -10.468 11.367 1.00 95.12 310 SER A N 1
ATOM 2407 C CA . SER A 1 310 ? 21.960 -10.668 10.043 1.00 95.12 310 SER A CA 1
ATOM 2408 C C . SER A 1 310 ? 20.899 -11.091 9.023 1.00 95.12 310 SER A C 1
ATOM 2410 O O . SER A 1 310 ? 19.761 -11.432 9.360 1.00 95.12 310 SER A O 1
ATOM 2412 N N . GLU A 1 311 ? 21.265 -11.083 7.743 1.00 96.12 311 GLU A N 1
ATOM 2413 C CA . GLU A 1 311 ? 20.386 -11.568 6.676 1.00 96.12 311 GLU A CA 1
ATOM 2414 C C . GLU A 1 311 ? 20.103 -13.070 6.810 1.00 96.12 311 GLU A C 1
ATOM 2416 O O . GLU A 1 311 ? 19.001 -13.518 6.492 1.00 96.12 311 GLU A O 1
ATOM 2421 N N . GLN A 1 312 ? 21.079 -13.841 7.301 1.00 95.81 312 GLN A N 1
ATOM 2422 C CA . GLN A 1 312 ? 20.901 -15.266 7.574 1.00 95.81 312 GLN A CA 1
ATOM 2423 C C . GLN A 1 312 ? 20.053 -15.519 8.824 1.00 95.81 312 GLN A C 1
ATOM 2425 O O . GLN A 1 312 ? 19.225 -16.423 8.788 1.00 95.81 312 GLN A O 1
ATOM 2430 N N . ASP A 1 313 ? 20.153 -14.689 9.869 1.00 96.12 313 ASP A N 1
ATOM 2431 C CA . ASP A 1 313 ? 19.257 -14.806 11.031 1.00 96.12 313 ASP A CA 1
ATOM 2432 C C . ASP A 1 313 ? 17.800 -14.555 10.637 1.00 96.12 313 ASP A C 1
ATOM 2434 O O . ASP A 1 313 ? 16.902 -15.279 11.061 1.00 96.12 313 ASP A O 1
ATOM 2438 N N . ALA A 1 314 ? 17.554 -13.538 9.802 1.00 96.81 314 ALA A N 1
ATOM 2439 C CA . ALA A 1 314 ? 16.218 -13.254 9.288 1.00 96.81 314 ALA A CA 1
ATOM 2440 C C . ALA A 1 314 ? 15.675 -14.431 8.461 1.00 96.81 314 ALA A C 1
ATOM 2442 O O . ALA A 1 314 ? 14.529 -14.836 8.658 1.00 96.81 314 ALA A O 1
ATOM 2443 N N . LEU A 1 315 ? 16.502 -15.018 7.584 1.00 97.75 315 LEU A N 1
ATOM 2444 C CA . LEU A 1 315 ? 16.130 -16.217 6.829 1.00 97.75 315 LEU A CA 1
ATOM 2445 C C . LEU A 1 315 ? 15.794 -17.386 7.765 1.00 97.75 315 LEU A C 1
ATOM 2447 O O . LEU A 1 315 ? 14.770 -18.034 7.564 1.00 97.75 315 LEU A O 1
ATOM 2451 N N . ALA A 1 316 ? 16.626 -17.642 8.776 1.00 97.12 316 ALA A N 1
ATOM 2452 C CA . ALA A 1 316 ? 16.441 -18.738 9.723 1.00 97.12 316 ALA A CA 1
ATOM 2453 C C . ALA A 1 316 ? 15.136 -18.595 10.518 1.00 97.12 316 ALA A C 1
ATOM 2455 O O . ALA A 1 316 ? 14.355 -19.540 10.582 1.00 97.12 316 ALA A O 1
ATOM 2456 N N . LEU A 1 317 ? 14.846 -17.398 11.044 1.00 97.44 31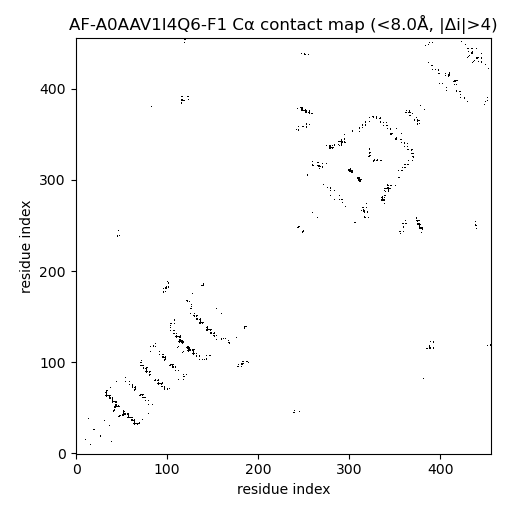7 LEU A N 1
ATOM 2457 C CA . LEU A 1 317 ? 13.595 -17.116 11.757 1.00 97.44 317 LEU A CA 1
ATOM 2458 C C . LEU A 1 317 ? 12.361 -17.338 10.873 1.00 97.44 317 LEU A C 1
ATOM 2460 O O . LEU A 1 317 ? 11.380 -17.935 11.317 1.00 97.44 317 LEU A O 1
ATOM 2464 N N . VAL A 1 318 ? 12.410 -16.876 9.620 1.00 97.44 318 VAL A N 1
ATOM 2465 C CA . VAL A 1 318 ? 11.313 -17.060 8.661 1.00 97.44 318 VAL A CA 1
ATOM 2466 C C . VAL A 1 318 ? 11.139 -18.538 8.318 1.00 97.44 318 VAL A C 1
ATOM 2468 O O . VAL A 1 318 ? 10.023 -19.041 8.385 1.00 97.44 318 VAL A O 1
ATOM 2471 N N . CYS A 1 319 ? 12.219 -19.260 8.010 1.00 97.12 319 CYS A N 1
ATOM 2472 C CA . CYS A 1 319 ? 12.143 -20.684 7.677 1.00 97.12 319 CYS A CA 1
ATOM 2473 C C . CYS A 1 319 ? 11.620 -21.514 8.852 1.00 97.12 319 CYS A C 1
ATOM 2475 O O . CYS A 1 319 ? 10.715 -22.322 8.662 1.00 97.12 319 CYS A O 1
ATOM 2477 N N . ALA A 1 320 ? 12.102 -21.251 10.069 1.00 96.44 320 ALA A N 1
ATOM 2478 C CA . ALA A 1 320 ? 11.608 -21.912 11.272 1.00 96.44 320 ALA A CA 1
ATOM 2479 C C . ALA A 1 320 ? 10.099 -21.692 11.462 1.00 96.44 320 ALA A C 1
ATOM 2481 O O . ALA A 1 320 ? 9.375 -22.625 11.803 1.00 96.44 320 ALA A O 1
ATOM 2482 N N . ARG A 1 321 ? 9.594 -20.484 11.170 1.00 97.00 321 ARG A N 1
ATOM 2483 C CA . ARG A 1 321 ? 8.157 -20.196 11.226 1.00 97.00 321 ARG A CA 1
ATOM 2484 C C . ARG A 1 321 ? 7.351 -20.901 10.132 1.00 97.00 321 ARG A C 1
ATOM 2486 O O . ARG A 1 321 ? 6.228 -21.325 10.394 1.00 97.00 321 ARG A O 1
ATOM 2493 N N . ILE A 1 322 ? 7.895 -21.037 8.924 1.00 96.88 322 ILE A N 1
ATOM 2494 C CA . ILE A 1 322 ? 7.258 -21.799 7.834 1.00 96.88 322 ILE A CA 1
ATOM 2495 C C . ILE A 1 322 ? 7.153 -23.285 8.210 1.00 96.88 322 ILE A C 1
ATOM 2497 O O . ILE A 1 322 ? 6.152 -23.946 7.922 1.00 96.88 322 ILE A O 1
ATOM 2501 N N . GLU A 1 323 ? 8.181 -23.819 8.867 1.00 94.88 323 GLU A N 1
ATOM 2502 C CA . GLU A 1 323 ? 8.220 -25.213 9.309 1.00 94.88 323 GLU A CA 1
ATOM 2503 C C . GLU A 1 323 ? 7.397 -25.476 10.576 1.00 94.88 323 GLU A C 1
ATOM 2505 O O . GLU A 1 323 ? 6.967 -26.615 10.785 1.00 94.88 323 GLU A O 1
ATOM 2510 N N . ASP A 1 324 ? 7.111 -24.441 11.371 1.00 95.88 324 ASP A N 1
ATOM 2511 C CA . ASP A 1 324 ? 6.305 -24.525 12.590 1.00 95.88 324 ASP A CA 1
ATOM 2512 C C . ASP A 1 324 ? 4.975 -25.272 12.342 1.00 95.88 324 ASP A C 1
ATOM 2514 O O . ASP A 1 324 ? 4.291 -25.012 11.342 1.00 95.88 324 ASP A O 1
ATOM 2518 N N . PRO A 1 325 ? 4.572 -26.199 13.236 1.00 96.69 325 PRO A N 1
ATOM 2519 C CA . PRO A 1 325 ? 3.320 -26.939 13.108 1.00 96.69 325 PRO A CA 1
ATOM 2520 C C . PRO A 1 325 ? 2.080 -26.074 12.863 1.00 96.69 325 PRO A C 1
ATOM 2522 O O . PRO A 1 325 ? 1.161 -26.534 12.183 1.00 96.69 325 PRO A O 1
ATOM 2525 N N . VAL A 1 326 ? 2.047 -24.831 13.356 1.00 96.19 326 VAL A N 1
ATOM 2526 C CA . VAL A 1 326 ? 0.913 -23.919 13.139 1.00 96.19 326 VAL A CA 1
ATOM 2527 C C . VAL A 1 326 ? 0.694 -23.580 11.660 1.00 96.19 326 VAL A C 1
ATOM 2529 O O . VAL A 1 326 ? -0.434 -23.333 11.251 1.00 96.19 326 VAL A O 1
ATOM 2532 N N . ASN A 1 327 ? 1.750 -23.627 10.843 1.00 96.81 327 ASN A N 1
ATOM 2533 C CA . ASN A 1 327 ? 1.699 -23.354 9.410 1.00 96.81 327 ASN A CA 1
ATOM 2534 C C . ASN A 1 327 ? 1.641 -24.636 8.569 1.00 96.81 327 ASN A C 1
ATOM 2536 O O . ASN A 1 327 ? 1.879 -24.576 7.369 1.00 96.81 327 ASN A O 1
ATOM 2540 N N . THR A 1 328 ? 1.307 -25.798 9.144 1.00 97.00 328 THR A N 1
ATOM 2541 C CA . THR A 1 328 ? 1.273 -27.073 8.395 1.00 97.00 328 THR A CA 1
ATOM 2542 C C . THR A 1 328 ? 0.415 -26.992 7.125 1.00 97.00 328 THR A C 1
ATOM 2544 O O . THR A 1 328 ? 0.838 -27.484 6.081 1.00 97.00 328 THR A O 1
ATOM 2547 N N . GLU A 1 329 ? -0.749 -26.338 7.187 1.00 94.62 329 GLU A N 1
ATOM 2548 C CA . GLU A 1 329 ? -1.645 -26.163 6.031 1.00 94.62 329 GLU A CA 1
ATOM 2549 C C . GLU A 1 329 ? -1.099 -25.154 5.006 1.00 94.62 329 GLU A C 1
ATOM 2551 O O . GLU A 1 329 ? -1.236 -25.354 3.800 1.00 94.62 329 GLU A O 1
ATOM 2556 N N . ASN A 1 330 ? -0.413 -24.108 5.476 1.00 94.12 330 ASN A N 1
ATOM 2557 C CA . ASN A 1 330 ? 0.087 -23.011 4.640 1.00 94.12 330 ASN A CA 1
ATOM 2558 C C . ASN A 1 330 ? 1.524 -23.235 4.144 1.00 94.12 330 ASN A C 1
ATOM 2560 O O . ASN A 1 330 ? 1.997 -22.495 3.281 1.00 94.12 330 ASN A O 1
ATOM 2564 N N . ARG A 1 331 ? 2.226 -24.257 4.653 1.00 96.81 331 ARG A N 1
ATOM 2565 C CA . ARG A 1 331 ? 3.666 -24.481 4.457 1.00 96.81 331 ARG A CA 1
ATOM 2566 C C . ARG A 1 331 ? 4.067 -24.480 2.989 1.00 96.81 331 ARG A C 1
ATOM 2568 O O . ARG A 1 331 ? 5.021 -23.807 2.628 1.00 96.81 331 ARG A O 1
ATOM 2575 N N . ALA A 1 332 ? 3.327 -25.193 2.140 1.00 95.38 332 ALA A N 1
ATOM 2576 C CA . ALA A 1 332 ? 3.642 -25.275 0.714 1.00 95.38 332 ALA A CA 1
ATOM 2577 C C . ALA A 1 332 ? 3.561 -23.902 0.024 1.00 95.38 332 ALA A C 1
ATOM 2579 O O . ALA A 1 332 ? 4.456 -23.543 -0.738 1.00 95.38 332 ALA A O 1
ATOM 2580 N N . VAL A 1 333 ? 2.522 -23.118 0.331 1.00 94.25 333 VAL A N 1
ATOM 2581 C CA . VAL A 1 333 ? 2.326 -21.774 -0.235 1.00 94.25 333 VAL A CA 1
ATOM 2582 C C . VAL A 1 333 ? 3.376 -20.802 0.304 1.00 94.25 333 VAL A C 1
ATOM 2584 O O . VAL A 1 333 ? 3.933 -20.015 -0.454 1.00 94.25 333 VAL A O 1
ATOM 2587 N N . LEU A 1 334 ? 3.702 -20.886 1.595 1.00 96.25 334 LEU A N 1
ATOM 2588 C CA . LEU A 1 334 ? 4.747 -20.075 2.218 1.00 96.25 334 LEU A CA 1
ATOM 2589 C C . LEU A 1 334 ? 6.146 -20.392 1.666 1.00 96.25 334 LEU A C 1
ATOM 2591 O O . LEU A 1 334 ? 6.928 -19.475 1.432 1.00 96.25 334 LEU A O 1
ATOM 2595 N N . SER A 1 335 ? 6.466 -21.665 1.415 1.00 97.75 335 SER A N 1
ATOM 2596 C CA . SER A 1 335 ? 7.726 -22.068 0.776 1.00 97.75 335 SER A CA 1
ATOM 2597 C C . SER A 1 335 ? 7.838 -21.544 -0.657 1.00 97.75 335 SER A C 1
ATOM 2599 O O . SER A 1 335 ? 8.902 -21.063 -1.048 1.00 97.75 335 SER A O 1
ATOM 2601 N N . ASP A 1 336 ? 6.746 -21.590 -1.426 1.00 94.69 336 ASP A N 1
ATOM 2602 C CA . ASP A 1 336 ? 6.693 -21.004 -2.769 1.00 94.69 336 ASP A CA 1
ATOM 2603 C C . ASP A 1 336 ? 6.889 -19.480 -2.719 1.00 94.69 336 ASP A C 1
ATOM 2605 O O . ASP A 1 336 ? 7.711 -18.919 -3.447 1.00 94.69 336 ASP A O 1
ATOM 2609 N N . MET A 1 337 ? 6.218 -18.819 -1.771 1.00 95.94 337 MET A N 1
ATOM 2610 C CA . MET A 1 337 ? 6.346 -17.382 -1.535 1.00 95.94 337 MET A CA 1
ATOM 2611 C C . MET A 1 337 ? 7.765 -16.983 -1.108 1.00 95.94 337 MET A C 1
ATOM 2613 O O . MET A 1 337 ? 8.276 -15.960 -1.564 1.00 95.94 337 MET A O 1
ATOM 2617 N N . LEU A 1 338 ? 8.445 -17.791 -0.284 1.00 97.81 338 LEU A N 1
ATOM 2618 C CA . LEU A 1 338 ? 9.841 -17.550 0.091 1.00 97.81 338 LEU A CA 1
ATOM 2619 C C . LEU A 1 338 ? 10.747 -17.568 -1.143 1.00 97.81 338 LEU A C 1
ATOM 2621 O O . LEU A 1 338 ? 11.593 -16.688 -1.310 1.00 97.81 338 LEU A O 1
ATOM 2625 N N . ALA A 1 339 ? 10.559 -18.559 -2.019 1.00 97.69 339 ALA A N 1
ATOM 2626 C CA . ALA A 1 339 ? 11.323 -18.675 -3.253 1.00 97.69 339 ALA A CA 1
ATOM 2627 C C . ALA A 1 339 ? 11.081 -17.466 -4.172 1.00 97.69 339 ALA A C 1
ATOM 2629 O O . ALA A 1 339 ? 12.045 -16.877 -4.670 1.00 97.69 339 ALA A O 1
ATOM 2630 N N . GLN A 1 340 ? 9.822 -17.047 -4.339 1.00 93.75 340 GLN A N 1
ATOM 2631 C CA . GLN A 1 340 ? 9.460 -15.860 -5.119 1.00 93.75 340 GLN A CA 1
ATOM 2632 C C . GLN A 1 340 ? 10.089 -14.583 -4.541 1.00 93.75 340 GLN A C 1
ATOM 2634 O O . GLN A 1 340 ? 10.743 -13.835 -5.268 1.00 93.75 340 GLN A O 1
ATOM 2639 N N . ASN A 1 341 ? 9.990 -14.366 -3.226 1.00 94.25 341 ASN A N 1
ATOM 2640 C CA . ASN A 1 341 ? 10.589 -13.207 -2.558 1.00 94.25 341 ASN A CA 1
ATOM 2641 C C . ASN A 1 341 ? 12.122 -13.190 -2.671 1.00 94.25 341 ASN A C 1
ATOM 2643 O O . ASN A 1 341 ? 12.725 -12.121 -2.801 1.00 94.25 341 ASN A O 1
ATOM 2647 N N . LEU A 1 342 ? 12.780 -14.353 -2.657 1.00 95.69 342 LEU A N 1
ATOM 2648 C CA . LEU A 1 342 ? 14.213 -14.455 -2.940 1.00 95.69 342 LEU A CA 1
ATOM 2649 C C . LEU A 1 342 ? 14.530 -14.082 -4.394 1.00 95.69 342 LEU A C 1
ATOM 2651 O O . LEU A 1 342 ? 15.488 -13.348 -4.627 1.00 95.69 342 LEU A O 1
ATOM 2655 N N . ALA A 1 343 ? 13.737 -14.536 -5.366 1.00 93.00 343 ALA A N 1
ATOM 2656 C CA . ALA A 1 343 ? 13.925 -14.183 -6.775 1.00 93.00 343 ALA A CA 1
ATOM 2657 C C . ALA A 1 343 ? 13.734 -12.675 -7.029 1.00 93.00 343 ALA A C 1
ATOM 2659 O O . ALA A 1 343 ? 14.526 -12.062 -7.752 1.00 93.00 343 ALA A O 1
ATOM 2660 N N . ASP A 1 344 ? 12.742 -12.062 -6.379 1.00 88.50 344 ASP A N 1
ATOM 2661 C CA . ASP A 1 344 ? 12.387 -10.645 -6.537 1.00 88.50 344 ASP A CA 1
ATOM 2662 C C . ASP A 1 344 ? 13.405 -9.677 -5.910 1.00 88.50 344 ASP A C 1
ATOM 2664 O O . ASP A 1 344 ? 13.397 -8.476 -6.193 1.00 88.50 344 ASP A O 1
ATOM 2668 N N . ASN A 1 345 ? 14.367 -10.192 -5.137 1.00 86.19 345 ASN A N 1
ATOM 2669 C CA . ASN A 1 345 ? 15.540 -9.442 -4.683 1.00 86.19 345 ASN A CA 1
ATOM 2670 C C . ASN A 1 345 ? 16.598 -9.222 -5.783 1.00 86.19 345 ASN A C 1
ATOM 2672 O O . ASN A 1 345 ? 17.700 -8.743 -5.495 1.00 86.19 345 ASN A O 1
ATOM 2676 N N . VAL A 1 346 ? 16.285 -9.545 -7.041 1.00 83.62 346 VAL A N 1
ATOM 2677 C CA . VAL A 1 346 ? 17.098 -9.201 -8.211 1.00 83.62 346 VAL A CA 1
ATOM 2678 C C . VAL A 1 346 ? 16.353 -8.192 -9.083 1.00 83.62 346 VAL A C 1
ATOM 2680 O O . VAL A 1 346 ? 15.436 -8.534 -9.825 1.00 83.62 346 VAL A O 1
ATOM 2683 N N . VAL A 1 347 ? 16.804 -6.937 -9.066 1.00 72.06 347 VAL A N 1
ATOM 2684 C CA . VAL A 1 347 ? 16.244 -5.858 -9.892 1.00 72.06 347 VAL A CA 1
ATOM 2685 C C . VAL A 1 347 ? 17.266 -5.453 -10.941 1.00 72.06 347 VAL A C 1
ATOM 2687 O O . VAL A 1 347 ? 18.407 -5.115 -10.629 1.00 72.06 347 VAL A O 1
ATOM 2690 N N . ASP A 1 348 ? 16.883 -5.518 -12.218 1.00 75.50 348 ASP A N 1
ATOM 2691 C CA . ASP A 1 348 ? 17.780 -5.241 -13.343 1.00 75.50 348 ASP A CA 1
ATOM 2692 C C . ASP A 1 348 ? 19.093 -6.051 -13.266 1.00 75.50 348 ASP A C 1
ATOM 2694 O O . ASP A 1 348 ? 20.179 -5.557 -13.585 1.00 75.50 348 ASP A O 1
ATOM 2698 N N . GLY A 1 349 ? 19.013 -7.306 -12.818 1.00 77.62 349 GLY A N 1
ATOM 2699 C CA . GLY A 1 349 ? 20.165 -8.199 -12.655 1.00 77.62 349 GLY A CA 1
ATOM 2700 C C . GLY A 1 349 ? 21.092 -7.863 -11.477 1.00 77.62 349 GLY A C 1
ATOM 2701 O O . GLY A 1 349 ? 22.116 -8.533 -11.317 1.00 77.62 349 GLY A O 1
ATOM 2702 N N . MET A 1 350 ? 20.758 -6.850 -10.672 1.00 75.56 350 MET A N 1
ATOM 2703 C CA . MET A 1 350 ? 21.481 -6.459 -9.461 1.00 75.56 350 MET A CA 1
ATOM 2704 C C . MET A 1 350 ? 20.762 -7.001 -8.226 1.00 75.56 350 MET A C 1
ATOM 2706 O O . MET A 1 350 ? 19.547 -6.872 -8.114 1.00 75.56 350 MET A O 1
ATOM 2710 N N . ILE A 1 351 ? 21.524 -7.594 -7.305 1.00 82.56 351 ILE A N 1
ATOM 2711 C CA . ILE A 1 351 ? 21.003 -8.023 -6.003 1.00 82.56 351 ILE A CA 1
ATOM 2712 C C . ILE A 1 351 ? 20.742 -6.780 -5.148 1.00 82.56 351 ILE A C 1
ATOM 2714 O O . ILE A 1 351 ? 21.549 -5.847 -5.138 1.00 82.56 351 ILE A O 1
ATOM 2718 N N . MET A 1 352 ? 19.611 -6.777 -4.451 1.00 79.00 352 MET A N 1
ATOM 2719 C CA . MET A 1 352 ? 19.174 -5.683 -3.586 1.00 79.00 352 MET A CA 1
ATOM 2720 C C . MET A 1 352 ? 20.088 -5.466 -2.369 1.00 79.00 352 MET A C 1
ATOM 2722 O O . MET A 1 352 ? 20.916 -6.304 -2.000 1.00 79.00 352 MET A O 1
ATOM 2726 N N . CYS A 1 353 ? 19.920 -4.308 -1.724 1.00 82.81 353 CYS A N 1
ATOM 2727 C CA . CYS A 1 353 ? 20.614 -3.977 -0.485 1.00 82.81 353 CYS A CA 1
ATOM 2728 C C . CYS A 1 353 ? 20.189 -4.899 0.670 1.00 82.81 353 CYS A C 1
ATOM 2730 O O . CYS A 1 353 ? 19.138 -5.540 0.628 1.00 82.81 353 CYS A O 1
ATOM 2732 N N . SER A 1 354 ? 20.990 -4.915 1.736 1.00 86.38 354 SER A N 1
ATOM 2733 C CA . SER A 1 354 ? 20.737 -5.757 2.908 1.00 86.38 354 SER A CA 1
ATOM 2734 C C . SER A 1 354 ? 19.364 -5.523 3.540 1.00 86.38 354 SER A C 1
ATOM 2736 O O . SER A 1 354 ? 18.623 -6.470 3.803 1.00 86.38 354 SER A O 1
ATOM 2738 N N . SER A 1 355 ? 18.959 -4.253 3.665 1.00 85.25 355 SER A N 1
ATOM 2739 C CA . SER A 1 355 ? 17.634 -3.915 4.185 1.00 85.25 355 SER A CA 1
ATOM 2740 C C . SER A 1 355 ? 16.494 -4.464 3.328 1.00 85.25 355 SER A C 1
ATOM 2742 O O . SER A 1 355 ? 15.485 -4.899 3.880 1.00 85.25 355 SER A O 1
ATOM 2744 N N . GLY A 1 356 ? 16.662 -4.467 2.002 1.00 84.62 356 GLY A N 1
ATOM 2745 C CA . GLY A 1 356 ? 15.673 -5.014 1.079 1.00 84.62 356 GLY A CA 1
ATOM 2746 C C . GLY A 1 356 ? 15.559 -6.526 1.155 1.00 84.62 356 GLY A C 1
ATOM 2747 O O . GLY A 1 356 ? 14.444 -7.042 1.210 1.00 84.62 356 GLY A O 1
ATOM 2748 N N . LYS A 1 357 ? 16.700 -7.213 1.273 1.00 90.69 357 LYS A N 1
ATOM 2749 C CA . LYS A 1 357 ? 16.735 -8.664 1.470 1.00 90.69 357 LYS A CA 1
ATOM 2750 C C . LYS A 1 357 ? 15.995 -9.064 2.744 1.00 90.69 357 LYS A C 1
ATOM 2752 O O . LYS A 1 357 ? 15.075 -9.869 2.670 1.00 90.69 357 LYS A O 1
ATOM 2757 N N . ILE A 1 358 ? 16.321 -8.446 3.882 1.00 93.94 358 ILE A N 1
ATOM 2758 C CA . ILE A 1 358 ? 15.673 -8.747 5.170 1.00 93.94 358 ILE A CA 1
ATOM 2759 C C . ILE A 1 358 ? 14.165 -8.471 5.121 1.00 93.94 358 ILE A C 1
ATOM 2761 O O . ILE A 1 358 ? 13.382 -9.330 5.514 1.00 93.94 358 ILE A O 1
ATOM 2765 N N . ASN A 1 359 ? 13.746 -7.317 4.591 1.00 91.12 359 ASN A N 1
ATOM 2766 C CA . ASN A 1 359 ? 12.326 -6.987 4.460 1.00 91.12 359 ASN A CA 1
ATOM 2767 C C . ASN A 1 359 ? 11.567 -8.042 3.634 1.00 91.12 359 ASN A C 1
ATOM 2769 O O . ASN A 1 359 ? 10.542 -8.555 4.079 1.00 91.12 359 ASN A O 1
ATOM 2773 N N . ARG A 1 360 ? 12.094 -8.434 2.463 1.00 90.38 360 ARG A N 1
ATOM 2774 C CA . ARG A 1 360 ? 11.427 -9.441 1.623 1.00 90.38 360 ARG A CA 1
ATOM 2775 C C . ARG A 1 360 ? 11.397 -10.832 2.223 1.00 90.38 360 ARG A C 1
ATOM 2777 O O . ARG A 1 360 ? 10.396 -11.520 2.053 1.00 90.38 360 ARG A O 1
ATOM 2784 N N . LEU A 1 361 ? 12.438 -11.227 2.949 1.00 95.56 361 LEU A N 1
ATOM 2785 C CA . LEU A 1 361 ? 12.404 -12.473 3.707 1.00 95.56 361 LEU A CA 1
ATOM 2786 C C . LEU A 1 361 ? 11.238 -12.452 4.700 1.00 95.56 361 LEU A C 1
ATOM 2788 O O . LEU A 1 361 ? 10.383 -13.333 4.643 1.00 95.56 361 LEU A O 1
ATOM 2792 N N . THR A 1 362 ? 11.137 -11.411 5.528 1.00 95.00 362 THR A N 1
ATOM 2793 C CA . THR A 1 362 ? 10.081 -11.281 6.544 1.00 95.00 362 THR A CA 1
ATOM 2794 C C . THR A 1 362 ? 8.675 -11.214 5.938 1.00 95.00 362 THR A C 1
ATOM 2796 O O . THR A 1 362 ? 7.755 -11.853 6.446 1.00 95.00 362 THR A O 1
ATOM 2799 N N . GLN A 1 363 ? 8.500 -10.504 4.818 1.00 91.38 363 GLN A N 1
ATOM 2800 C CA . GLN A 1 363 ? 7.211 -10.385 4.123 1.00 91.38 363 GLN A CA 1
ATOM 2801 C C . GLN A 1 363 ? 6.684 -11.704 3.545 1.00 91.38 363 GLN A C 1
ATOM 2803 O O . GLN A 1 363 ? 5.511 -11.772 3.195 1.00 91.38 363 GLN A O 1
ATOM 2808 N N . THR A 1 364 ? 7.492 -12.764 3.492 1.00 95.06 364 THR A N 1
ATOM 2809 C CA . THR A 1 364 ? 7.029 -14.113 3.125 1.00 95.06 364 THR A CA 1
ATOM 2810 C C . THR A 1 364 ? 5.848 -14.580 3.973 1.00 95.06 364 THR A C 1
ATOM 2812 O O . THR A 1 364 ? 4.956 -15.252 3.467 1.00 95.06 364 THR A O 1
ATOM 2815 N N . LEU A 1 365 ? 5.829 -14.202 5.252 1.00 94.94 365 LEU A N 1
ATOM 2816 C CA . LEU A 1 365 ? 4.796 -14.595 6.210 1.00 94.94 365 LEU A CA 1
ATOM 2817 C C . LEU A 1 365 ? 3.571 -13.662 6.189 1.00 94.94 365 LEU A C 1
ATOM 2819 O O . LEU A 1 365 ? 2.541 -13.979 6.778 1.00 94.94 365 LEU A O 1
ATOM 2823 N N . GLN A 1 366 ? 3.664 -12.504 5.529 1.00 90.56 366 GLN A N 1
ATOM 2824 C CA . GLN A 1 366 ? 2.597 -11.502 5.495 1.00 90.56 366 GLN A CA 1
ATOM 2825 C C . GLN A 1 366 ? 1.318 -12.110 4.895 1.00 90.56 366 GLN A C 1
ATOM 2827 O O . GLN A 1 366 ? 1.356 -12.675 3.804 1.00 90.56 366 GLN A O 1
ATOM 2832 N N . VAL A 1 367 ? 0.183 -11.970 5.593 1.00 85.12 367 VAL A N 1
ATOM 2833 C CA . VAL A 1 367 ? -1.160 -12.493 5.230 1.00 85.12 367 VAL A CA 1
ATOM 2834 C C . VAL A 1 367 ? -1.296 -14.026 5.227 1.00 85.12 367 VAL A C 1
ATOM 2836 O O . VAL A 1 367 ? -2.363 -14.529 5.572 1.00 85.12 367 VAL A O 1
ATOM 2839 N N . LEU A 1 368 ? -0.250 -14.765 4.853 1.00 88.44 368 LEU A N 1
ATOM 2840 C CA . LEU A 1 368 ? -0.272 -16.222 4.685 1.00 88.44 368 LEU A CA 1
ATOM 2841 C C . LEU A 1 368 ? 0.050 -17.004 5.967 1.00 88.44 368 LEU A C 1
ATOM 2843 O O . LEU A 1 368 ? -0.251 -18.195 6.042 1.00 88.44 368 LEU A O 1
ATOM 2847 N N . ASP A 1 369 ? 0.676 -16.376 6.963 1.00 92.56 369 ASP A N 1
ATOM 2848 C CA . ASP A 1 369 ? 0.896 -17.009 8.264 1.00 92.56 369 ASP A CA 1
ATOM 2849 C C . ASP A 1 369 ? -0.434 -17.240 8.997 1.00 92.56 369 ASP A C 1
ATOM 2851 O O . ASP A 1 369 ? -1.343 -16.408 8.955 1.00 92.56 369 ASP A O 1
ATOM 2855 N N . ALA A 1 370 ? -0.545 -18.373 9.693 1.00 91.44 370 ALA A N 1
ATOM 2856 C CA . ALA A 1 370 ? -1.722 -18.705 10.491 1.00 91.44 370 ALA A CA 1
ATOM 2857 C C . ALA A 1 370 ? -1.990 -17.699 11.635 1.00 91.44 370 ALA A C 1
ATOM 2859 O O . ALA A 1 370 ? -3.136 -17.516 12.043 1.00 91.44 370 ALA A O 1
ATOM 2860 N N . ASP A 1 371 ? -0.952 -17.030 12.147 1.00 91.44 371 ASP A N 1
ATOM 2861 C CA . ASP A 1 371 ? -1.050 -15.893 13.064 1.00 91.44 371 ASP A CA 1
ATOM 2862 C C . ASP A 1 371 ? -0.920 -14.582 12.275 1.00 91.44 371 ASP A C 1
ATOM 2864 O O . ASP A 1 371 ? 0.172 -14.045 12.071 1.00 91.44 371 ASP A O 1
ATOM 2868 N N . GLN A 1 372 ? -2.061 -14.027 11.865 1.00 84.75 372 GLN A N 1
ATOM 2869 C CA . GLN A 1 372 ? -2.121 -12.785 11.084 1.00 84.75 372 GLN A CA 1
ATOM 2870 C C . GLN A 1 372 ? -1.592 -11.549 11.835 1.00 84.75 372 GLN A C 1
ATOM 2872 O O . GLN A 1 372 ? -1.429 -10.493 11.230 1.00 84.75 372 GLN A O 1
ATOM 2877 N N . THR A 1 373 ? -1.300 -11.656 13.136 1.00 85.06 373 THR A N 1
ATOM 2878 C CA . THR A 1 373 ? -0.734 -10.558 13.937 1.00 85.06 373 THR A CA 1
ATOM 2879 C C . THR A 1 373 ? 0.797 -10.573 13.985 1.00 85.06 373 THR A C 1
ATOM 2881 O O . THR A 1 373 ? 1.422 -9.635 14.503 1.00 85.06 373 THR A O 1
ATOM 2884 N N . LEU A 1 374 ? 1.418 -11.633 13.457 1.00 88.44 374 LEU A N 1
ATOM 2885 C CA . LEU A 1 374 ? 2.859 -11.849 13.525 1.00 88.44 374 LEU A CA 1
ATOM 2886 C C . LEU A 1 374 ? 3.631 -10.868 12.640 1.00 88.44 374 LEU A C 1
ATOM 2888 O O . LEU A 1 374 ? 4.607 -10.266 13.093 1.00 88.44 374 LEU A O 1
ATOM 2892 N N . VAL A 1 375 ? 3.173 -10.690 11.400 1.00 87.94 375 VAL A N 1
ATOM 2893 C CA . VAL A 1 375 ? 3.789 -9.804 10.409 1.00 87.94 375 VAL A CA 1
ATOM 2894 C C . VAL A 1 375 ? 2.738 -8.824 9.901 1.00 87.94 375 VAL A C 1
ATOM 2896 O O . VAL A 1 375 ? 1.799 -9.211 9.212 1.00 87.94 375 VAL A O 1
ATOM 2899 N N . ASP A 1 376 ? 2.912 -7.553 10.263 1.00 83.38 376 ASP A N 1
ATOM 2900 C CA . ASP A 1 376 ? 2.087 -6.432 9.807 1.00 83.38 376 ASP A CA 1
ATOM 2901 C C . ASP A 1 376 ? 3.008 -5.318 9.300 1.00 83.38 376 ASP A C 1
ATOM 2903 O O . ASP A 1 376 ? 3.403 -4.402 10.025 1.00 83.38 376 ASP A O 1
ATOM 2907 N N . ILE A 1 377 ? 3.471 -5.484 8.063 1.00 85.38 377 ILE A N 1
ATOM 2908 C CA . ILE A 1 377 ? 4.380 -4.554 7.399 1.00 85.38 377 ILE A CA 1
ATOM 2909 C C . ILE A 1 377 ? 3.560 -3.700 6.442 1.00 85.38 377 ILE A C 1
ATOM 2911 O O . ILE A 1 377 ? 3.227 -4.128 5.334 1.00 85.38 377 ILE A O 1
ATOM 2915 N N . LYS A 1 378 ? 3.284 -2.462 6.854 1.00 81.88 378 LYS A N 1
ATOM 2916 C CA . LYS A 1 378 ? 2.550 -1.488 6.047 1.00 81.88 378 LYS A CA 1
ATOM 2917 C C . LYS A 1 378 ? 3.491 -0.413 5.517 1.00 81.88 378 LYS A C 1
ATOM 2919 O O . LYS A 1 378 ? 4.292 0.102 6.293 1.00 81.88 378 LYS A O 1
ATOM 2924 N N . PRO A 1 379 ? 3.417 -0.068 4.223 1.00 79.75 379 PRO A N 1
ATOM 2925 C CA . PRO A 1 379 ? 4.072 1.118 3.705 1.00 79.75 379 PRO A CA 1
ATOM 2926 C C . PRO A 1 379 ? 3.316 2.387 4.079 1.00 79.75 379 PRO A C 1
ATOM 2928 O O . PRO A 1 379 ? 2.115 2.372 4.358 1.00 79.75 379 PRO A O 1
ATOM 2931 N N . LYS A 1 380 ? 4.018 3.512 4.014 1.00 79.38 380 LYS A N 1
ATOM 2932 C CA . LYS A 1 380 ? 3.541 4.810 4.472 1.00 79.38 380 LYS A CA 1
ATOM 2933 C C . LYS A 1 380 ? 2.289 5.266 3.734 1.00 79.38 380 LYS A C 1
ATOM 2935 O O . LYS A 1 380 ? 1.369 5.787 4.354 1.00 79.38 380 LYS A O 1
ATOM 2940 N N . TRP A 1 381 ? 2.231 5.035 2.422 1.00 78.12 381 TRP A N 1
ATOM 2941 C CA . TRP A 1 381 ? 1.046 5.355 1.623 1.00 78.12 381 TRP A CA 1
ATOM 2942 C C . TRP A 1 381 ? -0.190 4.574 2.096 1.00 78.12 381 TRP A C 1
ATOM 2944 O O . TRP A 1 381 ? -1.271 5.145 2.133 1.00 78.12 381 TRP A O 1
ATOM 2954 N N . ALA A 1 382 ? -0.040 3.312 2.519 1.00 79.81 382 ALA A N 1
ATOM 2955 C CA . ALA A 1 382 ? -1.162 2.500 2.990 1.00 79.81 382 ALA A CA 1
ATOM 2956 C C . ALA A 1 382 ? -1.658 2.996 4.351 1.00 79.81 382 ALA A C 1
ATOM 2958 O O . ALA A 1 382 ? -2.857 3.132 4.562 1.00 79.81 382 ALA A O 1
ATOM 2959 N N . VAL A 1 383 ? -0.728 3.354 5.244 1.00 82.81 383 VAL A N 1
ATOM 2960 C CA . VAL A 1 383 ? -1.058 4.004 6.520 1.00 82.81 383 VAL A CA 1
ATOM 2961 C C . VAL A 1 383 ? -1.811 5.319 6.285 1.00 82.81 383 VAL A C 1
ATOM 2963 O O . VAL A 1 383 ? -2.801 5.583 6.960 1.00 82.81 383 VAL A O 1
ATOM 2966 N N . ARG A 1 384 ? -1.398 6.128 5.299 1.00 84.38 384 ARG A N 1
ATOM 2967 C CA . ARG A 1 384 ? -2.096 7.371 4.922 1.00 84.38 384 ARG A CA 1
ATOM 2968 C C . ARG A 1 384 ? -3.493 7.124 4.364 1.00 84.38 384 ARG A C 1
ATOM 2970 O O . ARG A 1 384 ? -4.413 7.822 4.771 1.00 84.38 384 ARG A O 1
ATOM 2977 N N . GLU A 1 385 ? -3.657 6.145 3.474 1.00 84.75 385 GLU A N 1
ATOM 2978 C CA . GLU A 1 385 ? -4.970 5.744 2.941 1.00 84.75 385 GLU A CA 1
ATOM 2979 C C . GLU A 1 385 ? -5.908 5.292 4.087 1.00 84.75 385 GLU A C 1
ATOM 2981 O O . GLU A 1 385 ? -7.053 5.738 4.162 1.00 84.75 385 GLU A O 1
ATOM 2986 N N . GLU A 1 386 ? -5.412 4.502 5.048 1.00 86.69 386 GLU A N 1
ATOM 2987 C CA . GLU A 1 386 ? -6.177 4.085 6.236 1.00 86.69 386 GLU A CA 1
ATOM 2988 C C . GLU A 1 386 ? -6.508 5.259 7.181 1.00 86.69 386 GLU A C 1
ATOM 2990 O O . GLU A 1 386 ? -7.617 5.335 7.715 1.00 86.69 386 GLU A O 1
ATOM 2995 N N . ILE A 1 387 ? -5.572 6.193 7.404 1.00 89.06 387 ILE A N 1
ATOM 2996 C CA . ILE A 1 387 ? -5.833 7.424 8.171 1.00 89.06 387 ILE A CA 1
ATOM 2997 C C . ILE A 1 387 ? -6.902 8.268 7.474 1.00 89.06 387 ILE A C 1
ATOM 2999 O O . ILE A 1 387 ? -7.804 8.756 8.149 1.00 89.06 387 ILE A O 1
ATOM 3003 N N . ALA A 1 388 ? -6.841 8.410 6.149 1.00 85.62 388 ALA A N 1
ATOM 3004 C CA . ALA A 1 388 ? -7.806 9.182 5.375 1.00 85.62 388 ALA A CA 1
ATOM 3005 C C . ALA A 1 388 ? -9.220 8.589 5.452 1.00 85.62 388 ALA A C 1
ATOM 3007 O O . ALA A 1 388 ? -10.178 9.316 5.722 1.00 85.62 388 ALA A O 1
ATOM 3008 N N . ASP A 1 389 ? -9.350 7.265 5.324 1.00 84.62 389 ASP A N 1
ATOM 3009 C CA . ASP A 1 389 ? -10.632 6.575 5.504 1.00 84.62 389 ASP A CA 1
ATOM 3010 C C . ASP A 1 389 ? -11.182 6.763 6.930 1.00 84.62 389 ASP A C 1
ATOM 3012 O O . ASP A 1 389 ? -12.359 7.080 7.113 1.00 84.62 389 ASP A O 1
ATOM 3016 N N . ASN A 1 390 ? -10.327 6.646 7.954 1.00 88.94 390 ASN A N 1
ATOM 3017 C CA . ASN A 1 390 ? -10.722 6.898 9.342 1.00 88.94 390 ASN A CA 1
ATOM 3018 C C . ASN A 1 390 ? -11.126 8.359 9.575 1.00 88.94 390 ASN A C 1
ATOM 3020 O O . ASN A 1 390 ? -12.135 8.610 10.227 1.00 88.94 390 ASN A O 1
ATOM 3024 N N . ALA A 1 391 ? -10.389 9.321 9.016 1.00 88.50 391 ALA A N 1
ATOM 3025 C CA . ALA A 1 391 ? -10.710 10.741 9.106 1.00 88.50 391 ALA A CA 1
ATOM 3026 C C . ALA A 1 391 ? -12.066 11.045 8.458 1.00 88.50 391 ALA A C 1
ATOM 3028 O O . ALA A 1 391 ? -12.866 11.779 9.038 1.00 88.50 391 ALA A O 1
ATOM 3029 N N . SER A 1 392 ? -12.353 10.440 7.298 1.00 84.50 392 SER A N 1
ATOM 3030 C CA . SER A 1 392 ? -13.652 10.565 6.633 1.00 84.50 392 SER A CA 1
ATOM 3031 C C . SER A 1 392 ? -14.778 10.025 7.513 1.00 84.50 392 SER A C 1
ATOM 3033 O O . SER A 1 392 ? -15.752 10.736 7.733 1.00 84.50 392 SER A O 1
ATOM 3035 N N . LYS A 1 393 ? -14.630 8.819 8.076 1.00 85.50 393 LYS A N 1
ATOM 3036 C CA . LYS A 1 393 ? -15.644 8.224 8.967 1.00 85.50 393 LYS A CA 1
ATOM 3037 C C . LYS A 1 393 ? -15.877 9.061 10.219 1.00 85.50 393 LYS A C 1
ATOM 3039 O O . LYS A 1 393 ? -17.015 9.376 10.533 1.00 85.50 393 LYS A O 1
ATOM 3044 N N . VAL A 1 394 ? -14.802 9.476 10.894 1.00 89.75 394 VAL A N 1
ATOM 3045 C CA . VAL A 1 394 ? -14.875 10.331 12.089 1.00 89.75 394 VAL A CA 1
ATOM 3046 C C . VAL A 1 394 ? -15.613 11.630 11.782 1.00 89.75 394 VAL A C 1
ATOM 3048 O O . VAL A 1 394 ? -16.459 12.058 12.565 1.00 89.75 394 VAL A O 1
ATOM 3051 N N . ARG A 1 395 ? -15.319 12.258 10.639 1.00 87.81 395 ARG A N 1
ATOM 3052 C CA . ARG A 1 395 ? -16.036 13.453 10.201 1.00 87.81 395 ARG A CA 1
ATOM 3053 C C . ARG A 1 395 ? -17.518 13.167 10.009 1.00 87.81 395 ARG A C 1
ATOM 3055 O O . ARG A 1 395 ? -18.338 13.901 10.548 1.00 87.81 395 ARG A O 1
ATOM 3062 N N . ASP A 1 396 ? -17.850 12.138 9.237 1.00 85.00 396 ASP A N 1
ATOM 3063 C CA . ASP A 1 396 ? -19.231 11.820 8.876 1.00 85.00 396 ASP A CA 1
ATOM 3064 C C . ASP A 1 396 ? -20.056 11.487 10.130 1.00 85.00 396 ASP A C 1
ATOM 3066 O O . ASP A 1 396 ? -21.169 11.990 10.284 1.00 85.00 396 ASP A O 1
ATOM 3070 N N . ASP A 1 397 ? -19.470 10.756 11.081 1.00 87.88 397 ASP A N 1
ATOM 3071 C CA . ASP A 1 397 ? -20.073 10.441 12.378 1.00 87.88 397 ASP A CA 1
ATOM 3072 C C . ASP A 1 397 ? -20.303 11.696 13.234 1.00 87.88 397 ASP A C 1
ATOM 3074 O O . ASP A 1 397 ? -21.376 11.874 13.816 1.00 87.88 397 ASP A O 1
ATOM 3078 N N . VAL A 1 398 ? -19.309 12.591 13.325 1.00 90.50 398 VAL A N 1
ATOM 3079 C CA . VAL A 1 398 ? -19.438 13.830 14.108 1.00 90.50 398 VAL A CA 1
ATOM 3080 C C . VAL A 1 398 ? -20.470 14.757 13.475 1.00 90.50 398 VAL A C 1
ATOM 3082 O O . VAL A 1 398 ? -21.349 15.245 14.183 1.00 90.50 398 VAL A O 1
ATOM 3085 N N . LEU A 1 399 ? -20.385 14.980 12.162 1.00 87.81 399 LEU A N 1
ATOM 3086 C CA . LEU A 1 399 ? -21.272 15.878 11.427 1.00 87.81 399 LEU A CA 1
ATOM 3087 C C . LEU A 1 399 ? -22.709 15.364 11.359 1.00 87.81 399 LEU A C 1
ATOM 3089 O O . LEU A 1 399 ? -23.636 16.166 11.438 1.00 87.81 399 LEU A O 1
ATOM 3093 N N . GLY A 1 400 ? -22.906 14.050 11.240 1.00 87.31 400 GLY A N 1
ATOM 3094 C CA . GLY A 1 400 ? -24.232 13.432 11.249 1.00 87.31 400 GLY A CA 1
ATOM 3095 C C . GLY A 1 400 ? -24.967 13.581 12.584 1.00 87.31 400 GLY A C 1
ATOM 3096 O O . GLY A 1 400 ? -26.188 13.444 12.628 1.00 87.31 400 GLY A O 1
ATOM 3097 N N . GLY A 1 401 ? -24.239 13.878 13.665 1.00 89.81 401 GLY A N 1
ATOM 3098 C CA . GLY A 1 401 ? -24.794 14.141 14.990 1.00 89.81 401 GLY A CA 1
ATOM 3099 C C . GLY A 1 401 ? -25.008 15.620 15.329 1.00 89.81 401 GLY A C 1
ATOM 3100 O O . GLY A 1 401 ? -25.414 15.896 16.457 1.00 89.81 401 GLY A O 1
ATOM 3101 N N . LEU A 1 402 ? -24.706 16.555 14.420 1.00 91.06 402 LEU A N 1
ATOM 3102 C CA . LEU A 1 402 ? -24.867 17.993 14.662 1.00 91.06 402 LEU A CA 1
ATOM 3103 C C . LEU A 1 402 ? -26.293 18.474 14.372 1.00 91.06 402 LEU A C 1
ATOM 3105 O O . LEU A 1 402 ? -26.985 17.950 13.499 1.00 91.06 402 LEU A O 1
ATOM 3109 N N . THR A 1 403 ? -26.706 19.522 15.080 1.00 93.56 403 THR A N 1
ATOM 3110 C CA . THR A 1 403 ? -27.860 20.354 14.707 1.00 93.56 403 THR A CA 1
ATOM 3111 C C . THR A 1 403 ? -27.556 21.206 13.469 1.00 93.56 403 THR A C 1
ATOM 3113 O O . THR A 1 403 ? -26.391 21.408 13.120 1.00 93.56 403 THR A O 1
ATOM 3116 N N . ASP A 1 404 ? -28.588 21.742 12.810 1.00 91.31 404 ASP A N 1
ATOM 3117 C CA . ASP A 1 404 ? -28.416 22.613 11.636 1.00 91.31 404 ASP A CA 1
ATOM 3118 C C . ASP A 1 404 ? -27.583 23.867 11.975 1.00 91.31 404 ASP A C 1
ATOM 3120 O O . ASP A 1 404 ? -26.756 24.303 11.171 1.00 91.31 404 ASP A O 1
ATOM 3124 N N . GLU A 1 405 ? -27.753 24.433 13.176 1.00 91.19 405 GLU A N 1
ATOM 3125 C CA . GLU A 1 405 ? -26.975 25.578 13.655 1.00 91.19 405 GLU A CA 1
ATOM 3126 C C . GLU A 1 405 ? -25.501 25.235 13.901 1.00 91.19 405 GLU A C 1
ATOM 3128 O O . GLU A 1 405 ? -24.626 25.975 13.451 1.00 91.19 405 GLU A O 1
ATOM 3133 N N . GLU A 1 406 ? -25.211 24.121 14.580 1.00 90.56 406 GLU A N 1
ATOM 3134 C CA . GLU A 1 406 ? -23.833 23.651 14.804 1.00 90.56 406 GLU A CA 1
ATOM 3135 C C . GLU A 1 406 ? -23.154 23.295 13.481 1.00 90.56 406 GLU A C 1
ATOM 3137 O O . GLU A 1 406 ? -21.980 23.601 13.270 1.00 90.56 406 GLU A O 1
ATOM 3142 N N . ARG A 1 407 ? -23.907 22.679 12.561 1.00 89.25 407 ARG A N 1
ATOM 3143 C CA . ARG A 1 407 ? -23.409 22.323 11.238 1.00 89.25 407 ARG A CA 1
ATOM 3144 C C . ARG A 1 407 ? -23.043 23.562 10.437 1.00 89.25 407 ARG A C 1
ATOM 3146 O O . ARG A 1 407 ? -21.956 23.617 9.874 1.00 89.25 407 ARG A O 1
ATOM 3153 N N . LYS A 1 408 ? -23.916 24.568 10.433 1.00 89.06 408 LYS A N 1
ATOM 3154 C CA . LYS A 1 408 ? -23.625 25.854 9.803 1.00 89.06 408 LYS A CA 1
ATOM 3155 C C . LYS A 1 408 ? -22.427 26.541 10.460 1.00 89.06 408 LYS A C 1
ATOM 3157 O O . LYS A 1 408 ? -21.588 27.092 9.760 1.00 89.06 408 LYS A O 1
ATOM 3162 N N . GLY A 1 409 ? -22.326 26.475 11.789 1.00 89.94 409 GLY A N 1
ATOM 3163 C CA . GLY A 1 409 ? -21.181 26.989 12.534 1.00 89.94 409 GLY A CA 1
ATOM 3164 C C . GLY A 1 409 ? -19.858 26.371 12.079 1.00 89.94 409 GLY A C 1
ATOM 3165 O O . GLY A 1 409 ? -18.889 27.100 11.869 1.00 89.94 409 GLY A O 1
ATOM 3166 N N . TYR A 1 410 ? -19.844 25.052 11.873 1.00 88.75 410 TYR A N 1
ATOM 3167 C CA . TYR A 1 410 ? -18.708 24.318 11.316 1.00 88.75 410 TYR A CA 1
ATOM 3168 C C . TYR A 1 410 ? -18.419 24.698 9.856 1.00 88.75 410 TYR A C 1
ATOM 3170 O O . TYR A 1 410 ? -17.290 25.060 9.543 1.00 88.75 410 TYR A O 1
ATOM 3178 N N . ASP A 1 411 ? -19.425 24.660 8.974 1.00 86.44 411 ASP A N 1
ATOM 3179 C CA . ASP A 1 411 ? -19.245 24.925 7.537 1.00 86.44 411 ASP A CA 1
ATOM 3180 C C . ASP A 1 411 ? -18.785 26.376 7.258 1.00 86.44 411 ASP A C 1
ATOM 3182 O O . ASP A 1 411 ? -18.045 26.613 6.304 1.00 86.44 411 ASP A O 1
ATOM 3186 N N . ASP A 1 412 ? -19.185 27.339 8.100 1.00 87.69 412 ASP A N 1
ATOM 3187 C CA . ASP A 1 412 ? -18.774 28.750 8.019 1.00 87.69 412 ASP A CA 1
ATOM 3188 C C . ASP A 1 412 ? -17.447 29.041 8.773 1.00 87.69 412 ASP A C 1
ATOM 3190 O O . ASP A 1 412 ? -17.045 30.202 8.877 1.00 87.69 412 ASP A O 1
ATOM 3194 N N . ASP A 1 413 ? -16.776 28.021 9.332 1.00 86.50 413 ASP A N 1
ATOM 3195 C CA . ASP A 1 413 ? -15.569 28.136 10.175 1.00 86.50 413 ASP A CA 1
ATOM 3196 C C . ASP A 1 413 ? -15.740 29.073 11.398 1.00 86.50 413 ASP A C 1
ATOM 3198 O O . ASP A 1 413 ? -14.801 29.722 11.868 1.00 86.50 413 ASP A O 1
ATOM 3202 N N . THR A 1 414 ? -16.956 29.157 11.946 1.00 90.25 414 THR A N 1
ATOM 3203 C CA . THR A 1 414 ? -17.289 30.017 13.101 1.00 90.25 414 THR A CA 1
ATOM 3204 C C . THR A 1 414 ? -17.398 29.262 14.428 1.00 90.25 414 THR A C 1
ATOM 3206 O O . THR A 1 414 ? -17.255 29.881 15.485 1.00 90.25 414 THR A O 1
ATOM 3209 N N . ASP A 1 415 ? -17.590 27.939 14.396 1.00 86.50 415 ASP A N 1
ATOM 3210 C CA . ASP A 1 415 ? -17.584 27.053 15.565 1.00 86.50 415 ASP A CA 1
ATOM 3211 C C . ASP A 1 415 ? -16.613 25.881 15.358 1.00 86.50 415 ASP A C 1
ATOM 3213 O O . ASP A 1 415 ? -16.770 25.047 14.469 1.00 86.50 415 ASP A O 1
ATOM 3217 N N . THR A 1 416 ? -15.605 25.799 16.227 1.00 89.31 416 THR A N 1
ATOM 3218 C CA . THR A 1 416 ? -14.543 24.782 16.163 1.00 89.31 416 THR A CA 1
ATOM 3219 C C . THR A 1 416 ? -14.810 23.568 17.053 1.00 89.31 416 THR A C 1
ATOM 3221 O O . THR A 1 416 ? -13.971 22.669 17.134 1.00 89.31 416 THR A O 1
ATOM 3224 N N . THR A 1 417 ? -15.967 23.497 17.716 1.00 93.12 417 THR A N 1
ATOM 3225 C CA . THR A 1 417 ? -16.317 22.402 18.634 1.00 93.12 417 THR A CA 1
ATOM 3226 C C . THR A 1 417 ? -16.371 21.057 17.909 1.00 93.12 417 THR A C 1
ATOM 3228 O O . THR A 1 417 ? -15.787 20.074 18.371 1.00 93.12 417 THR A O 1
ATOM 3231 N N . ALA A 1 418 ? -17.021 21.012 16.742 1.00 91.12 418 ALA A N 1
ATOM 3232 C CA . ALA A 1 418 ? -17.084 19.812 15.911 1.00 91.12 418 ALA A CA 1
ATOM 3233 C C . ALA A 1 418 ? -15.688 19.398 15.415 1.00 91.12 418 ALA A C 1
ATOM 3235 O O . ALA A 1 418 ? -15.303 18.241 15.578 1.00 91.12 418 ALA A O 1
ATOM 3236 N N . ALA A 1 419 ? -14.895 20.355 14.919 1.00 91.25 419 ALA A N 1
ATOM 3237 C CA . ALA A 1 419 ? -13.514 20.121 14.495 1.00 91.25 419 ALA A CA 1
ATOM 3238 C C . ALA A 1 419 ? -12.635 19.582 15.641 1.00 91.25 419 ALA A C 1
ATOM 3240 O O . ALA A 1 419 ? -11.857 18.651 15.451 1.00 91.25 419 ALA A O 1
ATOM 3241 N N . GLY A 1 420 ? -12.787 20.113 16.860 1.00 94.38 420 GLY A N 1
ATOM 3242 C CA . GLY A 1 420 ? -12.107 19.611 18.057 1.00 94.38 420 GLY A CA 1
ATOM 3243 C C . GLY A 1 420 ? -12.449 18.150 18.355 1.00 94.38 420 GLY A C 1
ATOM 3244 O O . GLY A 1 420 ? -11.547 17.329 18.505 1.00 94.38 420 GLY A O 1
ATOM 3245 N N . ARG A 1 421 ? -13.743 17.798 18.336 1.00 94.56 421 ARG A N 1
ATOM 3246 C CA . ARG A 1 421 ? -14.200 16.408 18.519 1.00 94.56 421 ARG A CA 1
ATOM 3247 C C . ARG A 1 421 ? -13.623 15.463 17.463 1.00 94.56 421 ARG A C 1
ATOM 3249 O O . ARG A 1 421 ? -13.248 14.344 17.802 1.00 94.56 421 ARG A O 1
ATOM 3256 N N . MET A 1 422 ? -13.547 15.904 16.207 1.00 94.38 422 MET A N 1
ATOM 3257 C CA . MET A 1 422 ? -12.959 15.113 15.121 1.00 94.38 422 MET A CA 1
ATOM 3258 C C . MET A 1 422 ? -11.459 14.892 15.325 1.00 94.38 422 MET A C 1
ATOM 3260 O O . MET A 1 422 ? -10.988 13.759 15.219 1.00 94.38 422 MET A O 1
ATOM 3264 N N . ARG A 1 423 ? -10.712 15.952 15.669 1.00 95.25 423 ARG A N 1
ATOM 3265 C CA . ARG A 1 423 ? -9.271 15.871 15.950 1.00 95.25 423 ARG A CA 1
ATOM 3266 C C . ARG A 1 423 ? -8.972 14.884 17.076 1.00 95.25 423 ARG A C 1
ATOM 3268 O O . ARG A 1 423 ? -8.094 14.034 16.917 1.00 95.25 423 ARG A O 1
ATOM 3275 N N . ASP A 1 424 ? -9.726 14.953 18.169 1.00 95.88 424 ASP A N 1
ATOM 3276 C CA . ASP A 1 424 ? -9.546 14.068 19.322 1.00 95.88 424 ASP A CA 1
ATOM 3277 C C . ASP A 1 424 ? -9.864 12.607 18.969 1.00 95.88 424 ASP A C 1
ATOM 3279 O O . ASP A 1 424 ? -9.063 11.710 19.246 1.00 95.88 424 ASP A O 1
ATOM 3283 N N . ALA A 1 425 ? -11.000 12.367 18.303 1.00 95.81 425 ALA A N 1
ATOM 3284 C CA . ALA A 1 425 ? -11.431 11.026 17.915 1.00 95.81 425 ALA A CA 1
ATOM 3285 C C . ALA A 1 425 ? -10.448 10.359 16.939 1.00 95.81 425 ALA A C 1
ATOM 3287 O O . ALA A 1 425 ? -10.028 9.222 17.175 1.00 95.81 425 ALA A O 1
ATOM 3288 N N . LEU A 1 426 ? -10.028 11.074 15.886 1.00 95.25 426 LEU A N 1
ATOM 3289 C CA . LEU A 1 426 ? -9.065 10.558 14.912 1.00 95.25 426 LEU A CA 1
ATOM 3290 C C . LEU A 1 426 ? -7.723 10.241 15.581 1.00 95.25 426 LEU A C 1
ATOM 3292 O O . LEU A 1 426 ? -7.179 9.151 15.397 1.00 95.25 426 LEU A O 1
ATOM 3296 N N . THR A 1 427 ? -7.213 11.162 16.405 1.00 96.25 427 THR A N 1
ATOM 3297 C CA . THR A 1 427 ? -5.934 10.984 17.107 1.00 96.25 427 THR A CA 1
ATOM 3298 C C . THR A 1 427 ? -5.970 9.756 18.012 1.00 96.25 427 THR A C 1
ATOM 3300 O O . THR A 1 427 ? -5.066 8.919 17.959 1.00 96.25 427 THR A O 1
ATOM 3303 N N . GLN A 1 428 ? -7.032 9.592 18.805 1.00 95.19 428 GLN A N 1
ATOM 3304 C CA . GLN A 1 428 ? -7.176 8.449 19.703 1.00 95.19 428 GLN A CA 1
ATOM 3305 C C . GLN A 1 428 ? -7.246 7.120 18.936 1.00 95.19 428 GLN A C 1
ATOM 3307 O O . GLN A 1 428 ? -6.575 6.152 19.307 1.00 95.19 428 GLN A O 1
ATOM 3312 N N . GLN A 1 429 ? -8.029 7.068 17.857 1.00 95.00 429 GLN A N 1
ATOM 3313 C CA . GLN A 1 429 ? -8.181 5.863 17.043 1.00 95.00 429 GLN A CA 1
ATOM 3314 C C . GLN A 1 429 ? -6.868 5.465 16.354 1.00 95.00 429 GLN A C 1
ATOM 3316 O O . GLN A 1 429 ? -6.478 4.291 16.381 1.00 95.00 429 GLN A O 1
ATOM 3321 N N . CYS A 1 430 ? -6.161 6.426 15.757 1.00 94.31 430 CYS A N 1
ATOM 3322 C CA . CYS A 1 430 ? -4.905 6.162 15.063 1.00 94.31 430 CYS A CA 1
ATOM 3323 C C . CYS A 1 430 ? -3.766 5.819 16.034 1.00 94.31 430 CYS A C 1
ATOM 3325 O 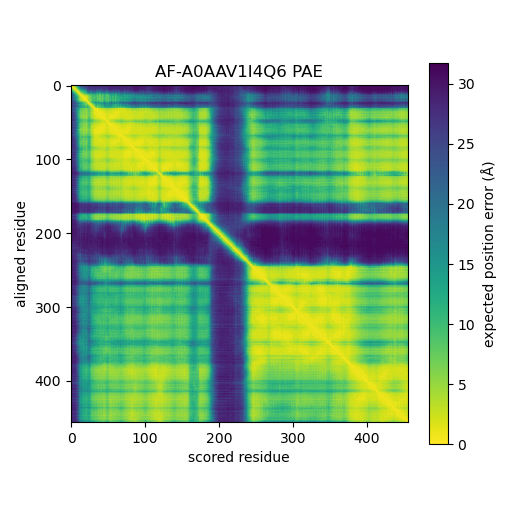O . CYS A 1 430 ? -2.955 4.948 15.726 1.00 94.31 430 CYS A O 1
ATOM 3327 N N . ARG A 1 431 ? -3.741 6.396 17.242 1.00 94.94 431 ARG A N 1
ATOM 3328 C CA . ARG A 1 431 ? -2.772 6.019 18.284 1.00 94.94 431 ARG A CA 1
ATOM 3329 C C . ARG A 1 431 ? -2.877 4.545 18.658 1.00 94.94 431 ARG A C 1
ATOM 3331 O O . ARG A 1 431 ? -1.872 3.836 18.654 1.00 94.94 431 ARG A O 1
ATOM 3338 N N . LYS A 1 432 ? -4.099 4.062 18.888 1.00 90.56 432 LYS A N 1
ATOM 3339 C CA . LYS A 1 432 ? -4.355 2.643 19.154 1.00 90.56 432 LYS A CA 1
ATOM 3340 C C . LYS A 1 432 ? -3.935 1.753 17.981 1.00 90.56 432 LYS A C 1
ATOM 3342 O O . LYS A 1 432 ? -3.343 0.698 18.177 1.00 90.56 432 LYS A O 1
ATOM 3347 N N . SER A 1 433 ? -4.240 2.182 16.758 1.00 86.81 433 SER A N 1
ATOM 3348 C CA . SER A 1 433 ? -4.013 1.370 15.557 1.00 86.81 433 SER A CA 1
ATOM 3349 C C . SER A 1 433 ? -2.544 1.307 15.138 1.00 86.81 433 SER A C 1
ATOM 3351 O O . SER A 1 433 ? -2.125 0.296 14.588 1.00 86.81 433 SER A O 1
ATOM 3353 N N . TYR A 1 434 ? -1.756 2.356 15.404 1.00 88.12 434 TYR A N 1
ATOM 3354 C CA . TYR A 1 434 ? -0.390 2.463 14.883 1.00 88.12 434 TYR A CA 1
ATOM 3355 C C . TYR A 1 434 ? 0.692 2.553 15.955 1.00 88.12 434 TYR A C 1
ATOM 3357 O O . TYR A 1 434 ? 1.741 1.936 15.789 1.00 88.12 434 TYR A O 1
ATOM 3365 N N . VAL A 1 435 ? 0.473 3.281 17.051 1.00 89.06 435 VAL A N 1
ATOM 3366 C CA . VAL A 1 435 ? 1.498 3.429 18.099 1.00 89.06 435 VAL A CA 1
ATOM 3367 C C . VAL A 1 435 ? 1.493 2.223 19.025 1.00 89.06 435 VAL A C 1
ATOM 3369 O O . VAL A 1 435 ? 2.526 1.584 19.210 1.00 89.06 435 VAL A O 1
ATOM 3372 N N . GLU A 1 436 ? 0.328 1.849 19.555 1.00 86.44 436 GLU A N 1
ATOM 3373 C CA . GLU A 1 436 ? 0.211 0.681 20.443 1.00 86.44 436 GLU A CA 1
ATOM 3374 C C . GLU A 1 436 ? 0.528 -0.633 19.709 1.00 86.44 436 GLU A C 1
ATOM 3376 O O . GLU A 1 436 ? 1.073 -1.563 20.301 1.00 86.44 436 GLU A O 1
ATOM 3381 N N . ALA A 1 437 ? 0.261 -0.687 18.399 1.00 78.00 437 ALA A N 1
ATOM 3382 C CA . ALA A 1 437 ? 0.631 -1.804 17.532 1.00 78.00 437 ALA A CA 1
ATOM 3383 C C . ALA A 1 437 ? 2.134 -1.843 17.171 1.00 78.00 437 ALA A C 1
ATOM 3385 O O . ALA A 1 437 ? 2.601 -2.829 16.597 1.00 78.00 437 ALA A O 1
ATOM 3386 N N . GLY A 1 438 ? 2.899 -0.794 17.501 1.00 76.19 438 GLY A N 1
ATOM 3387 C CA . GLY A 1 438 ? 4.332 -0.689 17.211 1.00 76.19 438 GLY A CA 1
ATOM 3388 C C . GLY A 1 438 ? 4.672 -0.405 15.743 1.00 76.19 438 GLY A C 1
ATOM 3389 O O . GLY A 1 438 ? 5.792 -0.685 15.317 1.00 76.19 438 GLY A O 1
ATOM 3390 N N . ILE A 1 439 ? 3.720 0.126 14.972 1.00 79.69 439 ILE A N 1
ATOM 3391 C CA . ILE A 1 439 ? 3.873 0.472 13.550 1.00 79.69 439 ILE A CA 1
ATOM 3392 C C . ILE A 1 439 ? 4.532 1.851 13.398 1.00 79.69 439 ILE A C 1
ATOM 3394 O O . ILE A 1 439 ? 5.423 2.017 12.565 1.00 79.69 439 ILE A O 1
ATOM 3398 N N . LEU A 1 440 ? 4.124 2.826 14.217 1.00 84.62 440 LEU A N 1
ATOM 3399 C CA . LEU A 1 440 ? 4.654 4.194 14.237 1.00 84.62 440 LEU A CA 1
ATOM 3400 C C . LEU A 1 440 ? 5.088 4.598 15.651 1.00 84.62 440 LEU A C 1
ATOM 3402 O O . LEU A 1 440 ? 4.509 4.152 16.639 1.00 84.62 440 LEU A O 1
ATOM 3406 N N . SER A 1 441 ? 6.074 5.490 15.762 1.00 86.81 441 SER A N 1
ATOM 3407 C CA . SER A 1 441 ? 6.276 6.270 16.989 1.00 86.81 441 SER A CA 1
ATOM 3408 C C . SER A 1 441 ? 5.192 7.346 17.141 1.00 86.81 441 SER A C 1
ATOM 3410 O O . SER A 1 441 ? 4.515 7.688 16.173 1.00 86.81 441 SER A O 1
ATOM 3412 N N . GLU A 1 442 ? 5.057 7.923 18.339 1.00 90.81 442 GLU A N 1
ATOM 3413 C CA . GLU A 1 442 ? 4.154 9.067 18.570 1.00 90.81 442 GLU A CA 1
ATOM 3414 C C . GLU A 1 442 ? 4.477 10.240 17.629 1.00 90.81 442 GLU A C 1
ATOM 3416 O O . GLU A 1 442 ? 3.587 10.769 16.976 1.00 90.81 442 GLU A O 1
ATOM 3421 N N . GLU A 1 443 ? 5.760 10.583 17.482 1.00 90.06 443 GLU A N 1
ATOM 3422 C CA . GLU A 1 443 ? 6.220 11.656 16.585 1.00 90.06 443 GLU A CA 1
ATOM 3423 C C . GLU A 1 443 ? 5.901 11.354 15.112 1.00 90.06 443 GLU A C 1
ATOM 3425 O O . GLU A 1 443 ? 5.480 12.232 14.361 1.00 90.06 443 GLU A O 1
ATOM 3430 N N . GLN A 1 444 ? 6.072 10.098 14.687 1.00 87.06 444 GLN A N 1
ATOM 3431 C CA . GLN A 1 444 ? 5.720 9.686 13.330 1.00 87.06 444 GLN A CA 1
ATOM 3432 C C . GLN A 1 444 ? 4.212 9.762 13.105 1.00 87.06 444 GLN A C 1
ATOM 3434 O O . GLN A 1 444 ? 3.785 10.239 12.058 1.00 87.06 444 GLN A O 1
ATOM 3439 N N . LEU A 1 445 ? 3.407 9.318 14.073 1.00 91.81 445 LEU A N 1
ATOM 3440 C CA . LEU A 1 445 ? 1.958 9.421 13.979 1.00 91.81 445 LEU A CA 1
ATOM 3441 C C . LEU A 1 445 ? 1.509 10.885 13.912 1.00 91.81 445 LEU A C 1
ATOM 3443 O O . LEU A 1 445 ? 0.683 11.218 13.069 1.00 91.81 445 LEU A O 1
ATOM 3447 N N . GLU A 1 446 ? 2.063 11.757 14.751 1.00 92.00 446 GLU A N 1
ATOM 3448 C CA . GLU A 1 446 ? 1.761 13.191 14.736 1.00 92.00 446 GLU A CA 1
ATOM 3449 C C . GLU A 1 446 ? 2.057 13.812 13.363 1.00 92.00 446 GLU A C 1
ATOM 3451 O O . GLU A 1 446 ? 1.222 14.534 12.813 1.00 92.00 446 GLU A O 1
ATOM 3456 N N . ALA A 1 447 ? 3.198 13.463 12.760 1.00 88.88 447 ALA A N 1
ATOM 3457 C CA . ALA A 1 447 ? 3.555 13.912 11.417 1.00 88.88 447 ALA A CA 1
ATOM 3458 C C . ALA A 1 447 ? 2.565 13.425 10.341 1.00 88.88 447 ALA A C 1
ATOM 3460 O O . ALA A 1 447 ? 2.236 14.188 9.432 1.00 88.88 447 ALA A O 1
ATOM 3461 N N . GLU A 1 448 ? 2.071 12.186 10.436 1.00 87.19 448 GLU A N 1
ATOM 3462 C CA . GLU A 1 448 ? 1.077 11.655 9.491 1.00 87.19 448 GLU A CA 1
ATOM 3463 C C . GLU A 1 448 ? -0.334 12.208 9.713 1.00 87.19 448 GLU A C 1
ATOM 3465 O O . GLU A 1 448 ? -1.087 12.347 8.752 1.00 87.19 448 GLU A O 1
ATOM 3470 N N . LEU A 1 449 ? -0.699 12.542 10.952 1.00 91.31 449 LEU A N 1
ATOM 3471 C CA . LEU A 1 449 ? -2.002 13.117 11.282 1.00 91.31 449 LEU A CA 1
ATOM 3472 C C . LEU A 1 449 ? -2.087 14.611 10.960 1.00 91.31 449 LEU A C 1
ATOM 3474 O O . LEU A 1 449 ? -3.173 15.094 10.654 1.00 91.31 449 LEU A O 1
ATOM 3478 N N . SER A 1 450 ? -0.972 15.343 11.010 1.00 89.81 450 SER A N 1
ATOM 3479 C CA . SER A 1 450 ? -0.928 16.806 10.865 1.00 89.81 450 SER A CA 1
ATOM 3480 C C . SER A 1 450 ? -1.722 17.369 9.665 1.00 89.81 450 SER A C 1
ATOM 3482 O O . SER A 1 450 ? -2.505 18.303 9.881 1.00 89.81 450 SER A O 1
ATOM 3484 N N . PRO A 1 451 ? -1.636 16.801 8.440 1.00 84.75 451 PRO A N 1
ATOM 3485 C CA . PRO A 1 451 ? -2.439 17.266 7.304 1.00 84.75 451 PRO A CA 1
ATOM 3486 C C . PRO A 1 451 ? -3.946 17.096 7.521 1.00 84.75 451 PRO A C 1
ATOM 3488 O O . PRO A 1 451 ? -4.731 17.923 7.076 1.00 84.75 451 PRO A O 1
ATOM 3491 N N . PHE A 1 452 ? -4.360 16.044 8.231 1.00 86.81 452 PHE A N 1
ATOM 3492 C CA . PHE A 1 452 ? -5.764 15.796 8.542 1.00 86.81 452 PHE A CA 1
ATOM 3493 C C . PHE A 1 452 ? -6.240 16.715 9.669 1.00 86.81 452 PHE A C 1
ATOM 3495 O O . PHE A 1 452 ? -7.264 17.375 9.563 1.00 86.81 452 PHE A O 1
ATOM 3502 N N . LEU A 1 453 ? -5.473 16.824 10.750 1.00 88.88 453 LEU A N 1
ATOM 3503 C CA . LEU A 1 453 ? -5.885 17.619 11.905 1.00 88.88 453 LEU A CA 1
ATOM 3504 C C . LEU A 1 453 ? -5.998 19.113 11.586 1.00 88.88 453 LEU A C 1
ATOM 3506 O O . LEU A 1 453 ? -6.839 19.782 12.171 1.00 88.88 453 LEU A O 1
ATOM 3510 N N . THR A 1 454 ? -5.174 19.628 10.672 1.00 86.00 454 THR A N 1
ATOM 3511 C CA . THR A 1 454 ? -5.207 21.042 10.257 1.00 86.00 454 THR A CA 1
ATOM 3512 C C . THR A 1 454 ? -6.438 21.375 9.413 1.00 86.00 454 THR A C 1
ATOM 3514 O O . THR A 1 454 ? -6.888 22.515 9.397 1.00 86.00 454 THR A O 1
ATOM 3517 N N . GLU A 1 455 ? -6.969 20.380 8.711 1.00 82.06 455 GLU A N 1
ATOM 3518 C CA . GLU A 1 455 ? -8.063 20.534 7.757 1.00 82.06 455 GLU A CA 1
ATOM 3519 C C . GLU A 1 455 ? -9.432 20.214 8.367 1.00 82.06 455 GLU A C 1
ATOM 3521 O O . GLU A 1 455 ? -10.440 20.474 7.723 1.00 82.06 455 GLU A O 1
ATOM 3526 N N . PHE A 1 456 ? -9.512 19.657 9.581 1.00 83.19 456 PHE A N 1
ATOM 3527 C CA . PHE A 1 456 ? -10.768 19.652 10.342 1.00 83.19 456 PHE A CA 1
ATOM 3528 C C . PHE A 1 456 ? -11.111 21.074 10.766 1.00 83.19 456 PHE A C 1
ATOM 3530 O O . PHE A 1 456 ? -12.201 21.545 10.367 1.00 83.19 456 PHE A O 1
#

Organism: NCBI:txid1274662

Radius of gyration: 27.07 Å; Cα contacts (8 Å, |Δi|>4): 538; chains: 1; bounding box: 78×60×84 Å

pLDDT: mean 76.51, std 22.45, range [23.94, 98.19]

Foldseek 3Di:
DDDDDPPPPPDDPVVVVVCLVPPDPPSDPVPDQLVRLQVVLLCQCQVPPVRDNDLVSSLVSLVVSVVNVNLCSLLVNLVSCQLVLHDLVSNLVSLLSCQLQLNLLSLLSNLLCQCLPSALLRFHDLVVSLVSLVLQLLAPPPVSVVVSVVSNVVSVVVVPDPDDQPPRPDPDPCSVVSSVVRHDSVSDRPPPPPPPPDDDDDDDDDDDDDDDDDDDDDDDDDDPPPPDDPPPPPPPPCRSVQSLVFPLLLQLLLQLLVLLVVVVFDLPDDCLVVLLVLLVPAPDDPLLSVQLNVLSVVFDQDQDPSNSGGLSSLLRSLLVQLVPPQNPVLNNVLSNQQSNLSSVCQDPNDGHDRSSSSSSSSCSCDPSRSPNLSGDRDGPSRLLSVLSNLLNVLLSVLLVPDDPVVNVCVVVVNDCPSLVSSLVSSLVVSCVVDVVSSSDPPVRSCVSCVSHSVRD